Protein AF-0000000082347598 (afdb_homodimer)

Nearest PDB structures (foldseek):
  7sin-assembly1_A  TM=1.895E-01  e=5.582E+00  Homo sapiens
  7m3j-assembly1_B  TM=1.802E-01  e=6.548E+00  Homo sapiens
  7sin-assembly1_A  TM=2.175E-01  e=7.790E+00  Homo sapiens

Foldseek 3Di:
DPPDDLDPAFAQDLVSLVSSCVVVVNLQPALQRDQDDEALLPDDPSNLSNLFEHEAEDAQVPDDVVLLVLVVLLVVLQVLLVVDPQNVQLLVCLQVLPLDGDDLCNQLSVLLSVLVVCVPPDVDVPPFVRNFVSQLSNVLSLLCSLQVPRDPLLVQKDKDQDKDWFWDAQDDDDSSTYIAIARIFIFGNVVVGQGQETEEETQADCVVCVRSVVSSVSNVLNSSCRVPPPPDPQSLHWYWYYHRQWIKIWRKHAAPCQVPPRRHVNNSDDDPRNHIYIYMYDGQGSSHSVSSSSVSSSSNSSSD/DPPDDLDPAFAADLVSLVSSCVVVVNLQPALQRDQDDEALLPDDPSNLSNLFEHEDEDAQVPDDVVLLVLVVLLVVLQVLLVVDPQNVQLLVCLQVLPLDGDDLCNQLSVLLSVLVVCVPPDVDVPPFVRSFVSQLSNVLSLLCSLQVPRDPLLVQKDKDQDKDWFWDAQDDDVSSTYIAIARIFIFGNVVVGQGQETEEETQADCVVCVRSSVSSVSNVLNSSCRRPPPPDPQSLHWYWYYHRQWIKIWRKHAAPCQVVPRRHVNNSDDDPRNHIYIYMYDGQGSSHSVSSSVVSSSSNSSSD

Radius of gyration: 25.81 Å; Cα contacts (8 Å, |Δi|>4): 1263; chains: 2; bounding box: 60×74×50 Å

Organism: NCBI:txid1220207

Sequence (608 aa):
MAETSLFEKCPGTIEEWTDAASKGELLAVSPKDYTDHKHGSKITQPQFIVLRTLVQSAGPESFDPILFDLENDIERARPLLQDSAAFKSYLDAVRSNSGRAEDHFSAASMFQFEVIDDHEGPLQPRDEELGKRAVSASVICLLLAICSNFSDMTSNTLCRFSRIDLVAKFGSGKGSGFIASTSGQVQDKSRSWWIKAPVYCTSNERQVYGPVIDMREAALLVAWMKEYPGYPDPKRRILISQNGIELYLTFALCGDDWMTSYVEEGNTEVNDDSFMTMHRYGPWLINNAEHMEELAAIMLAISFMAETSLFEKCPGTIEEWTDAASKGELLAVSPKDYTDHKHGSKITQPQFIVLRTLVQSAGPESFDPILFDLENDIERARPLLQDSAAFKSYLDAVRSNSGRAEDHFSAASMFQFEVIDDHEGPLQPRDEELGKRAVSASVICLLLAICSNFSDMTSNTLCRFSRIDLVAKFGSGKGSGFIASTSGQVQDKSRSWWIKAPVYCTSNERQVYGPVIDMREAALLVAWMKEYPGYPDPKRRILISQNGIELYLTFALCGDDWMTSYVEEGNTEVNDDSFMTMHRYGPWLINNAEHMEELAAIMLAISF

pLDDT: mean 89.82, std 11.46, range [27.53, 98.44]

Solvent-accessible surface area (backbone atoms only — not comparable to full-atom values): 30182 Å² total; per-residue (Å²): 128,82,82,79,77,60,61,88,58,67,28,57,43,71,66,50,37,50,52,28,22,54,72,65,72,37,62,81,41,23,49,48,70,45,74,75,54,44,43,18,93,61,54,48,70,68,55,42,56,37,63,33,58,27,45,39,76,41,44,58,88,68,65,57,43,68,82,41,75,35,46,70,40,28,66,58,27,42,59,58,47,73,69,28,66,43,51,50,36,32,39,50,16,26,68,65,68,64,29,64,17,41,35,44,31,22,62,16,29,36,29,42,38,51,36,48,52,55,66,71,38,78,80,54,91,61,54,58,72,32,44,25,50,25,36,32,47,18,54,50,33,39,48,38,37,48,34,62,68,70,37,82,60,15,66,44,44,44,70,42,56,43,46,47,81,27,53,25,72,33,56,87,52,87,55,25,33,35,44,19,68,33,47,15,31,32,21,26,55,87,56,83,52,38,66,49,28,47,25,45,54,33,46,57,44,54,92,80,41,35,44,63,51,51,46,31,50,50,37,34,52,52,10,45,45,59,66,33,67,85,48,44,55,67,61,50,34,37,40,40,34,34,30,45,54,31,32,36,44,27,38,48,42,65,26,88,34,18,58,59,41,21,41,61,68,41,49,53,69,86,54,81,35,42,26,35,37,33,45,32,31,29,67,34,37,66,74,32,37,69,38,45,55,56,49,49,22,52,54,34,26,73,44,94,126,81,81,78,77,61,62,87,56,65,28,57,45,71,66,51,38,50,52,28,23,54,73,66,71,36,61,80,41,23,48,49,70,45,74,76,55,44,43,18,92,61,56,46,70,69,56,42,55,35,64,33,59,26,45,40,77,41,43,59,88,68,65,57,44,68,82,41,74,35,48,69,40,28,66,58,27,42,58,59,48,71,69,29,67,43,50,50,35,32,38,50,16,25,68,66,67,64,28,64,16,40,36,45,31,20,62,16,30,35,29,41,37,51,37,46,49,57,65,72,38,78,79,55,90,60,53,57,72,34,43,25,50,25,35,33,46,18,53,50,33,40,48,38,39,50,35,62,68,71,36,81,62,15,66,44,45,44,72,43,56,42,47,46,80,27,53,26,72,33,59,87,52,88,54,25,34,34,43,18,65,34,48,15,32,32,22,26,54,87,56,82,52,38,66,49,27,47,26,44,53,34,46,57,44,54,92,80,42,35,47,62,51,51,45,30,50,50,38,34,50,52,10,46,44,60,65,33,68,84,47,44,54,67,62,49,33,38,39,40,34,35,30,44,54,30,31,36,45,28,37,46,43,65,24,87,36,18,57,60,40,20,43,63,65,41,50,53,69,87,54,81,34,42,24,34,36,34,43,32,31,27,68,34,36,66,73,33,37,69,38,44,55,54,49,48,21,51,54,35,26,72,45,95

Secondary structure (DSSP, 8-state):
-----S-SS---SHHHHHHHHHHTT-TT--TTT---PPPGGG--HHHHHHTTEEEEEE-GGG--GGGGT-HHHHHHHHHHHHT-HHHHHHHHHHHHT-----GGGHHHHHHHHHHHHHHHS------HHHHHHHHHHHHHHHHHHHHSSS-GGGTTEEEE-S--EEEEE-SSSTTSEEEEE-SEEEEEGGGTTEEEEEEEEESS-HHHHHHHHHHHHHHHHHHHHHHSTT-S-GGG-EEEEEETTEEEEEEEEE-TTIIIIIIIT-----SGGG-EEEEEEEEEETT-HHHHHHHHHHHHHHT-/-----S-SS---SHHHHHHHHHHTT-TT--TTT---PPPGGG--HHHHHHTTEEEEEE-GGG--GGGGT-HHHHHHHHHHHHT-HHHHHHHHHHHHT-----GGGHHHHHHHHHHHHHHHS------HHHHHHHHHHHHHHHHHHHHSSS-GGGTTEEEE-S--EEEEE-SSSTTSEEEEE-SEEEEEGGGTTEEEEEEEEESS-HHHHHHHHHHHHHHHHHHHHHHSTT-S-GGG-EEEEEETTEEEEEEEEE-TTIIIIIIIT-----SGGG-EEEEEEEEEETT-HHHHHHHHHHHHHHT-

Structure (mmCIF, N/CA/C/O backbone):
data_AF-0000000082347598-model_v1
#
loop_
_entity.id
_entity.type
_entity.pdbx_description
1 polymer 'Uncharacterized protein'
#
loop_
_atom_site.group_PDB
_atom_site.id
_atom_site.type_symbol
_atom_site.label_atom_id
_atom_site.label_alt_id
_atom_site.label_comp_id
_atom_site.label_asym_id
_atom_site.label_entity_id
_atom_site.label_seq_id
_atom_site.pdbx_PDB_ins_code
_atom_site.Cartn_x
_atom_site.Cartn_y
_atom_site.Cartn_z
_atom_site.occupancy
_atom_site.B_iso_or_equiv
_atom_site.auth_seq_id
_atom_site.auth_comp_id
_atom_site.auth_asym_id
_atom_site.auth_atom_id
_atom_site.pdbx_PDB_model_num
ATOM 1 N N . MET A 1 1 ? -32 -17.75 2.096 1 27.53 1 MET A N 1
ATOM 2 C CA . MET A 1 1 ? -31.594 -19.156 2.176 1 27.53 1 MET A CA 1
ATOM 3 C C . MET A 1 1 ? -30.078 -19.266 2.404 1 27.53 1 MET A C 1
ATOM 5 O O . MET A 1 1 ? -29.297 -18.547 1.773 1 27.53 1 MET A O 1
ATOM 9 N N . ALA A 1 2 ? -29.578 -19.641 3.434 1 40.25 2 ALA A N 1
ATOM 10 C CA . ALA A 1 2 ? -28.188 -19.766 3.869 1 40.25 2 ALA A CA 1
ATOM 11 C C . ALA A 1 2 ? -27.328 -20.422 2.789 1 40.25 2 ALA A C 1
ATOM 13 O O . ALA A 1 2 ? -27.641 -21.516 2.322 1 40.25 2 ALA A O 1
ATOM 14 N N . GLU A 1 3 ? -26.609 -19.766 1.84 1 54.59 3 GLU A N 1
ATOM 15 C CA . GLU A 1 3 ? -25.875 -20.328 0.711 1 54.59 3 GLU A CA 1
ATOM 16 C C . GLU A 1 3 ? -25.172 -21.625 1.102 1 54.59 3 GLU A C 1
ATOM 18 O O . GLU A 1 3 ? -24.422 -21.672 2.076 1 54.59 3 GLU A O 1
ATOM 23 N N . THR A 1 4 ? -25.641 -22.797 0.797 1 66.06 4 THR A N 1
ATOM 24 C CA . THR A 1 4 ? -25.094 -24.125 1.063 1 66.06 4 THR A CA 1
ATOM 25 C C . THR A 1 4 ? -23.625 -24.203 0.653 1 66.06 4 THR A C 1
ATOM 27 O O . THR A 1 4 ? -23.281 -23.906 -0.491 1 66.06 4 THR A O 1
ATOM 30 N N . SER A 1 5 ? -22.797 -24.453 1.651 1 88.81 5 SER A N 1
ATOM 31 C CA . SER A 1 5 ? -21.359 -24.625 1.438 1 88.81 5 SER A CA 1
ATOM 32 C C . SER A 1 5 ? -21.062 -25.875 0.631 1 88.81 5 SER A C 1
ATOM 34 O O . SER A 1 5 ? -21.562 -26.953 0.949 1 88.81 5 SER A O 1
ATOM 36 N N . LEU A 1 6 ? -20.469 -25.828 -0.559 1 95 6 LEU A N 1
ATOM 37 C CA . LEU A 1 6 ? -20.125 -26.953 -1.435 1 95 6 LEU A CA 1
ATOM 38 C C . LEU A 1 6 ? -18.953 -27.734 -0.877 1 95 6 LEU A C 1
ATOM 40 O O . LEU A 1 6 ? -18.828 -28.938 -1.131 1 95 6 LEU A O 1
ATOM 44 N N . PHE A 1 7 ? -18.125 -27.062 -0.227 1 95.62 7 PHE A N 1
ATOM 45 C CA . PHE A 1 7 ? -16.938 -27.688 0.356 1 95.62 7 PHE A CA 1
ATOM 46 C C . PHE A 1 7 ? -16.438 -26.891 1.556 1 95.62 7 PHE A C 1
ATOM 48 O O . PHE A 1 7 ? -16.656 -25.688 1.636 1 95.62 7 PHE A O 1
ATOM 55 N N . GLU A 1 8 ? -15.773 -27.578 2.463 1 92.75 8 GLU A N 1
ATOM 56 C CA . GLU A 1 8 ? -15.141 -26.938 3.613 1 92.75 8 GLU A CA 1
ATOM 57 C C . GLU A 1 8 ? -13.719 -26.5 3.279 1 92.75 8 GLU A C 1
ATOM 59 O O . GLU A 1 8 ? -13.273 -25.438 3.736 1 92.75 8 GLU A O 1
ATOM 64 N N . LYS A 1 9 ? -13.117 -27.375 2.572 1 94.81 9 LYS A N 1
ATOM 65 C CA . LYS A 1 9 ? -11.789 -27.094 2.021 1 94.81 9 LYS A CA 1
ATOM 66 C C . LYS A 1 9 ? -11.789 -27.234 0.501 1 94.81 9 LYS A C 1
ATOM 68 O O . LYS A 1 9 ? -12.469 -28.094 -0.048 1 94.81 9 LYS A O 1
ATOM 73 N N . CYS A 1 10 ? -11 -26.359 -0.123 1 97.19 10 CYS A N 1
ATOM 74 C CA . CYS A 1 10 ? -10.945 -26.453 -1.577 1 97.19 10 CYS A CA 1
ATOM 75 C C . CYS A 1 10 ? -10.492 -27.844 -2.01 1 97.19 10 CYS A C 1
ATOM 77 O O . CYS A 1 10 ? -9.594 -28.438 -1.396 1 97.19 10 CYS A O 1
ATOM 79 N N . PRO A 1 11 ? -11.133 -28.391 -3.004 1 98 11 PRO A N 1
ATOM 80 C CA . PRO A 1 11 ? -10.781 -29.734 -3.445 1 98 11 PRO A CA 1
ATOM 81 C C . PRO A 1 11 ? -9.328 -29.859 -3.893 1 98 11 PRO A C 1
ATOM 83 O O . PRO A 1 11 ? -8.828 -28.984 -4.598 1 98 11 PRO A O 1
ATOM 86 N N . GLY A 1 12 ? -8.703 -30.953 -3.463 1 97.88 12 GLY A N 1
ATOM 87 C CA . GLY A 1 12 ? -7.332 -31.234 -3.855 1 97.88 12 GLY A CA 1
ATOM 88 C C . GLY A 1 12 ? -7.219 -32.344 -4.867 1 97.88 12 GLY A C 1
ATOM 89 O O . GLY A 1 12 ? -6.16 -32.562 -5.465 1 97.88 12 GLY A O 1
ATOM 90 N N . THR A 1 13 ? -8.305 -33.094 -5.02 1 97.56 13 THR A N 1
ATOM 91 C CA . THR A 1 13 ? -8.359 -34.188 -5.969 1 97.56 13 THR A CA 1
ATOM 92 C C . THR A 1 13 ? -9.57 -34.062 -6.879 1 97.56 13 THR A C 1
ATOM 94 O O . THR A 1 13 ? -10.492 -33.312 -6.59 1 97.56 13 THR A O 1
ATOM 97 N N . ILE A 1 14 ? -9.469 -34.812 -7.953 1 97.5 14 ILE A N 1
ATOM 98 C CA . ILE A 1 14 ? -10.578 -34.812 -8.898 1 97.5 14 ILE A CA 1
ATOM 99 C C . ILE A 1 14 ? -11.828 -35.375 -8.242 1 97.5 14 ILE A C 1
ATOM 101 O O . ILE A 1 14 ? -12.945 -34.906 -8.492 1 97.5 14 ILE A O 1
ATOM 105 N N . GLU A 1 15 ? -11.641 -36.312 -7.395 1 97.56 15 GLU A N 1
ATOM 106 C CA . GLU A 1 15 ? -12.766 -36.906 -6.676 1 97.56 15 GLU A CA 1
ATOM 107 C C . GLU A 1 15 ? -13.453 -35.875 -5.773 1 97.56 15 GLU A C 1
ATOM 109 O O . GLU A 1 15 ? -14.68 -35.781 -5.773 1 97.56 15 GLU A O 1
ATOM 114 N N . GLU A 1 16 ? -12.648 -35.219 -5.047 1 97.81 16 GLU A N 1
ATOM 115 C CA . GLU A 1 16 ? -13.195 -34.188 -4.176 1 97.81 16 GLU A CA 1
ATOM 116 C C . GLU A 1 16 ? -13.922 -33.094 -4.977 1 97.81 16 GLU A C 1
ATOM 118 O O . GLU A 1 16 ? -14.977 -32.594 -4.566 1 97.81 16 GLU A O 1
ATOM 123 N N . TRP A 1 17 ? -13.305 -32.75 -6.023 1 98 17 TRP A N 1
ATOM 124 C CA . TRP A 1 17 ? -13.93 -31.75 -6.895 1 98 17 TRP A CA 1
ATOM 125 C C . TRP A 1 17 ? -15.266 -32.25 -7.426 1 98 17 TRP A C 1
ATOM 127 O O . TRP A 1 17 ? -16.266 -31.531 -7.426 1 98 17 TRP A O 1
ATOM 137 N N . THR A 1 18 ? -15.32 -33.469 -7.934 1 97.75 18 THR A N 1
ATOM 138 C CA . THR A 1 18 ? -16.531 -34.062 -8.492 1 97.75 18 THR A CA 1
ATOM 139 C C . THR 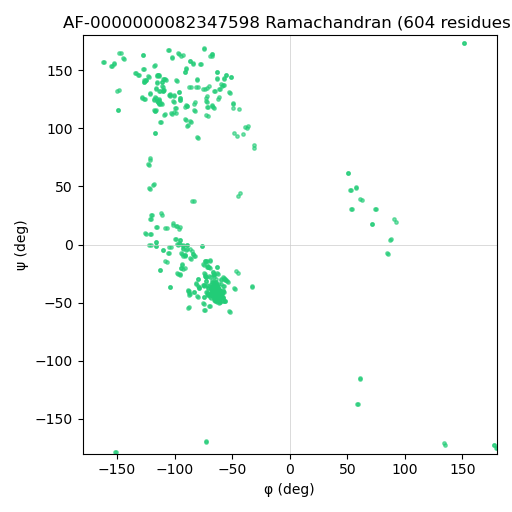A 1 18 ? -17.656 -34.094 -7.465 1 97.75 18 THR A C 1
ATOM 141 O O . THR A 1 18 ? -18.812 -33.812 -7.805 1 97.75 18 THR A O 1
ATOM 144 N N . ASP A 1 19 ? -17.312 -34.375 -6.281 1 97.5 19 ASP A N 1
ATOM 145 C CA . ASP A 1 19 ? -18.297 -34.344 -5.207 1 97.5 19 ASP A CA 1
ATOM 146 C C . ASP A 1 19 ? -18.906 -32.969 -5.035 1 97.5 19 ASP A C 1
ATOM 148 O O . ASP A 1 19 ? -20.125 -32.812 -4.965 1 97.5 19 ASP A O 1
ATOM 152 N N . ALA A 1 20 ? -18.047 -32.031 -4.965 1 97.44 20 ALA A N 1
ATOM 153 C CA . ALA A 1 20 ? -18.5 -30.656 -4.793 1 97.44 20 ALA A CA 1
ATOM 154 C C . ALA A 1 20 ? -19.312 -30.188 -6 1 97.44 20 ALA A C 1
ATOM 156 O O . ALA A 1 20 ? -20.344 -29.547 -5.848 1 97.44 20 ALA A O 1
ATOM 157 N N . ALA A 1 21 ? -18.781 -30.484 -7.168 1 97.5 21 ALA A N 1
ATOM 158 C CA . ALA A 1 21 ? -19.453 -30.109 -8.406 1 97.5 21 ALA A CA 1
ATOM 159 C C . ALA A 1 21 ? -20.844 -30.75 -8.492 1 97.5 21 ALA A C 1
ATOM 161 O O . ALA A 1 21 ? -21.781 -30.109 -8.969 1 97.5 21 ALA A O 1
ATOM 162 N N . SER A 1 22 ? -20.938 -31.938 -8.125 1 96.81 22 SER A N 1
ATOM 163 C CA . SER A 1 22 ? -22.219 -32.625 -8.133 1 96.81 22 SER A CA 1
ATOM 164 C C . SER A 1 22 ? -23.203 -31.984 -7.152 1 96.81 22 SER A C 1
ATOM 166 O O . SER A 1 22 ? -24.375 -31.797 -7.473 1 96.81 22 SER A O 1
ATOM 168 N N . LYS A 1 23 ? -22.656 -31.719 -6.016 1 95.62 23 LYS A N 1
ATOM 169 C CA . LYS A 1 23 ? -23.469 -31.094 -4.988 1 95.62 23 LYS A CA 1
ATOM 170 C C . LYS A 1 23 ? -24.062 -29.766 -5.488 1 95.62 23 LYS A C 1
ATOM 172 O O . LYS A 1 23 ? -25.188 -29.422 -5.16 1 95.62 23 LYS A O 1
ATOM 177 N N . GLY A 1 24 ? -23.312 -29.094 -6.254 1 95.56 24 GLY A N 1
ATOM 178 C CA . GLY A 1 24 ? -23.734 -27.797 -6.746 1 95.56 24 GLY A CA 1
ATOM 179 C C . GLY A 1 24 ? -24.359 -27.844 -8.125 1 95.56 24 GLY A C 1
ATOM 180 O O . GLY A 1 24 ? -24.719 -26.812 -8.695 1 95.56 24 GLY A O 1
ATOM 181 N N . GLU A 1 25 ? -24.469 -29.031 -8.711 1 95.06 25 GLU A N 1
ATOM 182 C CA . GLU A 1 25 ? -24.984 -29.234 -10.062 1 95.06 25 GLU A CA 1
ATOM 183 C C . GLU A 1 25 ? -24.172 -28.453 -11.086 1 95.06 25 GLU A C 1
ATOM 185 O O . GLU A 1 25 ? -24.734 -27.75 -11.93 1 95.06 25 GLU A O 1
ATOM 190 N N . LEU A 1 26 ? -22.859 -28.609 -10.961 1 96 26 LEU A N 1
ATOM 191 C CA . LEU A 1 26 ? -21.953 -27.812 -11.781 1 96 26 LEU A CA 1
ATOM 192 C C . LEU A 1 26 ? -21.078 -28.703 -12.648 1 96 26 LEU A C 1
ATOM 194 O O . LEU A 1 26 ? -20.141 -28.219 -13.281 1 96 26 LEU A O 1
ATOM 198 N N . LEU A 1 27 ? -21.328 -29.922 -12.703 1 95.06 27 LEU A N 1
ATOM 199 C CA . LEU A 1 27 ? -20.469 -30.875 -13.414 1 95.06 27 LEU A CA 1
ATOM 200 C C . LEU A 1 27 ? -20.391 -30.531 -14.891 1 95.06 27 LEU A C 1
ATOM 202 O O . LEU A 1 27 ? -19.344 -30.688 -15.516 1 95.06 27 LEU A O 1
ATOM 206 N N . ALA A 1 28 ? -21.453 -30.016 -15.461 1 93.19 28 ALA A N 1
ATOM 207 C CA . ALA A 1 28 ? -21.516 -29.766 -16.891 1 93.19 28 ALA A CA 1
ATOM 208 C C . ALA A 1 28 ? -21.516 -28.266 -17.188 1 93.19 28 ALA A C 1
ATOM 210 O O . ALA A 1 28 ? -22.047 -27.828 -18.219 1 93.19 28 ALA A O 1
ATOM 211 N N . VAL A 1 29 ? -20.984 -27.562 -16.297 1 93.31 29 VAL A N 1
ATOM 212 C CA . VAL A 1 29 ? -20.969 -26.109 -16.469 1 93.31 29 VAL A CA 1
ATOM 213 C C . VAL A 1 29 ? -19.547 -25.625 -16.672 1 93.31 29 VAL A C 1
ATOM 215 O O . VAL A 1 29 ? -18.672 -25.875 -15.828 1 93.31 29 VAL A O 1
ATOM 218 N N . SER A 1 30 ? -19.328 -25 -17.797 1 92.5 30 SER A N 1
ATOM 219 C CA . SER A 1 30 ? -18.047 -24.375 -18.062 1 92.5 30 SER A CA 1
ATOM 220 C C . SER A 1 30 ? -18.062 -22.891 -17.734 1 92.5 30 SER A C 1
ATOM 222 O O . SER A 1 30 ? -19.141 -22.312 -17.516 1 92.5 30 SER A O 1
ATOM 224 N N . PRO A 1 31 ? -16.828 -22.297 -17.625 1 92.81 31 PRO A N 1
ATOM 225 C CA . PRO A 1 31 ? -16.797 -20.859 -17.375 1 92.81 31 PRO A CA 1
ATOM 226 C C . PRO A 1 31 ? -17.547 -20.047 -18.422 1 92.81 31 PRO A C 1
ATOM 228 O O . PRO A 1 31 ? -18.109 -18.984 -18.109 1 92.81 31 PRO A O 1
ATOM 231 N N . LYS A 1 32 ? -17.609 -20.516 -19.609 1 89.44 32 LYS A N 1
ATOM 232 C CA . LYS A 1 32 ? -18.328 -19.844 -20.688 1 89.44 32 LYS A CA 1
ATOM 233 C C . LYS A 1 32 ? -19.828 -19.844 -20.438 1 89.44 32 LYS A C 1
ATOM 235 O O . LYS A 1 32 ? -20.531 -18.891 -20.812 1 89.44 32 LYS A O 1
ATOM 240 N N . ASP A 1 33 ? -20.25 -20.859 -19.781 1 87.88 33 ASP A N 1
ATOM 241 C CA . ASP A 1 33 ? -21.672 -21.031 -19.547 1 87.88 33 ASP A CA 1
ATOM 242 C C . ASP A 1 33 ? -22.109 -20.422 -18.219 1 87.88 33 ASP A C 1
ATOM 244 O O . ASP A 1 33 ? -23.297 -20.188 -18 1 87.88 33 ASP A O 1
ATOM 248 N N . TYR A 1 34 ? -21.141 -20.281 -17.422 1 91.31 34 TYR A N 1
ATOM 249 C CA . TYR A 1 34 ? -21.438 -19.75 -16.094 1 91.31 34 TYR A CA 1
ATOM 250 C C . TYR A 1 34 ? -21.828 -18.281 -16.172 1 91.31 34 TYR A C 1
ATOM 252 O O . TYR A 1 34 ? -21.172 -17.484 -16.859 1 91.31 34 TYR A O 1
ATOM 260 N N . THR A 1 35 ? -22.859 -17.766 -15.492 1 86.62 35 THR A N 1
ATOM 261 C CA . THR A 1 35 ? -23.406 -16.438 -15.695 1 86.62 35 THR A CA 1
ATOM 262 C C . THR A 1 35 ? -23.234 -15.578 -14.445 1 86.62 35 THR A C 1
ATOM 264 O O . THR A 1 35 ? -23.578 -14.398 -14.438 1 86.62 35 THR A O 1
ATOM 267 N N . ASP A 1 36 ? -22.703 -16.094 -13.445 1 90.81 36 ASP A N 1
ATOM 268 C CA . ASP A 1 36 ? -22.625 -15.359 -12.188 1 90.81 36 ASP A CA 1
ATOM 269 C C . ASP A 1 36 ? -21.172 -15.156 -11.766 1 90.81 36 ASP A C 1
ATOM 271 O O . ASP A 1 36 ? -20.797 -15.469 -10.633 1 90.81 36 ASP A O 1
ATOM 275 N N . HIS A 1 37 ? -20.453 -14.656 -12.703 1 93.62 37 HIS A N 1
ATOM 276 C CA . HIS A 1 37 ? -19.062 -14.352 -12.383 1 93.62 37 HIS A CA 1
ATOM 277 C C . HIS A 1 37 ? -18.969 -13.133 -11.461 1 93.62 37 HIS A C 1
ATOM 279 O O . HIS A 1 37 ? -19.5 -12.07 -11.781 1 93.62 37 HIS A O 1
ATOM 285 N N . LYS A 1 38 ? -18.359 -13.336 -10.344 1 93.56 38 LYS A N 1
ATOM 286 C CA . LYS A 1 38 ? -18.078 -12.242 -9.422 1 93.56 38 LYS A CA 1
ATOM 287 C C . LYS A 1 38 ? -16.609 -11.82 -9.523 1 93.56 38 LYS A C 1
ATOM 289 O O . LYS A 1 38 ? -15.766 -12.57 -10.008 1 93.56 38 LYS A O 1
ATOM 294 N N . HIS A 1 39 ? -16.344 -10.609 -9.023 1 92.75 39 HIS A N 1
ATOM 295 C CA . HIS A 1 39 ? -14.961 -10.156 -8.914 1 92.75 39 HIS A CA 1
ATOM 296 C C . HIS A 1 39 ? -14.117 -11.141 -8.117 1 92.75 39 HIS A C 1
ATOM 298 O O . HIS A 1 39 ? -14.625 -11.797 -7.203 1 92.75 39 HIS A O 1
ATOM 304 N N . GLY A 1 40 ? -12.898 -11.219 -8.539 1 92.5 40 GLY A N 1
ATOM 305 C CA . GLY A 1 40 ? -12 -12.172 -7.91 1 92.5 40 GLY A CA 1
ATOM 306 C C . GLY A 1 40 ? -12.023 -12.109 -6.395 1 92.5 40 GLY A C 1
ATOM 307 O O . GLY A 1 40 ? -11.969 -13.141 -5.723 1 92.5 40 GLY A O 1
ATOM 308 N N . SER A 1 41 ? -12.141 -10.922 -5.867 1 90.12 41 SER A N 1
ATOM 309 C CA . SER A 1 41 ? -12.125 -10.742 -4.418 1 90.12 41 SER A CA 1
ATOM 310 C C . SER A 1 41 ? -13.422 -11.25 -3.787 1 90.12 41 SER A C 1
ATOM 312 O O . SER A 1 41 ? -13.484 -11.445 -2.572 1 90.12 41 SER A O 1
ATOM 314 N N . LYS A 1 42 ? -14.469 -11.492 -4.578 1 93.75 42 LYS A N 1
ATOM 315 C CA . LYS A 1 42 ? -15.766 -11.938 -4.086 1 93.75 42 LYS A CA 1
ATOM 316 C C . LYS A 1 42 ? -16.156 -13.281 -4.691 1 93.75 42 LYS A C 1
ATOM 318 O O . LYS A 1 42 ? -17.344 -13.625 -4.75 1 93.75 42 LYS A O 1
ATOM 323 N N . ILE A 1 43 ? -15.172 -13.938 -5.105 1 95.75 43 ILE A N 1
ATOM 324 C CA . ILE A 1 43 ? -15.43 -15.211 -5.77 1 95.75 43 ILE A CA 1
ATOM 325 C C . ILE A 1 43 ? -16.219 -16.125 -4.84 1 95.75 43 ILE A C 1
ATOM 327 O O . ILE A 1 43 ? -15.969 -16.172 -3.635 1 95.75 43 ILE A O 1
ATOM 331 N N . THR A 1 44 ? -17.141 -16.875 -5.496 1 96 44 THR A N 1
ATOM 332 C CA . THR A 1 44 ? -17.969 -17.812 -4.754 1 96 44 THR A CA 1
ATOM 333 C C . THR A 1 44 ? -17.516 -19.234 -4.988 1 96 44 THR A C 1
ATOM 335 O O . THR A 1 44 ? -16.703 -19.5 -5.887 1 96 44 THR A O 1
ATOM 338 N N . GLN A 1 45 ? -18.047 -20.141 -4.152 1 97.19 45 GLN A N 1
ATOM 339 C CA . GLN A 1 45 ? -17.672 -21.547 -4.285 1 97.19 45 GLN A CA 1
ATOM 340 C C . GLN A 1 45 ? -18.094 -22.109 -5.637 1 97.19 45 GLN A C 1
ATOM 342 O O . GLN A 1 45 ? -17.328 -22.797 -6.309 1 97.19 45 GLN A O 1
ATOM 347 N N . PRO A 1 46 ? -19.312 -21.797 -6.09 1 96.75 46 PRO A N 1
ATOM 348 C CA . PRO A 1 46 ? -19.688 -22.297 -7.418 1 96.75 46 PRO A CA 1
ATOM 349 C C . PRO A 1 46 ? -18.75 -21.797 -8.516 1 96.75 46 PRO A C 1
ATOM 351 O O . PRO A 1 46 ? -18.359 -22.562 -9.398 1 96.75 46 PRO A O 1
ATOM 354 N N . GLN A 1 47 ? -18.422 -20.609 -8.43 1 95.94 47 GLN A N 1
ATOM 355 C CA . GLN A 1 47 ? -17.5 -20.062 -9.422 1 95.94 47 GLN A CA 1
ATOM 356 C C . GLN A 1 47 ? -16.141 -20.75 -9.375 1 95.94 47 GLN A C 1
ATOM 358 O O . GLN A 1 47 ? -15.539 -21.016 -10.414 1 95.94 47 GLN A O 1
ATOM 363 N N . PHE A 1 48 ? -15.703 -21.031 -8.219 1 97.62 48 PHE A N 1
ATOM 364 C CA . PHE A 1 48 ? -14.445 -21.75 -8.055 1 97.62 48 PHE A CA 1
ATOM 365 C C . PHE A 1 48 ? -14.523 -23.125 -8.711 1 97.62 48 PHE A C 1
ATOM 367 O O . PHE A 1 48 ? -13.586 -23.531 -9.398 1 97.62 48 PHE A O 1
ATOM 374 N N . ILE A 1 49 ? -15.562 -23.766 -8.469 1 97.5 49 ILE A N 1
ATOM 375 C CA . ILE A 1 49 ? -15.758 -25.109 -9.008 1 97.5 49 ILE A CA 1
ATOM 376 C C . ILE A 1 49 ? -15.773 -25.062 -10.539 1 97.5 49 ILE A C 1
ATOM 378 O O . ILE A 1 49 ? -15.188 -25.922 -11.203 1 97.5 49 ILE A O 1
ATOM 382 N N . VAL A 1 50 ? -16.328 -24.062 -11.055 1 96.5 50 VAL A N 1
ATOM 383 C CA . VAL A 1 50 ? -16.469 -23.922 -12.5 1 96.5 50 VAL A CA 1
ATOM 384 C C . VAL A 1 50 ? -15.109 -23.656 -13.133 1 96.5 50 VAL A C 1
ATOM 386 O O . VAL A 1 50 ? -14.898 -23.938 -14.32 1 96.5 50 VAL A O 1
ATOM 389 N N . LEU A 1 51 ? -14.164 -23.219 -12.375 1 96.62 51 LEU A N 1
ATOM 390 C CA . LEU A 1 51 ? -12.836 -22.938 -12.898 1 96.62 51 LEU A CA 1
ATOM 391 C C . LEU A 1 51 ? -12 -24.203 -12.977 1 96.62 51 LEU A C 1
ATOM 393 O O . LEU A 1 51 ? -10.906 -24.203 -13.539 1 96.62 51 LEU A O 1
ATOM 397 N N . ARG A 1 52 ? -12.461 -25.297 -12.414 1 97.25 52 ARG A N 1
ATOM 398 C CA . ARG A 1 52 ? -11.789 -26.594 -12.383 1 97.25 52 ARG A CA 1
ATOM 399 C C . ARG A 1 52 ? -10.352 -26.453 -11.891 1 97.25 52 ARG A C 1
ATOM 401 O O . ARG A 1 52 ? -9.414 -26.875 -12.57 1 97.25 52 ARG A O 1
ATOM 408 N N . THR A 1 53 ? -10.305 -26 -10.695 1 97.19 53 THR A N 1
ATOM 409 C CA . THR A 1 53 ? -9.031 -25.797 -10.008 1 97.19 53 THR A CA 1
ATOM 410 C C . THR A 1 53 ? -8.898 -26.766 -8.828 1 97.19 53 THR A C 1
ATOM 412 O O . THR A 1 53 ? -9.852 -26.969 -8.078 1 97.19 53 THR A O 1
ATOM 415 N N . LEU A 1 54 ? -7.773 -27.391 -8.75 1 98.31 54 LEU A N 1
ATOM 416 C CA . LEU A 1 54 ? -7.41 -28.219 -7.602 1 98.31 54 LEU A CA 1
ATOM 417 C C . LEU A 1 54 ? -6.328 -27.531 -6.77 1 98.31 54 LEU A C 1
ATOM 419 O O . LEU A 1 54 ? -5.434 -26.891 -7.312 1 98.31 54 LEU A O 1
ATOM 423 N N . VAL A 1 55 ? -6.438 -27.672 -5.445 1 98.25 55 VAL A N 1
ATOM 424 C CA . VAL A 1 55 ? -5.461 -27.047 -4.559 1 98.25 55 VAL A CA 1
ATOM 425 C C . VAL A 1 55 ? -4.711 -28.125 -3.779 1 98.25 55 VAL A C 1
ATOM 427 O O . VAL A 1 55 ? -5.312 -28.875 -3 1 98.25 55 VAL A O 1
ATOM 430 N N . GLN A 1 56 ? -3.484 -28.234 -4.008 1 97.5 56 GLN A N 1
ATOM 431 C CA . GLN A 1 56 ? -2.602 -29.109 -3.258 1 97.5 56 GLN A CA 1
ATOM 432 C C . GLN A 1 56 ? -1.579 -28.328 -2.451 1 97.5 56 GLN A C 1
ATOM 434 O O . GLN A 1 56 ? -0.867 -27.484 -2.998 1 97.5 56 GLN A O 1
ATOM 439 N N . SER A 1 57 ? -1.57 -28.562 -1.213 1 96.12 57 SER A N 1
ATOM 440 C CA . SER A 1 57 ? -0.706 -27.797 -0.322 1 96.12 57 SER A CA 1
ATOM 441 C C . SER A 1 57 ? 0.347 -28.688 0.329 1 96.12 57 SER A C 1
ATOM 443 O O . SER A 1 57 ? 0.064 -29.828 0.683 1 96.12 57 SER A O 1
ATOM 445 N N . ALA A 1 58 ? 1.496 -28.234 0.424 1 96.88 58 ALA A N 1
ATOM 446 C CA . ALA A 1 58 ? 2.596 -28.922 1.097 1 96.88 58 ALA A CA 1
ATOM 447 C C . ALA A 1 58 ? 3.504 -27.938 1.816 1 96.88 58 ALA A C 1
ATOM 449 O O . ALA A 1 58 ? 3.473 -26.734 1.531 1 96.88 58 ALA A O 1
ATOM 450 N N . GLY A 1 59 ? 4.254 -28.422 2.76 1 96.44 59 GLY A N 1
ATOM 451 C CA . GLY A 1 59 ? 5.215 -27.578 3.457 1 96.44 59 GLY A CA 1
ATOM 452 C C . GLY A 1 59 ? 6.441 -27.25 2.625 1 96.44 59 GLY A C 1
ATOM 453 O O . GLY A 1 59 ? 6.637 -27.828 1.55 1 96.44 59 GLY A O 1
ATOM 454 N N . PRO A 1 60 ? 7.211 -26.312 3.158 1 96.31 60 PRO A N 1
ATOM 455 C CA . PRO A 1 60 ? 8.422 -25.922 2.434 1 96.31 60 PRO A CA 1
ATOM 456 C C . PRO A 1 60 ? 9.367 -27.094 2.188 1 96.31 60 PRO A C 1
ATOM 458 O O . PRO A 1 60 ? 10.055 -27.141 1.164 1 96.31 60 PRO A O 1
ATOM 461 N N . GLU A 1 61 ? 9.336 -28.062 3.043 1 95.12 61 GLU A N 1
ATOM 462 C CA . GLU A 1 61 ? 10.242 -29.203 2.963 1 95.12 61 GLU A CA 1
ATOM 463 C C . GLU A 1 61 ? 9.914 -30.094 1.769 1 95.12 61 GLU A C 1
ATOM 465 O O . GLU A 1 61 ? 10.758 -30.844 1.297 1 95.12 61 GLU A O 1
ATOM 470 N N . SER A 1 62 ? 8.766 -30 1.259 1 96 62 SER A N 1
ATOM 471 C CA . SER A 1 62 ? 8.305 -30.844 0.158 1 96 62 SER A CA 1
ATOM 472 C C . SER A 1 62 ? 8.562 -30.172 -1.19 1 96 62 SER A C 1
ATOM 474 O O . SER A 1 62 ? 8.312 -30.766 -2.24 1 96 62 SER A O 1
ATOM 476 N N . PHE A 1 63 ? 9.078 -28.953 -1.154 1 95.94 63 PHE A N 1
ATOM 477 C CA . PHE A 1 63 ? 9.328 -28.234 -2.398 1 95.94 63 PHE A CA 1
ATOM 478 C C . PHE A 1 63 ? 10.453 -28.906 -3.189 1 95.94 63 PHE A C 1
ATOM 480 O O . PHE A 1 63 ? 11.562 -29.062 -2.686 1 95.94 63 PHE A O 1
ATOM 487 N N . ASP A 1 64 ? 10.094 -29.344 -4.41 1 93.75 64 ASP A N 1
ATOM 488 C CA . ASP A 1 64 ? 11.055 -29.953 -5.324 1 93.75 64 ASP A CA 1
ATOM 489 C C . ASP A 1 64 ? 11.289 -29.078 -6.547 1 93.75 64 ASP A C 1
ATOM 491 O O . ASP A 1 64 ? 10.484 -29.062 -7.477 1 93.75 64 ASP A O 1
ATOM 495 N N . PRO A 1 65 ? 12.445 -28.422 -6.586 1 94.5 65 PRO A N 1
ATOM 496 C CA . PRO A 1 65 ? 12.711 -27.484 -7.688 1 94.5 65 PRO A CA 1
ATOM 497 C C . PRO A 1 65 ? 12.75 -28.188 -9.047 1 94.5 65 PRO A C 1
ATOM 499 O O . PRO A 1 65 ? 12.531 -27.547 -10.078 1 94.5 65 PRO A O 1
ATOM 502 N N . ILE A 1 66 ? 13.031 -29.422 -9.102 1 94.06 66 ILE A N 1
ATOM 503 C CA . ILE A 1 66 ? 13.133 -30.188 -10.344 1 94.06 66 ILE A CA 1
ATOM 504 C C . ILE A 1 66 ? 11.773 -30.234 -11.031 1 94.06 66 ILE A C 1
ATOM 506 O O . ILE A 1 66 ? 11.688 -30.141 -12.258 1 94.06 66 ILE A O 1
ATOM 510 N N . LEU A 1 67 ? 10.758 -30.297 -10.227 1 93.19 67 LEU A N 1
ATOM 511 C CA . LEU A 1 67 ? 9.398 -30.375 -10.75 1 93.19 67 LEU A CA 1
ATOM 512 C C . LEU A 1 67 ? 9.047 -29.125 -11.547 1 93.19 67 LEU A C 1
ATOM 514 O O . LEU A 1 67 ? 8.195 -29.156 -12.43 1 93.19 67 LEU A O 1
ATOM 518 N N . PHE A 1 68 ? 9.781 -28.078 -11.32 1 94.81 68 PHE A N 1
ATOM 519 C CA . PHE A 1 68 ? 9.398 -26.797 -11.898 1 94.81 68 PHE A CA 1
ATOM 520 C C . PHE A 1 68 ? 10.547 -26.203 -12.711 1 94.81 68 PHE A C 1
ATOM 522 O O . PHE A 1 68 ? 10.539 -25.016 -13.023 1 94.81 68 PHE A O 1
ATOM 529 N N . ASP A 1 69 ? 11.594 -27.016 -12.938 1 93.44 69 ASP A N 1
ATOM 530 C CA . ASP A 1 69 ? 12.758 -26.609 -13.734 1 93.44 69 ASP A CA 1
ATOM 531 C C . ASP A 1 69 ? 13.461 -25.406 -13.109 1 93.44 69 ASP A C 1
ATOM 533 O O . ASP A 1 69 ? 13.82 -24.469 -13.812 1 93.44 69 ASP A O 1
ATOM 537 N N . LEU A 1 70 ? 13.547 -25.406 -11.727 1 95.06 70 LEU A N 1
ATOM 538 C CA . LEU A 1 70 ? 14.164 -24.281 -11.016 1 95.06 70 LEU A CA 1
ATOM 539 C C . LEU A 1 70 ? 15.5 -24.703 -10.398 1 95.06 70 LEU A C 1
ATOM 541 O O . LEU A 1 70 ? 16.219 -23.859 -9.844 1 95.06 70 LEU A O 1
ATOM 545 N N . GLU A 1 71 ? 15.82 -25.984 -10.523 1 95.44 71 GLU A N 1
ATOM 546 C CA . GLU A 1 71 ? 16.984 -26.531 -9.82 1 95.44 71 GLU A CA 1
ATOM 547 C C . GLU A 1 71 ? 18.25 -25.75 -10.188 1 95.44 71 GLU A C 1
ATOM 549 O O . GLU A 1 71 ? 18.984 -25.312 -9.305 1 95.44 71 GLU A O 1
ATOM 554 N N . ASN A 1 72 ? 18.484 -25.531 -11.469 1 94.62 72 ASN A N 1
ATOM 555 C CA . ASN A 1 72 ? 19.703 -24.844 -11.914 1 94.62 72 ASN A CA 1
ATOM 556 C C . ASN A 1 72 ? 19.688 -23.375 -11.492 1 94.62 72 ASN A C 1
ATOM 558 O O . ASN A 1 72 ? 20.719 -22.828 -11.109 1 94.62 72 ASN A O 1
ATOM 562 N N . ASP A 1 73 ? 18.547 -22.781 -11.57 1 92.62 73 ASP A N 1
ATOM 563 C CA . ASP A 1 73 ? 18.406 -21.375 -11.211 1 92.62 73 ASP A CA 1
ATOM 564 C C . ASP A 1 73 ? 18.641 -21.172 -9.711 1 92.62 73 ASP A C 1
ATOM 566 O O . ASP A 1 73 ? 19.266 -20.188 -9.305 1 92.62 73 ASP A O 1
ATOM 570 N N . ILE A 1 74 ? 18.219 -22.094 -8.945 1 95.12 74 ILE A N 1
ATOM 571 C CA . ILE A 1 74 ? 18.391 -21.984 -7.496 1 95.12 74 ILE A CA 1
ATOM 572 C C . ILE A 1 74 ? 19.844 -22.188 -7.129 1 95.12 74 ILE A C 1
ATOM 574 O O . ILE A 1 74 ? 20.375 -21.5 -6.246 1 95.12 74 ILE A O 1
ATOM 578 N N . GLU A 1 75 ? 20.469 -23.109 -7.75 1 94.56 75 GLU A N 1
ATOM 579 C CA . GLU A 1 75 ? 21.891 -23.344 -7.516 1 94.56 75 GLU A CA 1
ATOM 580 C C . GLU A 1 75 ? 22.734 -22.109 -7.848 1 94.56 75 GLU A C 1
ATOM 582 O O . GLU A 1 75 ? 23.75 -21.844 -7.195 1 94.56 75 GLU A O 1
ATOM 587 N N . ARG A 1 76 ? 22.281 -21.359 -8.766 1 92.12 76 ARG A N 1
ATOM 588 C CA . ARG A 1 76 ? 22.953 -20.109 -9.125 1 92.12 76 ARG A CA 1
ATOM 589 C C . ARG A 1 76 ? 22.609 -19 -8.125 1 92.12 76 ARG A C 1
ATOM 591 O O . ARG A 1 76 ? 23.469 -18.172 -7.816 1 92.12 76 ARG A O 1
ATOM 598 N N . ALA A 1 77 ? 21.422 -18.984 -7.625 1 93.19 77 ALA A N 1
ATOM 599 C CA . ALA A 1 77 ? 20.922 -17.938 -6.758 1 93.19 77 ALA A CA 1
ATOM 600 C C . ALA A 1 77 ? 21.547 -18 -5.371 1 93.19 77 ALA A C 1
ATOM 602 O O . ALA A 1 77 ? 21.891 -16.984 -4.777 1 93.19 77 ALA A O 1
ATOM 603 N N . ARG A 1 78 ? 21.812 -19.188 -4.898 1 94.06 78 ARG A N 1
ATOM 604 C CA . ARG A 1 78 ? 22.219 -19.406 -3.518 1 94.06 78 ARG A CA 1
ATOM 605 C C . ARG A 1 78 ? 23.562 -18.719 -3.236 1 94.06 78 ARG A C 1
ATOM 607 O O . ARG A 1 78 ? 23.688 -17.969 -2.27 1 94.06 78 ARG A O 1
ATOM 614 N N . PRO A 1 79 ? 24.562 -18.906 -4.059 1 93 79 PRO A N 1
ATOM 615 C CA . PRO A 1 79 ? 25.844 -18.25 -3.773 1 93 79 PRO A CA 1
ATOM 616 C C . PRO A 1 79 ? 25.75 -16.719 -3.859 1 93 79 PRO A C 1
ATOM 618 O O . PRO A 1 79 ? 26.469 -16.031 -3.131 1 93 79 PRO A O 1
ATOM 621 N N . LEU A 1 80 ? 24.953 -16.219 -4.699 1 91.25 80 LEU A N 1
ATOM 622 C CA . LEU A 1 80 ? 24.781 -14.781 -4.816 1 91.25 80 LEU A CA 1
ATOM 623 C C . LEU A 1 80 ? 24.25 -14.18 -3.52 1 91.25 80 LEU A C 1
ATOM 625 O O . LEU A 1 80 ? 24.734 -13.141 -3.068 1 91.25 80 LEU A O 1
ATOM 629 N N . LEU A 1 81 ? 23.312 -14.852 -2.941 1 93.25 81 LEU A N 1
ATOM 630 C CA . LEU A 1 81 ? 22.719 -14.398 -1.687 1 93.25 81 LEU A CA 1
ATOM 631 C C . LEU A 1 81 ? 23.703 -14.578 -0.53 1 93.25 81 LEU A C 1
ATOM 633 O O . LEU A 1 81 ? 23.875 -13.672 0.292 1 93.25 81 LEU A O 1
ATOM 637 N N . GLN A 1 82 ? 24.359 -15.688 -0.509 1 92 82 GLN A N 1
ATOM 638 C CA . GLN A 1 82 ? 25.266 -16.016 0.59 1 92 82 GLN A CA 1
ATOM 639 C C . GLN A 1 82 ? 26.469 -15.062 0.618 1 92 82 GLN A C 1
ATOM 641 O O . GLN A 1 82 ? 27 -14.75 1.688 1 92 82 GLN A O 1
ATOM 646 N N . ASP A 1 83 ? 26.781 -14.539 -0.501 1 91.81 83 ASP A N 1
ATOM 647 C CA . ASP A 1 83 ? 27.953 -13.656 -0.608 1 91.81 83 ASP A CA 1
ATOM 648 C C . ASP A 1 83 ? 27.562 -12.203 -0.36 1 91.81 83 ASP A C 1
ATOM 650 O O . ASP A 1 83 ? 28.422 -11.328 -0.262 1 91.81 83 ASP A O 1
ATOM 654 N N . SER A 1 84 ? 26.344 -11.977 -0.203 1 91.94 84 SER A N 1
ATOM 655 C CA . SER A 1 84 ? 25.844 -10.617 -0.03 1 91.94 84 SER A CA 1
ATOM 656 C C . SER A 1 84 ? 25.828 -10.219 1.441 1 91.94 84 SER A C 1
ATOM 658 O O . SER A 1 84 ? 25.109 -10.812 2.246 1 91.94 84 SER A O 1
ATOM 660 N N . ALA A 1 85 ? 26.578 -9.18 1.759 1 93.38 85 ALA A N 1
ATOM 661 C CA . ALA A 1 85 ? 26.594 -8.656 3.121 1 93.38 85 ALA A CA 1
ATOM 662 C C . ALA A 1 85 ? 25.219 -8.125 3.514 1 93.38 85 ALA A C 1
ATOM 664 O O . ALA A 1 85 ? 24.797 -8.258 4.664 1 93.38 85 ALA A O 1
ATOM 665 N N . ALA A 1 86 ? 24.578 -7.539 2.576 1 92.12 86 ALA A N 1
ATOM 666 C CA . ALA A 1 86 ? 23.234 -7.004 2.812 1 92.12 86 ALA A CA 1
ATOM 667 C C . ALA A 1 86 ? 22.25 -8.117 3.186 1 92.12 86 ALA A C 1
ATOM 669 O O . ALA A 1 86 ? 21.438 -7.953 4.09 1 92.12 86 ALA A O 1
ATOM 670 N N . PHE A 1 87 ? 22.391 -9.258 2.521 1 95.12 87 PHE A N 1
ATOM 671 C CA . PHE A 1 87 ? 21.5 -10.383 2.789 1 95.12 87 PHE A CA 1
ATOM 672 C C . PHE A 1 87 ? 21.797 -11 4.148 1 95.12 87 PHE A C 1
ATOM 674 O O . PHE A 1 87 ? 20.875 -11.391 4.871 1 95.12 87 PHE A O 1
ATOM 681 N N . LYS A 1 88 ? 23.031 -11.039 4.473 1 96.44 88 LYS A N 1
ATOM 682 C CA . LYS A 1 88 ? 23.406 -11.531 5.797 1 96.44 88 LYS A CA 1
ATOM 683 C C . LYS A 1 88 ? 22.844 -10.633 6.895 1 96.44 88 LYS A C 1
ATOM 685 O O . LYS A 1 88 ? 22.344 -11.117 7.906 1 96.44 88 LYS A O 1
ATOM 690 N N . SER A 1 89 ? 22.953 -9.383 6.637 1 95.81 89 SER A N 1
ATOM 691 C CA . SER A 1 89 ? 22.391 -8.422 7.582 1 95.81 89 SER A CA 1
ATOM 692 C C . SER A 1 89 ? 20.875 -8.609 7.719 1 95.81 89 SER A C 1
ATOM 694 O O . SER A 1 89 ? 20.328 -8.5 8.82 1 95.81 89 SER A O 1
ATOM 696 N N . TYR A 1 90 ? 20.25 -8.875 6.645 1 96.56 90 TYR A N 1
ATOM 697 C CA . TYR A 1 90 ? 18.812 -9.117 6.633 1 96.56 90 TYR A CA 1
ATOM 698 C C . TYR A 1 90 ? 18.469 -10.344 7.473 1 96.56 90 TYR A C 1
ATOM 700 O O . TYR A 1 90 ? 17.562 -10.289 8.305 1 96.56 90 TYR A O 1
ATOM 708 N N . LEU A 1 91 ? 19.172 -11.391 7.297 1 97.88 91 LEU A N 1
ATOM 709 C CA . LEU A 1 91 ? 18.906 -12.602 8.062 1 97.88 91 LEU A CA 1
ATOM 710 C C . LEU A 1 91 ? 19.141 -12.367 9.555 1 97.88 91 LEU A C 1
ATOM 712 O O . LEU A 1 91 ? 18.391 -12.875 10.391 1 97.88 91 LEU A O 1
ATOM 716 N N . ASP A 1 92 ? 20.125 -11.609 9.844 1 97.44 92 ASP A N 1
ATOM 717 C CA . ASP A 1 92 ? 20.391 -11.258 11.234 1 97.44 92 ASP A CA 1
ATOM 718 C C . ASP A 1 92 ? 19.234 -10.453 11.82 1 97.44 92 ASP A C 1
ATOM 720 O O . ASP A 1 92 ? 18.859 -10.656 12.977 1 97.44 92 ASP A O 1
ATOM 724 N N . ALA A 1 93 ? 18.75 -9.547 11.023 1 95.38 93 ALA A N 1
ATOM 725 C CA . ALA A 1 93 ? 17.609 -8.75 11.469 1 95.38 93 ALA A CA 1
ATOM 726 C C . ALA A 1 93 ? 16.391 -9.633 11.719 1 95.38 93 ALA A C 1
ATOM 728 O O . ALA A 1 93 ? 15.641 -9.398 12.664 1 95.38 93 ALA A O 1
ATOM 729 N N . VAL A 1 94 ? 16.188 -10.633 10.891 1 96.62 94 VAL A N 1
ATOM 730 C CA . VAL A 1 94 ? 15.086 -11.562 11.062 1 96.62 94 VAL A CA 1
ATOM 731 C C . VAL A 1 94 ? 15.273 -12.359 12.352 1 96.62 94 VAL A C 1
ATOM 733 O O . VAL A 1 94 ? 14.336 -12.523 13.133 1 96.62 94 VAL A O 1
ATOM 736 N N . ARG A 1 95 ? 16.484 -12.797 12.609 1 96.62 95 ARG A N 1
ATOM 737 C CA . ARG A 1 95 ? 16.781 -13.594 13.797 1 96.62 95 ARG A CA 1
ATOM 738 C C . ARG A 1 95 ? 16.531 -12.789 15.07 1 96.62 95 ARG A C 1
ATOM 740 O O . ARG A 1 95 ? 15.992 -13.32 16.047 1 96.62 95 ARG A O 1
ATOM 747 N N . SER A 1 96 ? 16.828 -11.523 15.008 1 94.25 96 SER A N 1
ATOM 748 C CA . SER A 1 96 ? 16.719 -10.688 16.203 1 94.25 96 SER A CA 1
ATOM 749 C C . SER A 1 96 ? 15.375 -9.984 16.266 1 94.25 96 SER A C 1
ATOM 751 O O . SER A 1 96 ? 15.07 -9.305 17.25 1 94.25 96 SER A O 1
ATOM 753 N N . ASN A 1 97 ? 14.633 -10.117 15.219 1 89.25 97 ASN A N 1
ATOM 754 C CA . ASN A 1 97 ? 13.375 -9.391 15.117 1 89.25 97 ASN A CA 1
ATOM 755 C C . ASN A 1 97 ? 13.57 -7.898 15.367 1 89.25 97 ASN A C 1
ATOM 757 O O . ASN A 1 97 ? 12.812 -7.297 16.141 1 89.25 97 ASN A O 1
ATOM 761 N N . SER A 1 98 ? 14.562 -7.32 14.734 1 85.81 98 SER A N 1
ATOM 762 C CA . SER A 1 98 ? 14.883 -5.922 14.984 1 85.81 98 SER A CA 1
ATOM 763 C C . SER A 1 98 ? 14.273 -5.012 13.93 1 85.81 98 SER A C 1
ATOM 765 O O . SER A 1 98 ? 14.062 -3.82 14.172 1 85.81 98 SER A O 1
ATOM 767 N N . GLY A 1 99 ? 14.047 -5.586 12.797 1 86.19 99 GLY A N 1
ATOM 768 C CA . GLY A 1 99 ? 13.562 -4.773 11.688 1 86.19 99 GLY A CA 1
ATOM 769 C C . GLY A 1 99 ? 14.617 -3.844 11.125 1 86.19 99 GLY A C 1
ATOM 770 O O . GLY A 1 99 ? 14.289 -2.875 10.43 1 86.19 99 GLY A O 1
ATOM 771 N N . ARG A 1 100 ? 15.883 -4.145 11.438 1 86.44 100 ARG A N 1
ATOM 772 C CA . ARG A 1 100 ? 16.938 -3.219 11.062 1 86.44 100 ARG A CA 1
ATOM 773 C C . ARG A 1 100 ? 17.984 -3.904 10.188 1 86.44 100 ARG A C 1
ATOM 775 O O . ARG A 1 100 ? 19.125 -4.109 10.609 1 86.44 100 ARG A O 1
ATOM 782 N N . ALA A 1 101 ? 17.578 -4.223 9 1 91.56 101 ALA A N 1
ATOM 783 C CA . ALA A 1 101 ? 18.531 -4.703 8.008 1 91.56 101 ALA A CA 1
ATOM 784 C C . ALA A 1 101 ? 19.219 -3.539 7.297 1 91.56 101 ALA A C 1
ATOM 786 O O . ALA A 1 101 ? 18.719 -2.414 7.305 1 91.56 101 ALA A O 1
ATOM 787 N N . GLU A 1 102 ? 20.312 -3.793 6.801 1 87.5 102 GLU A N 1
ATOM 788 C CA . GLU A 1 102 ? 21.094 -2.748 6.133 1 87.5 102 GLU A CA 1
ATOM 789 C C . GLU A 1 102 ? 20.828 -2.738 4.633 1 87.5 102 GLU A C 1
ATOM 791 O O . GLU A 1 102 ? 20.188 -3.654 4.102 1 87.5 102 GLU A O 1
ATOM 796 N N . ASP A 1 103 ? 21.188 -1.663 4.074 1 88.81 103 ASP A N 1
ATOM 797 C CA . ASP A 1 103 ? 21.234 -1.497 2.627 1 88.81 103 ASP A CA 1
ATOM 798 C C . ASP A 1 103 ? 19.859 -1.731 2 1 88.81 103 ASP A C 1
ATOM 800 O O . ASP A 1 103 ? 18.859 -1.209 2.482 1 88.81 103 ASP A O 1
ATOM 804 N N . HIS A 1 104 ? 19.812 -2.432 0.906 1 89.31 104 HIS A N 1
ATOM 805 C CA . HIS A 1 104 ? 18.594 -2.508 0.107 1 89.31 104 HIS A CA 1
ATOM 806 C C . HIS A 1 104 ? 17.578 -3.439 0.748 1 89.31 104 HIS A C 1
ATOM 808 O O . HIS A 1 104 ? 16.438 -3.543 0.274 1 89.31 104 HIS A O 1
ATOM 814 N N . PHE A 1 105 ? 17.906 -4.066 1.902 1 93.38 105 PHE A N 1
ATOM 815 C CA . PHE A 1 105 ? 16.938 -4.902 2.607 1 93.38 105 PHE A CA 1
ATOM 816 C C . PHE A 1 105 ? 16.266 -4.125 3.738 1 93.38 105 PHE A C 1
ATOM 818 O O . PHE A 1 105 ? 15.391 -4.648 4.422 1 93.38 105 PHE A O 1
ATOM 825 N N . SER A 1 106 ? 16.656 -2.887 3.881 1 91 106 SER A N 1
ATOM 826 C CA . SER A 1 106 ? 16.188 -2.1 5.016 1 91 106 SER A CA 1
ATOM 827 C C . SER A 1 106 ? 14.664 -1.965 5 1 91 106 SER A C 1
ATOM 829 O O . SER A 1 106 ? 14.008 -2.205 6.016 1 91 106 SER A O 1
ATOM 831 N N . ALA A 1 107 ? 14.102 -1.587 3.893 1 91.31 107 ALA A N 1
ATOM 832 C CA . ALA A 1 107 ? 12.656 -1.401 3.797 1 91.31 107 ALA A CA 1
ATOM 833 C C . ALA A 1 107 ? 11.914 -2.717 4.023 1 91.31 107 ALA A C 1
ATOM 835 O O . ALA A 1 107 ? 10.93 -2.764 4.762 1 91.31 107 ALA A O 1
ATOM 836 N N . ALA A 1 108 ? 12.406 -3.756 3.408 1 94.19 108 ALA A N 1
ATOM 837 C CA . ALA A 1 108 ? 11.789 -5.066 3.58 1 94.19 108 ALA A CA 1
ATOM 838 C C . ALA A 1 108 ? 11.758 -5.473 5.051 1 94.19 108 ALA A C 1
ATOM 840 O O . ALA A 1 108 ? 10.727 -5.926 5.555 1 94.19 108 ALA A O 1
ATOM 841 N N . SER A 1 109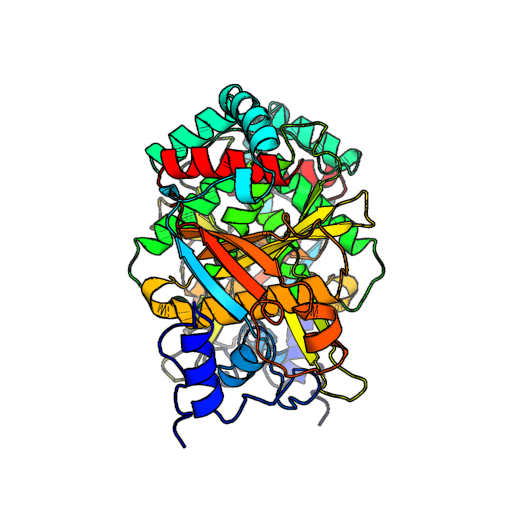 ? 12.867 -5.281 5.668 1 94.19 109 SER A N 1
ATOM 842 C CA . SER A 1 109 ? 13 -5.66 7.07 1 94.19 109 SER A CA 1
ATOM 843 C C . SER A 1 109 ? 12.039 -4.863 7.949 1 94.19 109 SER A C 1
ATOM 845 O O . SER A 1 109 ? 11.398 -5.422 8.844 1 94.19 109 SER A O 1
ATOM 847 N N . MET A 1 110 ? 11.914 -3.668 7.668 1 90.19 110 MET A N 1
ATOM 848 C CA . MET A 1 110 ? 11.07 -2.801 8.484 1 90.19 110 MET A CA 1
ATOM 849 C C . MET A 1 110 ? 9.594 -3.158 8.305 1 90.19 110 MET A C 1
ATOM 851 O O . MET A 1 110 ? 8.844 -3.197 9.281 1 90.19 110 MET A O 1
ATOM 855 N N . PHE A 1 111 ? 9.195 -3.348 7.105 1 92.81 111 PHE A N 1
ATOM 856 C CA . PHE A 1 111 ? 7.793 -3.668 6.867 1 92.81 111 PHE A CA 1
ATOM 857 C C . PHE A 1 111 ? 7.457 -5.055 7.406 1 92.81 111 PHE A C 1
ATOM 859 O O . PHE A 1 111 ? 6.344 -5.285 7.879 1 92.81 111 PHE A O 1
ATOM 866 N N . GLN A 1 112 ? 8.406 -5.938 7.324 1 94.31 112 GLN A N 1
ATOM 867 C CA . GLN A 1 112 ? 8.188 -7.238 7.945 1 94.31 112 GLN A CA 1
ATOM 868 C C . GLN A 1 112 ? 8.039 -7.109 9.461 1 94.31 112 GLN A C 1
ATOM 870 O O . GLN A 1 112 ? 7.195 -7.777 10.062 1 94.31 112 GLN A O 1
ATOM 875 N N . PHE A 1 113 ? 8.828 -6.258 9.969 1 91.25 113 PHE A N 1
ATOM 876 C CA . PHE A 1 113 ? 8.727 -5.988 11.398 1 91.25 113 PHE A CA 1
ATOM 877 C C . PHE A 1 113 ? 7.336 -5.477 11.758 1 91.25 113 PHE A C 1
ATOM 879 O O . PHE A 1 113 ? 6.754 -5.891 12.758 1 91.25 113 PHE A O 1
ATOM 886 N N . GLU A 1 114 ? 6.863 -4.586 10.969 1 88.44 114 GLU A N 1
ATOM 887 C CA . GLU A 1 114 ? 5.527 -4.047 11.195 1 88.44 114 GLU A CA 1
ATOM 888 C C . GLU A 1 114 ? 4.469 -5.145 11.133 1 88.44 114 GLU A C 1
ATOM 890 O O . GLU A 1 114 ? 3.557 -5.184 11.961 1 88.44 114 GLU A O 1
ATOM 895 N N . VAL A 1 115 ? 4.566 -6.008 10.188 1 91 115 VAL A N 1
ATOM 896 C CA . VAL A 1 115 ? 3.615 -7.102 10.016 1 91 115 VAL A CA 1
ATOM 897 C C . VAL A 1 115 ? 3.668 -8.031 11.227 1 91 115 VAL A C 1
ATOM 899 O O . VAL A 1 115 ? 2.629 -8.461 11.734 1 91 115 VAL A O 1
ATOM 902 N N . ILE A 1 116 ? 4.887 -8.312 11.68 1 91.25 116 ILE A N 1
ATOM 903 C CA . ILE A 1 116 ? 5.082 -9.195 12.828 1 91.25 116 ILE A CA 1
ATOM 904 C C . ILE A 1 116 ? 4.496 -8.547 14.078 1 91.25 116 ILE A C 1
ATOM 906 O O . ILE A 1 116 ? 3.83 -9.211 14.875 1 91.25 116 ILE A O 1
ATOM 910 N N . ASP A 1 117 ? 4.777 -7.273 14.234 1 84.94 117 ASP A N 1
ATOM 911 C CA . ASP A 1 117 ? 4.25 -6.516 15.367 1 84.94 117 ASP A CA 1
ATOM 912 C C . ASP A 1 117 ? 2.721 -6.551 15.383 1 84.94 117 ASP A C 1
ATOM 914 O O . ASP A 1 117 ? 2.111 -6.703 16.438 1 84.94 117 ASP A O 1
ATOM 918 N N . ASP A 1 118 ? 2.164 -6.359 14.281 1 80.81 118 ASP A N 1
ATOM 919 C CA . ASP A 1 118 ? 0.709 -6.398 14.164 1 80.81 118 ASP A CA 1
ATOM 920 C C . ASP A 1 118 ? 0.166 -7.785 14.492 1 80.81 118 ASP A C 1
ATOM 922 O O . ASP A 1 118 ? -0.929 -7.914 15.047 1 80.81 118 ASP A O 1
ATOM 926 N N . HIS A 1 119 ? 0.86 -8.727 14.086 1 79.75 119 HIS A N 1
ATOM 927 C CA . HIS A 1 119 ? 0.481 -10.109 14.328 1 79.75 119 HIS A CA 1
ATOM 928 C C . HIS A 1 119 ? 0.488 -10.43 15.82 1 79.75 119 HIS A C 1
ATOM 930 O O . HIS A 1 119 ? -0.369 -11.172 16.312 1 79.75 119 HIS A O 1
ATOM 936 N N . GLU A 1 120 ? 1.442 -9.938 16.516 1 76.75 120 GLU A N 1
ATOM 937 C CA . GLU A 1 120 ? 1.603 -10.227 17.938 1 76.75 120 GLU A CA 1
ATOM 938 C C . GLU A 1 120 ? 0.653 -9.375 18.781 1 76.75 120 GLU A C 1
ATOM 940 O O . GLU A 1 120 ? 0.352 -9.727 19.938 1 76.75 120 GLU A O 1
ATOM 945 N N . GLY A 1 121 ? 0.341 -8.219 18.297 1 64.12 121 GLY A N 1
ATOM 946 C CA . GLY A 1 121 ? -0.558 -7.375 19.062 1 64.12 121 GLY A CA 1
ATOM 947 C C . GLY A 1 121 ? -1.97 -7.922 19.141 1 64.12 121 GLY A C 1
ATOM 948 O O . GLY A 1 121 ? -2.258 -8.992 18.609 1 64.12 121 GLY A O 1
ATOM 949 N N . PRO A 1 122 ? -2.693 -7.395 20.094 1 52.97 122 PRO A N 1
ATOM 950 C CA . PRO A 1 122 ? -4.062 -7.891 20.25 1 52.97 122 PRO A CA 1
ATOM 951 C C . PRO A 1 122 ? -4.832 -7.93 18.938 1 52.97 122 PRO A C 1
ATOM 953 O O . PRO A 1 122 ? -4.613 -7.09 18.062 1 52.97 122 PRO A O 1
ATOM 956 N N . LEU A 1 123 ? -5.254 -9.117 18.656 1 46.84 123 LEU A N 1
ATOM 957 C CA . LEU A 1 123 ? -6.031 -9.445 17.469 1 46.84 123 LEU A CA 1
ATOM 958 C C . LEU A 1 123 ? -7.145 -8.422 17.25 1 46.84 123 LEU A C 1
ATOM 960 O O . LEU A 1 123 ? -8.172 -8.461 17.938 1 46.84 123 LEU A O 1
ATOM 964 N N . GLN A 1 124 ? -6.988 -7.25 17.391 1 46.06 124 GLN A N 1
ATOM 965 C CA . GLN A 1 124 ? -8.219 -6.531 17.078 1 46.06 124 GLN A CA 1
ATOM 966 C C . GLN A 1 124 ? -8.633 -6.742 15.633 1 46.06 124 GLN A C 1
ATOM 968 O O . GLN A 1 124 ? -7.785 -6.996 14.773 1 46.06 124 GLN A O 1
ATOM 973 N N . PRO A 1 125 ? -10.008 -7.215 15.578 1 44.19 125 PRO A N 1
ATOM 974 C CA . PRO A 1 125 ? -10.531 -7.27 14.211 1 44.19 125 PRO A CA 1
ATOM 975 C C . PRO A 1 125 ? -9.93 -6.207 13.305 1 44.19 125 PRO A C 1
ATOM 977 O O . PRO A 1 125 ? -9.953 -5.02 13.625 1 44.19 125 PRO A O 1
ATOM 980 N N . ARG A 1 126 ? -8.812 -6.523 12.758 1 47.88 126 ARG A N 1
ATOM 981 C CA . ARG A 1 126 ? -8.117 -5.555 11.922 1 47.88 126 ARG A CA 1
ATOM 982 C C . ARG A 1 126 ? -8.844 -5.348 10.602 1 47.88 126 ARG A C 1
ATOM 984 O O . ARG A 1 126 ? -9.492 -6.27 10.094 1 47.88 126 ARG A O 1
ATOM 991 N N . ASP A 1 127 ? -9.344 -4.305 10.469 1 55.94 127 ASP A N 1
ATOM 992 C CA . ASP A 1 127 ? -9.805 -3.959 9.125 1 55.94 127 ASP A CA 1
ATOM 993 C C . ASP A 1 127 ? -8.844 -4.492 8.062 1 55.94 127 ASP A C 1
ATOM 995 O O . ASP A 1 127 ? -7.664 -4.141 8.055 1 55.94 127 ASP A O 1
ATOM 999 N N . GLU A 1 128 ? -9.258 -5.676 7.441 1 57.53 128 GLU A N 1
ATOM 1000 C CA . GLU A 1 128 ? -8.477 -6.316 6.387 1 57.53 128 GLU A CA 1
ATOM 1001 C C . GLU A 1 128 ? -7.738 -5.281 5.543 1 57.53 128 GLU A C 1
ATOM 1003 O O . GLU A 1 128 ? -6.578 -5.484 5.176 1 57.53 128 GLU A O 1
ATOM 1008 N N . GLU A 1 129 ? -8.367 -4.254 5.383 1 58.88 129 GLU A N 1
ATOM 1009 C CA . GLU A 1 129 ? -7.754 -3.264 4.504 1 58.88 129 GLU A CA 1
ATOM 1010 C C . GLU A 1 129 ? -6.586 -2.564 5.191 1 58.88 129 GLU A C 1
ATOM 1012 O O . GLU A 1 129 ? -5.594 -2.219 4.543 1 58.88 129 GLU A O 1
ATOM 1017 N N . LEU A 1 130 ? -6.727 -2.617 6.5 1 58.59 130 LEU A N 1
ATOM 1018 C CA . LEU A 1 130 ? -5.727 -1.865 7.25 1 58.59 130 LEU A CA 1
ATOM 1019 C C . LEU A 1 130 ? -4.395 -2.604 7.27 1 58.59 130 LEU A C 1
ATOM 1021 O O . LEU A 1 130 ? -3.336 -1.989 7.117 1 58.59 130 LEU A O 1
ATOM 1025 N N . GLY A 1 131 ? -4.523 -3.832 7.312 1 66 131 GLY A N 1
ATOM 1026 C CA . GLY A 1 131 ? -3.291 -4.594 7.449 1 66 131 GLY A CA 1
ATOM 1027 C C . GLY A 1 131 ? -2.707 -5.023 6.117 1 66 131 GLY A C 1
ATOM 1028 O O . GLY A 1 131 ? -1.515 -5.328 6.023 1 66 131 GLY A O 1
ATOM 1029 N N . LYS A 1 132 ? -3.457 -4.828 5.16 1 81.81 132 LYS A N 1
ATOM 1030 C CA . LYS A 1 132 ? -3.061 -5.348 3.854 1 81.81 132 LYS A CA 1
ATOM 1031 C C . LYS A 1 132 ? -1.911 -4.535 3.264 1 81.81 132 LYS A C 1
ATOM 1033 O O . LYS A 1 132 ? -1.056 -5.082 2.564 1 81.81 132 LYS A O 1
ATOM 1038 N N . ARG A 1 133 ? -1.829 -3.326 3.605 1 82.81 133 ARG A N 1
ATOM 1039 C CA . ARG A 1 133 ? -0.817 -2.459 3.012 1 82.81 133 ARG A CA 1
ATOM 1040 C C . ARG A 1 133 ? 0.579 -2.828 3.504 1 82.81 133 ARG A C 1
ATOM 1042 O O . ARG A 1 133 ? 1.508 -2.963 2.705 1 82.81 133 ARG A O 1
ATOM 1049 N N . ALA A 1 134 ? 0.633 -3.066 4.762 1 87.06 134 ALA A N 1
ATOM 1050 C CA . ALA A 1 134 ? 1.929 -3.434 5.328 1 87.06 134 ALA A CA 1
ATOM 1051 C C . ALA A 1 134 ? 2.387 -4.797 4.812 1 87.06 134 ALA A C 1
ATOM 1053 O O . ALA A 1 134 ? 3.574 -5 4.555 1 87.06 134 ALA A O 1
ATOM 1054 N N . VAL A 1 135 ? 1.45 -5.633 4.656 1 92.25 135 VAL A N 1
ATOM 1055 C CA . VAL A 1 135 ? 1.768 -6.977 4.184 1 92.25 135 VAL A CA 1
ATOM 1056 C C . VAL A 1 135 ? 2.264 -6.914 2.74 1 92.25 135 VAL A C 1
ATOM 1058 O O . VAL A 1 135 ? 3.285 -7.52 2.402 1 92.25 135 VAL A O 1
ATOM 1061 N N . SER A 1 136 ? 1.609 -6.152 1.944 1 91.81 136 SER A N 1
ATOM 1062 C CA . SER A 1 136 ? 2.004 -6.016 0.546 1 91.81 136 SER A CA 1
ATOM 1063 C C . SER A 1 136 ? 3.369 -5.348 0.418 1 91.81 136 SER A C 1
ATOM 1065 O O . SER A 1 136 ? 4.191 -5.754 -0.406 1 91.81 136 SER A O 1
ATOM 1067 N N . ALA A 1 137 ? 3.559 -4.375 1.235 1 91.56 137 ALA A N 1
ATOM 1068 C CA . ALA A 1 137 ? 4.852 -3.693 1.208 1 91.56 137 ALA A CA 1
ATOM 1069 C C . ALA A 1 137 ? 5.977 -4.637 1.622 1 91.56 137 ALA A C 1
ATOM 1071 O O . ALA A 1 137 ? 7.078 -4.582 1.066 1 91.56 137 ALA A O 1
ATOM 1072 N N . SER A 1 138 ? 5.664 -5.422 2.586 1 94.56 138 SER A N 1
ATOM 1073 C CA . SER A 1 138 ? 6.652 -6.371 3.088 1 94.56 138 SER A CA 1
ATOM 1074 C C . SER A 1 138 ? 7.141 -7.297 1.978 1 94.56 138 SER A C 1
ATOM 1076 O O . SER A 1 138 ? 8.344 -7.422 1.754 1 94.56 138 SER A O 1
ATOM 1078 N N . VAL A 1 139 ? 6.262 -7.84 1.261 1 96.19 139 VAL A N 1
ATOM 1079 C CA . VAL A 1 139 ? 6.656 -8.828 0.264 1 96.19 139 VAL A CA 1
ATOM 1080 C C . VAL A 1 139 ? 7.219 -8.125 -0.968 1 96.19 139 VAL A C 1
ATOM 1082 O O . VAL A 1 139 ? 8.18 -8.602 -1.576 1 96.19 139 VAL A O 1
ATOM 1085 N N . ILE A 1 140 ? 6.711 -7.031 -1.36 1 93.69 140 ILE A N 1
ATOM 1086 C CA . ILE A 1 140 ? 7.18 -6.332 -2.553 1 93.69 140 ILE A CA 1
ATOM 1087 C C . ILE A 1 140 ? 8.594 -5.797 -2.316 1 93.69 140 ILE A C 1
ATOM 1089 O O . ILE A 1 140 ? 9.453 -5.902 -3.191 1 93.69 140 ILE A O 1
ATOM 1093 N N . CYS A 1 141 ? 8.82 -5.258 -1.132 1 94 141 CYS A N 1
ATOM 1094 C CA . CYS A 1 141 ? 10.164 -4.762 -0.831 1 94 141 CYS A CA 1
ATOM 1095 C C . CYS A 1 141 ? 11.164 -5.91 -0.76 1 94 141 CYS A C 1
ATOM 1097 O O . CYS A 1 141 ? 12.328 -5.742 -1.131 1 94 141 CYS A O 1
ATOM 1099 N N . LEU A 1 142 ? 10.688 -7 -0.26 1 95.5 142 LEU A N 1
ATOM 1100 C CA . LEU A 1 142 ? 11.562 -8.172 -0.244 1 95.5 142 LEU A CA 1
ATOM 1101 C C . LEU A 1 142 ? 11.922 -8.602 -1.662 1 95.5 142 LEU A C 1
ATOM 1103 O O . LEU A 1 142 ? 13.086 -8.875 -1.957 1 95.5 142 LEU A O 1
ATOM 1107 N N . LEU A 1 143 ? 10.93 -8.648 -2.488 1 93.38 143 LEU A N 1
ATOM 1108 C CA . LEU A 1 143 ? 11.148 -9.008 -3.883 1 93.38 143 LEU A CA 1
ATOM 1109 C C . LEU A 1 143 ? 12.086 -8.023 -4.559 1 93.38 143 LEU A C 1
ATOM 1111 O O . LEU A 1 143 ? 12.977 -8.422 -5.312 1 93.38 143 LEU A O 1
ATOM 1115 N N . LEU A 1 144 ? 11.906 -6.816 -4.25 1 89.88 144 LEU A N 1
ATOM 1116 C CA . LEU A 1 144 ? 12.766 -5.781 -4.805 1 89.88 144 LEU A CA 1
ATOM 1117 C C . LEU A 1 144 ? 14.211 -5.977 -4.352 1 89.88 144 LEU A C 1
ATOM 1119 O O . LEU A 1 144 ? 15.141 -5.859 -5.156 1 89.88 144 LEU A O 1
ATOM 1123 N N . ALA A 1 145 ? 14.344 -6.23 -3.123 1 91.38 145 ALA A N 1
ATOM 1124 C CA . ALA A 1 145 ? 15.68 -6.391 -2.549 1 91.38 145 ALA A CA 1
ATOM 1125 C C . ALA A 1 145 ? 16.391 -7.598 -3.145 1 91.38 145 ALA A C 1
ATOM 1127 O O . ALA A 1 145 ? 17.609 -7.574 -3.346 1 91.38 145 ALA A O 1
ATOM 1128 N N . ILE A 1 146 ? 15.594 -8.547 -3.439 1 90.81 146 ILE A N 1
ATOM 1129 C CA . ILE A 1 146 ? 16.156 -9.805 -3.906 1 90.81 146 ILE A CA 1
ATOM 1130 C C . ILE A 1 146 ? 16.344 -9.758 -5.422 1 90.81 146 ILE A C 1
ATOM 1132 O O . ILE A 1 146 ? 17.391 -10.172 -5.938 1 90.81 146 ILE A O 1
ATOM 1136 N N . CYS A 1 147 ? 15.445 -9.203 -6.121 1 82.38 147 CYS A N 1
ATOM 1137 C CA . CYS A 1 147 ? 15.414 -9.328 -7.57 1 82.38 147 CYS A CA 1
ATOM 1138 C C . CYS A 1 147 ? 16.141 -8.172 -8.242 1 82.38 147 CYS A C 1
ATOM 1140 O O . CYS A 1 147 ? 16.547 -8.273 -9.398 1 82.38 147 CYS A O 1
ATOM 1142 N N . SER A 1 148 ? 16.375 -7.125 -7.613 1 70.88 148 SER A N 1
ATOM 1143 C CA . SER A 1 148 ? 16.906 -5.957 -8.312 1 70.88 148 SER A CA 1
ATOM 1144 C C . SER A 1 148 ? 18.391 -5.758 -8.031 1 70.88 148 SER A C 1
ATOM 1146 O O . SER A 1 148 ? 19.062 -5.008 -8.734 1 70.88 148 SER A O 1
ATOM 1148 N N . ASN A 1 149 ? 18.906 -6.516 -7.148 1 66.62 149 ASN A N 1
ATOM 1149 C CA . ASN A 1 149 ? 20.234 -6.098 -6.719 1 66.62 149 ASN A CA 1
ATOM 1150 C C . ASN A 1 149 ? 21.266 -7.199 -6.949 1 66.62 149 ASN A C 1
ATOM 1152 O O . ASN A 1 149 ? 22.438 -7.031 -6.613 1 66.62 149 ASN A O 1
ATOM 1156 N N . PHE A 1 150 ? 20.922 -8.273 -7.434 1 66.19 150 PHE A N 1
ATOM 1157 C CA . PHE A 1 150 ? 21.906 -9.352 -7.457 1 66.19 150 PHE A CA 1
ATOM 1158 C C . PHE A 1 150 ? 22.312 -9.688 -8.891 1 66.19 150 PHE A C 1
ATOM 1160 O O . PHE A 1 150 ? 23.344 -10.312 -9.117 1 66.19 150 PHE A O 1
ATOM 1167 N N . SER A 1 151 ? 21.547 -9.383 -9.773 1 59.5 151 SER A N 1
ATOM 1168 C CA . SER A 1 151 ? 22.062 -9.922 -11.023 1 59.5 151 SER A CA 1
ATOM 1169 C C . SER A 1 151 ? 21.688 -9.031 -12.211 1 59.5 151 SER A C 1
ATOM 1171 O O . SER 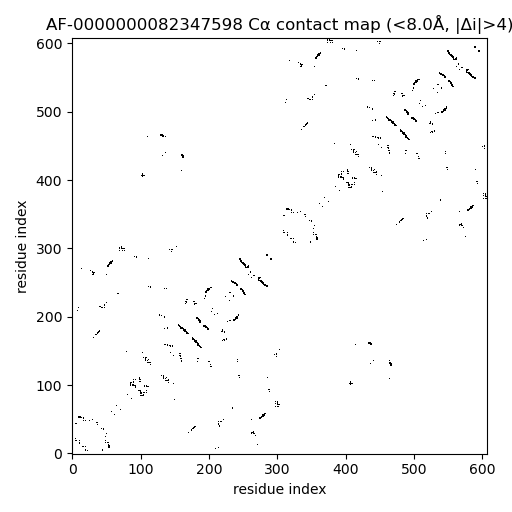A 1 151 ? 20.641 -8.383 -12.195 1 59.5 151 SER A O 1
ATOM 1173 N N . ASP A 1 152 ? 22.688 -8.875 -12.859 1 60.66 152 ASP A N 1
ATOM 1174 C CA . ASP A 1 152 ? 22.438 -8.359 -14.203 1 60.66 152 ASP A CA 1
ATOM 1175 C C . ASP A 1 152 ? 21.312 -9.109 -14.891 1 60.66 152 ASP A C 1
ATOM 1177 O O . ASP A 1 152 ? 20.656 -8.578 -15.789 1 60.66 152 ASP A O 1
ATOM 1181 N N . MET A 1 153 ? 21.188 -10.203 -14.398 1 51.41 153 MET A N 1
ATOM 1182 C CA . MET A 1 153 ? 20.188 -11.094 -14.984 1 51.41 153 MET A CA 1
ATOM 1183 C C . MET A 1 153 ? 18.781 -10.656 -14.609 1 51.41 153 MET A C 1
ATOM 1185 O O . MET A 1 153 ? 17.812 -11.078 -15.242 1 51.41 153 MET A O 1
ATOM 1189 N N . THR A 1 154 ? 18.781 -9.828 -13.664 1 61.78 154 THR A N 1
ATOM 1190 C CA . THR A 1 154 ? 17.469 -9.391 -13.227 1 61.78 154 THR A CA 1
ATOM 1191 C C . THR A 1 154 ? 17.141 -8.008 -13.797 1 61.78 154 THR A C 1
ATOM 1193 O O . THR A 1 154 ? 16.172 -7.375 -13.375 1 61.78 154 THR A O 1
ATOM 1196 N N . SER A 1 155 ? 17.922 -7.812 -14.734 1 64.81 155 SER A N 1
ATOM 1197 C CA . SER A 1 155 ? 17.812 -6.453 -15.258 1 64.81 155 SER A CA 1
ATOM 1198 C C . SER A 1 155 ? 16.516 -6.254 -16.031 1 64.81 155 SER A C 1
ATOM 1200 O O . SER A 1 155 ? 16.047 -5.125 -16.172 1 64.81 155 SER A O 1
ATOM 1202 N N . ASN A 1 156 ? 15.953 -7.32 -16.391 1 76.25 156 ASN A N 1
ATOM 1203 C CA . ASN A 1 156 ? 14.742 -7.176 -17.203 1 76.25 156 ASN A CA 1
ATOM 1204 C C . ASN A 1 156 ? 13.484 -7.348 -16.344 1 76.25 156 ASN A C 1
ATOM 1206 O O . ASN A 1 156 ? 12.375 -7.363 -16.875 1 76.25 156 ASN A O 1
ATOM 1210 N N . THR A 1 157 ? 13.75 -7.484 -15.078 1 83.06 157 THR A N 1
ATOM 1211 C CA . THR A 1 157 ? 12.602 -7.699 -14.203 1 83.06 157 THR A CA 1
ATOM 1212 C C . THR A 1 157 ? 12.367 -6.484 -13.312 1 83.06 157 THR A C 1
ATOM 1214 O O . THR A 1 157 ? 13.32 -5.855 -12.844 1 83.06 157 THR A O 1
ATOM 1217 N N . LEU A 1 158 ? 11.148 -6.168 -13.234 1 81.56 158 LEU A N 1
ATOM 1218 C CA . LEU A 1 158 ? 10.75 -5.051 -12.391 1 81.56 158 LEU A CA 1
ATOM 1219 C C . LEU A 1 158 ? 9.633 -5.465 -11.43 1 81.56 158 LEU A C 1
ATOM 1221 O O . LEU A 1 158 ? 8.68 -6.125 -11.836 1 81.56 158 LEU A O 1
ATOM 1225 N N . CYS A 1 159 ? 9.891 -5.215 -10.18 1 87.31 159 CYS A N 1
ATOM 1226 C CA . CYS A 1 159 ? 8.844 -5.43 -9.188 1 87.31 159 CYS A CA 1
ATOM 1227 C C . CYS A 1 159 ? 8 -4.172 -9 1 87.31 159 CYS A C 1
ATOM 1229 O O . CYS A 1 159 ? 8.539 -3.105 -8.68 1 87.31 159 CYS A O 1
ATOM 1231 N N . ARG A 1 160 ? 6.777 -4.281 -9.273 1 86.5 160 ARG A N 1
ATOM 1232 C CA . ARG A 1 160 ? 5.887 -3.133 -9.148 1 86.5 160 ARG A CA 1
ATOM 1233 C C . ARG A 1 160 ? 4.875 -3.344 -8.031 1 86.5 160 ARG A C 1
ATOM 1235 O O . ARG A 1 160 ? 4.387 -4.457 -7.828 1 86.5 160 ARG A O 1
ATOM 1242 N N . PHE A 1 161 ? 4.59 -2.252 -7.43 1 88.94 161 PHE A N 1
ATOM 1243 C CA . PHE A 1 161 ? 3.672 -2.266 -6.297 1 88.94 161 PHE A CA 1
ATOM 1244 C C . PHE A 1 161 ? 2.248 -1.964 -6.75 1 88.94 161 PHE A C 1
ATOM 1246 O O . PHE A 1 161 ? 1.288 -2.281 -6.047 1 88.94 161 PHE A O 1
ATOM 1253 N N . SER A 1 162 ? 2.09 -1.393 -7.836 1 83.5 162 SER A N 1
ATOM 1254 C CA . SER A 1 162 ? 0.783 -0.977 -8.336 1 83.5 162 SER A CA 1
ATOM 1255 C C . SER A 1 162 ? -0.129 -2.178 -8.562 1 83.5 162 SER A C 1
ATOM 1257 O O . SER A 1 162 ? 0.323 -3.227 -9.031 1 83.5 162 SER A O 1
ATOM 1259 N N . ARG A 1 163 ? -1.314 -1.927 -8.242 1 86 163 ARG A N 1
ATOM 1260 C CA . ARG A 1 163 ? -2.344 -2.928 -8.508 1 86 163 ARG A CA 1
ATOM 1261 C C . ARG A 1 163 ? -2.674 -2.992 -10 1 86 163 ARG A C 1
ATOM 1263 O O . ARG A 1 163 ? -2.752 -1.959 -10.664 1 86 163 ARG A O 1
ATOM 1270 N N . ILE A 1 164 ? -2.74 -4.184 -10.516 1 88.56 164 ILE A N 1
ATOM 1271 C CA . ILE A 1 164 ? -3.182 -4.391 -11.891 1 88.56 164 ILE A CA 1
ATOM 1272 C C . ILE A 1 164 ? -4.453 -5.234 -11.898 1 88.56 164 ILE A C 1
ATOM 1274 O O . ILE A 1 164 ? -4.52 -6.277 -11.25 1 88.56 164 ILE A O 1
ATOM 1278 N N . ASP A 1 165 ? -5.496 -4.688 -12.539 1 91.06 165 ASP A N 1
ATOM 1279 C CA . ASP A 1 165 ? -6.723 -5.445 -12.758 1 91.06 165 ASP A CA 1
ATOM 1280 C C . ASP A 1 165 ? -6.605 -6.344 -13.984 1 91.06 165 ASP A C 1
ATOM 1282 O O . ASP A 1 165 ? -6.434 -5.855 -15.102 1 91.06 165 ASP A O 1
ATOM 1286 N N . LEU A 1 166 ? -6.656 -7.598 -13.688 1 94.62 166 LEU A N 1
ATOM 1287 C CA . LEU A 1 166 ? -6.609 -8.578 -14.766 1 94.62 166 LEU A CA 1
ATOM 1288 C C . LEU A 1 166 ? -8.008 -9.055 -15.133 1 94.62 166 LEU A C 1
ATOM 1290 O O . LEU A 1 166 ? -8.852 -9.266 -14.25 1 94.62 166 LEU A O 1
ATOM 1294 N N . VAL A 1 167 ? -8.227 -9.234 -16.406 1 93.62 167 VAL A N 1
ATOM 1295 C CA . VAL A 1 167 ? -9.57 -9.562 -16.875 1 93.62 167 VAL A CA 1
ATOM 1296 C C . VAL A 1 167 ? -9.578 -10.984 -17.453 1 93.62 167 VAL A C 1
ATOM 1298 O O . VAL A 1 167 ? -8.75 -11.328 -18.297 1 93.62 167 VAL A O 1
ATOM 1301 N N . ALA A 1 168 ? -10.461 -11.75 -16.891 1 94.69 168 ALA A N 1
ATOM 1302 C CA . ALA A 1 168 ? -10.758 -13.062 -17.453 1 94.69 168 ALA A CA 1
ATOM 1303 C C . ALA A 1 168 ? -12.07 -13.039 -18.234 1 94.69 168 ALA A C 1
ATOM 1305 O O . ALA A 1 168 ? -13.148 -13 -17.641 1 94.69 168 ALA A O 1
ATOM 1306 N N . LYS A 1 169 ? -11.977 -13.195 -19.5 1 92.25 169 LYS A N 1
ATOM 1307 C CA . LYS A 1 169 ? -13.156 -13.211 -20.344 1 92.25 169 LYS A CA 1
ATOM 1308 C C . LYS A 1 169 ? -13.422 -14.617 -20.891 1 92.25 169 LYS A C 1
ATOM 1310 O O . LYS A 1 169 ? -12.492 -15.297 -21.344 1 92.25 169 LYS A O 1
ATOM 1315 N N . PHE A 1 170 ? -14.609 -15.141 -20.859 1 90.19 170 PHE A N 1
ATOM 1316 C CA . PHE A 1 170 ? -14.961 -16.484 -21.297 1 90.19 170 PHE A CA 1
ATOM 1317 C C . PHE A 1 170 ? -15.922 -16.438 -22.484 1 90.19 170 PHE A C 1
ATOM 1319 O O . PHE A 1 170 ? -16.188 -17.453 -23.125 1 90.19 170 PHE A O 1
ATOM 1326 N N . GLY A 1 171 ? -16.297 -15.344 -23 1 78 171 GLY A N 1
ATOM 1327 C CA . GLY A 1 171 ? -17.219 -15.172 -24.094 1 78 171 GLY A CA 1
ATOM 1328 C C . GLY A 1 171 ? -17.5 -13.719 -24.422 1 78 171 GLY A C 1
ATOM 1329 O O . GLY A 1 171 ? -16.734 -12.836 -24.031 1 78 171 GLY A O 1
ATOM 1330 N N . SER A 1 172 ? -18.453 -13.656 -25.312 1 68.75 172 SER A N 1
ATOM 1331 C CA . SER A 1 172 ? -18.703 -12.32 -25.844 1 68.75 172 SER A CA 1
ATOM 1332 C C . SER A 1 172 ? -19.766 -11.586 -25.031 1 68.75 172 SER A C 1
ATOM 1334 O O . SER A 1 172 ? -19.922 -10.367 -25.156 1 68.75 172 SER A O 1
ATOM 1336 N N . GLY A 1 173 ? -20.359 -12.125 -24.234 1 62.59 173 GLY A N 1
ATOM 1337 C CA . GLY A 1 173 ? -21.469 -11.445 -23.578 1 62.59 173 GLY A CA 1
ATOM 1338 C C . GLY A 1 173 ? -21.047 -10.688 -22.328 1 62.59 173 GLY A C 1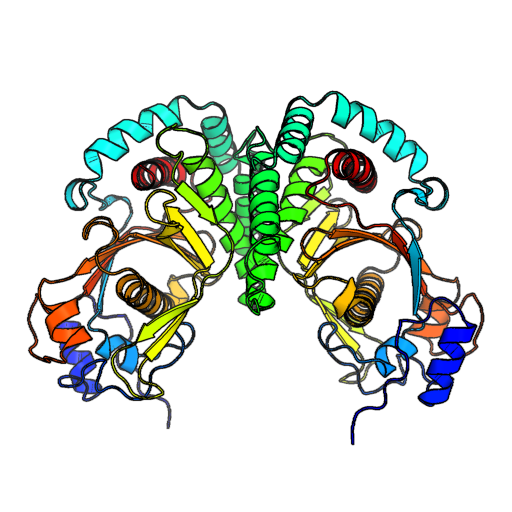
ATOM 1339 O O . GLY A 1 173 ? -19.969 -10.93 -21.797 1 62.59 173 GLY A O 1
ATOM 1340 N N . LYS A 1 174 ? -21.812 -9.656 -22.109 1 61.38 174 LYS A N 1
ATOM 1341 C CA . LYS A 1 174 ? -21.656 -8.898 -20.875 1 61.38 174 LYS A CA 1
ATOM 1342 C C . LYS A 1 174 ? -21.703 -9.828 -19.656 1 61.38 174 LYS A C 1
ATOM 1344 O O . LYS A 1 174 ? -22.531 -10.742 -19.609 1 61.38 174 LYS A O 1
ATOM 1349 N N . GLY A 1 175 ? -20.875 -9.734 -18.875 1 67.06 175 GLY A N 1
ATOM 1350 C CA . GLY A 1 175 ? -20.844 -10.555 -17.672 1 67.06 175 GLY A CA 1
ATOM 1351 C C . GLY A 1 175 ? -20.125 -11.867 -17.875 1 67.06 175 GLY A C 1
ATOM 1352 O O . GLY A 1 175 ? -20.062 -12.695 -16.953 1 67.06 175 GLY A O 1
ATOM 1353 N N . SER A 1 176 ? -19.625 -11.961 -18.969 1 82.69 176 SER A N 1
ATOM 1354 C CA . SER A 1 176 ? -18.984 -13.219 -19.312 1 82.69 176 SER A CA 1
ATOM 1355 C C . SER A 1 176 ? -17.547 -13.266 -18.812 1 82.69 176 SER A C 1
ATOM 1357 O O . SER A 1 176 ? -16.672 -13.859 -19.438 1 82.69 176 SER A O 1
ATOM 1359 N N . GLY A 1 177 ? -17.359 -12.719 -17.672 1 92.31 177 GLY A N 1
ATOM 1360 C CA . GLY A 1 177 ? -16.016 -12.758 -17.109 1 92.31 177 GLY A CA 1
ATOM 1361 C C . GLY A 1 177 ? -15.906 -12.062 -15.758 1 92.31 177 GLY A C 1
ATOM 1362 O O . GLY A 1 177 ? -16.922 -11.797 -15.109 1 92.31 177 GLY A O 1
ATOM 1363 N N . PHE A 1 178 ? -14.703 -12.008 -15.305 1 94.38 178 PHE A N 1
ATOM 1364 C CA . PHE A 1 178 ? -14.484 -11.336 -14.031 1 94.38 178 PHE A CA 1
ATOM 1365 C C . PHE A 1 178 ? -13.125 -10.648 -14.016 1 94.38 178 PHE A C 1
ATOM 1367 O O . PHE A 1 178 ? -12.305 -10.844 -14.914 1 94.38 178 PHE A O 1
ATOM 1374 N N . ILE A 1 179 ? -13.023 -9.789 -13.055 1 94.75 179 ILE A N 1
ATOM 1375 C CA . ILE A 1 179 ? -11.781 -9.062 -12.828 1 94.75 179 ILE A CA 1
ATOM 1376 C C . ILE A 1 179 ? -11.133 -9.547 -11.531 1 94.75 179 ILE A C 1
ATOM 1378 O O . ILE A 1 179 ? -11.82 -9.766 -10.531 1 94.75 179 ILE A O 1
ATOM 1382 N N . ALA A 1 180 ? -9.859 -9.828 -11.586 1 95.56 180 ALA A N 1
ATOM 1383 C CA . ALA A 1 180 ? -9.047 -10.109 -10.406 1 95.56 180 ALA A CA 1
ATOM 1384 C C . ALA A 1 180 ? -7.828 -9.188 -10.344 1 95.56 180 ALA A C 1
ATOM 1386 O O . ALA A 1 180 ? -7.207 -8.906 -11.375 1 95.56 180 ALA A O 1
ATOM 1387 N N . SER A 1 181 ? -7.512 -8.766 -9.117 1 92.69 181 SER A N 1
ATOM 1388 C CA . SER A 1 181 ? -6.477 -7.75 -8.984 1 92.69 181 SER A CA 1
ATOM 1389 C C . SER A 1 181 ? -5.254 -8.297 -8.25 1 92.69 181 SER A C 1
ATOM 1391 O O . SER A 1 181 ? -5.391 -9.078 -7.305 1 92.69 181 SER A O 1
ATOM 1393 N N . THR A 1 182 ? -4.117 -7.781 -8.695 1 93.88 182 THR A N 1
ATOM 1394 C CA . THR A 1 182 ? -2.877 -8.156 -8.023 1 93.88 182 THR A CA 1
ATOM 1395 C C . THR A 1 182 ? -2.615 -7.242 -6.832 1 93.88 182 THR A C 1
ATOM 1397 O O . THR A 1 182 ? -3.186 -6.152 -6.738 1 93.88 182 THR A O 1
ATOM 1400 N N . SER A 1 183 ? -1.843 -7.676 -5.898 1 91.12 183 SER A N 1
ATOM 1401 C CA . SER A 1 183 ? -1.305 -6.836 -4.832 1 91.12 183 SER A CA 1
ATOM 1402 C C . SER A 1 183 ? 0.071 -6.289 -5.203 1 91.12 183 SER A C 1
ATOM 1404 O O . SER A 1 183 ? 0.67 -5.531 -4.434 1 91.12 183 SER A O 1
ATOM 1406 N N . GLY A 1 184 ? 0.538 -6.605 -6.285 1 91.19 184 GLY A N 1
ATOM 1407 C CA . GLY A 1 184 ? 1.834 -6.348 -6.895 1 91.19 184 GLY A CA 1
ATOM 1408 C C . GLY A 1 184 ? 2.262 -7.43 -7.867 1 91.19 184 GLY A C 1
ATOM 1409 O O . GLY A 1 184 ? 1.517 -8.383 -8.109 1 91.19 184 GLY A O 1
ATOM 1410 N N . GLN A 1 185 ? 3.377 -7.168 -8.555 1 92.88 185 GLN A N 1
ATOM 1411 C CA . GLN A 1 185 ? 3.803 -8.172 -9.523 1 92.88 185 GLN A CA 1
ATOM 1412 C C . GLN A 1 185 ? 5.27 -7.988 -9.898 1 92.88 185 GLN A C 1
ATOM 1414 O O . GLN A 1 185 ? 5.828 -6.902 -9.727 1 92.88 185 GLN A O 1
ATOM 1419 N N . VAL A 1 186 ? 5.766 -9.07 -10.336 1 91.5 186 VAL A N 1
ATOM 1420 C CA . VAL A 1 186 ? 7.035 -9.055 -11.062 1 91.5 186 VAL A CA 1
ATOM 1421 C C . VAL A 1 186 ? 6.773 -9 -12.562 1 91.5 186 VAL A C 1
ATOM 1423 O O . VAL A 1 186 ? 6.039 -9.828 -13.102 1 91.5 186 VAL A O 1
ATOM 1426 N N . GLN A 1 187 ? 7.371 -8.016 -13.18 1 89.94 187 GLN A N 1
ATOM 1427 C CA . GLN A 1 187 ? 7.137 -7.832 -14.609 1 89.94 187 GLN A CA 1
ATOM 1428 C C . GLN A 1 187 ? 8.43 -7.996 -15.406 1 89.94 187 GLN A C 1
ATOM 1430 O O . GLN A 1 187 ? 9.516 -7.758 -14.883 1 89.94 187 GLN A O 1
ATOM 1435 N N . ASP A 1 188 ? 8.172 -8.383 -16.625 1 88.06 188 ASP A N 1
ATOM 1436 C CA . ASP A 1 188 ? 9.266 -8.672 -17.547 1 88.06 188 ASP A CA 1
ATOM 1437 C C . ASP A 1 188 ? 9.367 -7.59 -18.625 1 88.06 188 ASP A C 1
ATOM 1439 O O . ASP A 1 188 ? 8.555 -7.555 -19.547 1 88.06 188 ASP A O 1
ATOM 1443 N N . LYS A 1 189 ? 10.414 -6.867 -18.562 1 82.06 189 LYS A N 1
ATOM 1444 C CA . LYS A 1 189 ? 10.633 -5.785 -19.516 1 82.06 189 LYS A CA 1
ATOM 1445 C C . LYS A 1 189 ? 10.812 -6.332 -20.938 1 82.06 189 LYS A C 1
ATOM 1447 O O . LYS A 1 189 ? 10.391 -5.699 -21.906 1 82.06 189 LYS A O 1
ATOM 1452 N N . SER A 1 190 ? 11.414 -7.422 -21.031 1 83.94 190 SER A N 1
ATOM 1453 C CA . SER A 1 190 ? 11.695 -8.016 -22.328 1 83.94 190 SER A CA 1
ATOM 1454 C C . SER A 1 190 ? 10.414 -8.492 -23 1 83.94 190 SER A C 1
ATOM 1456 O O . SER A 1 190 ? 10.398 -8.734 -24.219 1 83.94 190 SER A O 1
ATOM 1458 N N . ARG A 1 191 ? 9.328 -8.578 -22.297 1 87.56 191 ARG A N 1
ATOM 1459 C CA . ARG A 1 191 ? 8.039 -8.984 -22.844 1 87.56 191 ARG A CA 1
ATOM 1460 C C . ARG A 1 191 ? 6.988 -7.898 -22.625 1 87.56 191 ARG A C 1
ATOM 1462 O O . ARG A 1 191 ? 5.906 -8.18 -22.094 1 87.56 191 ARG A O 1
ATOM 1469 N N . SER A 1 192 ? 7.379 -6.66 -22.953 1 87 192 SER A N 1
ATOM 1470 C CA . SER A 1 192 ? 6.473 -5.516 -22.875 1 87 192 SER A CA 1
ATOM 1471 C C . SER A 1 192 ? 5.84 -5.402 -21.484 1 87 192 SER A C 1
ATOM 1473 O O . SER A 1 192 ? 4.633 -5.176 -21.375 1 87 192 SER A O 1
ATOM 1475 N N . TRP A 1 193 ? 6.52 -5.82 -20.469 1 86.81 193 TRP A N 1
ATOM 1476 C CA . TRP A 1 193 ? 6.141 -5.645 -19.078 1 86.81 193 TRP A CA 1
ATOM 1477 C C . TRP A 1 193 ? 4.996 -6.578 -18.703 1 86.81 193 TRP A C 1
ATOM 1479 O O . TRP A 1 193 ? 4.184 -6.254 -17.828 1 86.81 193 TRP A O 1
ATOM 1489 N N . TRP A 1 194 ? 4.973 -7.742 -19.375 1 93.19 194 TRP A N 1
ATOM 1490 C CA . TRP A 1 194 ? 4.023 -8.773 -18.953 1 93.19 194 TRP A CA 1
ATOM 1491 C C . TRP A 1 194 ? 4.324 -9.25 -17.547 1 93.19 194 TRP A C 1
ATOM 1493 O O . TRP A 1 194 ? 5.477 -9.234 -17.109 1 93.19 194 TRP A O 1
ATOM 1503 N N . ILE A 1 195 ? 3.297 -9.609 -16.906 1 94.5 195 ILE A N 1
ATOM 1504 C CA . ILE A 1 195 ? 3.465 -10.094 -15.539 1 94.5 195 ILE A CA 1
ATOM 1505 C C . ILE A 1 195 ? 4.125 -11.469 -15.562 1 94.5 195 ILE A C 1
ATOM 1507 O O . ILE A 1 195 ? 3.598 -12.406 -16.172 1 94.5 195 ILE A O 1
ATOM 1511 N N . LYS A 1 196 ? 5.273 -11.523 -14.961 1 93.56 196 LYS A N 1
ATOM 1512 C CA . LYS A 1 196 ? 6 -12.773 -14.812 1 93.56 196 LYS A CA 1
ATOM 1513 C C . LYS A 1 196 ? 5.492 -13.562 -13.602 1 93.56 196 LYS A C 1
ATOM 1515 O O . LYS A 1 196 ? 5.375 -14.789 -13.656 1 93.56 196 LYS A O 1
ATOM 1520 N N . ALA A 1 197 ? 5.223 -12.867 -12.539 1 95.19 197 ALA A N 1
ATOM 1521 C CA . ALA A 1 197 ? 4.684 -13.461 -11.312 1 95.19 197 ALA A CA 1
ATOM 1522 C C . ALA A 1 197 ? 3.795 -12.469 -10.57 1 95.19 197 ALA A C 1
ATOM 1524 O O . ALA A 1 197 ? 4.266 -11.422 -10.125 1 95.19 197 ALA A O 1
ATOM 1525 N N . PRO A 1 198 ? 2.518 -12.797 -10.461 1 97.06 198 PRO A N 1
ATOM 1526 C CA . PRO A 1 198 ? 1.65 -11.938 -9.656 1 97.06 198 PRO A CA 1
ATOM 1527 C C . PRO A 1 198 ? 1.826 -12.172 -8.156 1 97.06 198 PRO A C 1
ATOM 1529 O O . PRO A 1 198 ? 2.293 -13.234 -7.742 1 97.06 198 PRO A O 1
ATOM 1532 N N . VAL A 1 199 ? 1.508 -11.172 -7.406 1 96.75 199 VAL A N 1
ATOM 1533 C CA . VAL A 1 199 ? 1.558 -11.227 -5.949 1 96.75 199 VAL A CA 1
ATOM 1534 C C . VAL A 1 199 ? 0.153 -11.047 -5.375 1 96.75 199 VAL A C 1
ATOM 1536 O O . VAL A 1 199 ? -0.622 -10.219 -5.859 1 96.75 199 VAL A O 1
ATOM 1539 N N . TYR A 1 200 ? -0.185 -11.891 -4.426 1 96.88 200 TYR A N 1
ATOM 1540 C CA . TYR A 1 200 ? -1.431 -11.758 -3.68 1 96.88 200 TYR A CA 1
ATOM 1541 C C . TYR A 1 200 ? -1.158 -11.617 -2.186 1 96.88 200 TYR A C 1
ATOM 1543 O O . TYR A 1 200 ? -0.428 -12.422 -1.604 1 96.88 200 TYR A O 1
ATOM 1551 N N . CYS A 1 201 ? -1.784 -10.586 -1.585 1 94.38 201 CYS A N 1
ATOM 1552 C CA . CYS A 1 201 ? -1.544 -10.352 -0.165 1 94.38 201 CYS A CA 1
ATOM 1553 C C . CYS A 1 201 ? -2.855 -10.164 0.587 1 94.38 201 CYS A C 1
ATOM 1555 O O . CYS A 1 201 ? -3.82 -9.633 0.035 1 94.38 201 CYS A O 1
ATOM 1557 N N . THR A 1 202 ? -2.842 -10.633 1.784 1 90.62 202 THR A N 1
ATOM 1558 C CA . THR A 1 202 ? -3.908 -10.383 2.746 1 90.62 202 THR A CA 1
ATOM 1559 C C . THR A 1 202 ? -3.373 -10.438 4.176 1 90.62 202 THR A C 1
ATOM 1561 O O . THR A 1 202 ? -2.318 -11.031 4.426 1 90.62 202 THR A O 1
ATOM 1564 N N . SER A 1 203 ? -4.074 -9.758 5.047 1 87.12 203 SER A N 1
ATOM 1565 C CA . SER A 1 203 ? -3.691 -9.82 6.453 1 87.12 203 SER A CA 1
ATOM 1566 C C . SER A 1 203 ? -4.289 -11.047 7.133 1 87.12 203 SER A C 1
ATOM 1568 O O . SER A 1 203 ? -3.896 -11.398 8.25 1 87.12 203 SER A O 1
ATOM 1570 N N . ASN A 1 204 ? -5.133 -11.688 6.398 1 83.88 204 ASN A N 1
ATOM 1571 C CA . ASN A 1 204 ? -5.812 -12.852 6.953 1 83.88 204 ASN A CA 1
ATOM 1572 C C . ASN A 1 204 ? -4.934 -14.102 6.898 1 83.88 204 ASN A C 1
ATOM 1574 O O . ASN A 1 204 ? -4.199 -14.305 5.93 1 83.88 204 ASN A O 1
ATOM 1578 N N . GLU A 1 205 ? -5.066 -14.828 7.941 1 83.25 205 GLU A N 1
ATOM 1579 C CA . GLU A 1 205 ? -4.281 -16.047 8 1 83.25 205 GLU A CA 1
ATOM 1580 C C . GLU A 1 205 ? -5.051 -17.234 7.41 1 83.25 205 GLU A C 1
ATOM 1582 O O . GLU A 1 205 ? -6.27 -17.328 7.562 1 83.25 205 GLU A O 1
ATOM 1587 N N . ARG A 1 206 ? -4.312 -18.125 6.852 1 89.44 206 ARG A N 1
ATOM 1588 C CA . ARG A 1 206 ? -4.918 -19.234 6.137 1 89.44 206 ARG A CA 1
ATOM 1589 C C . ARG A 1 206 ? -5.594 -20.203 7.105 1 89.44 206 ARG A C 1
ATOM 1591 O O . ARG A 1 206 ? -6.512 -20.938 6.723 1 89.44 206 ARG A O 1
ATOM 1598 N N . GLN A 1 207 ? -5.094 -20.219 8.289 1 84.56 207 GLN A N 1
ATOM 1599 C CA . GLN A 1 207 ? -5.719 -21.125 9.258 1 84.56 207 GLN A CA 1
ATOM 1600 C C . GLN A 1 207 ? -7.211 -20.844 9.383 1 84.56 207 GLN A C 1
ATOM 1602 O O . GLN A 1 207 ? -8.008 -21.75 9.594 1 84.56 207 GLN A O 1
ATOM 1607 N N . VAL A 1 208 ? -7.582 -19.625 9.188 1 82.38 208 VAL A N 1
ATOM 1608 C CA . VAL A 1 208 ? -8.969 -19.203 9.375 1 82.38 208 VAL A CA 1
ATOM 1609 C C . VAL A 1 208 ? -9.641 -19.016 8.016 1 82.38 208 VAL A C 1
ATOM 1611 O O . VAL A 1 208 ? -10.797 -19.406 7.828 1 82.38 208 VAL A O 1
ATOM 1614 N N . TYR A 1 209 ? -8.906 -18.531 7.055 1 88.44 209 TYR A N 1
ATOM 1615 C CA . TYR A 1 209 ? -9.523 -18.078 5.812 1 88.44 209 TYR A CA 1
ATOM 1616 C C . TYR A 1 209 ? -8.977 -18.859 4.621 1 88.44 209 TYR A C 1
ATOM 1618 O O . TYR A 1 209 ? -9.039 -18.391 3.482 1 88.44 209 TYR A O 1
ATOM 1626 N N . GLY A 1 210 ? -8.539 -19.984 4.848 1 91.75 210 GLY A N 1
ATOM 1627 C CA . GLY A 1 210 ? -7.852 -20.797 3.846 1 91.75 210 GLY A CA 1
ATOM 1628 C C . GLY A 1 210 ? -8.633 -20.938 2.553 1 91.75 210 GLY A C 1
ATOM 1629 O O . GLY A 1 210 ? -8.156 -20.531 1.487 1 91.75 210 GLY A O 1
ATOM 1630 N N . PRO A 1 211 ? -9.812 -21.438 2.635 1 93.81 211 PRO A N 1
ATOM 1631 C CA . PRO A 1 211 ? -10.586 -21.688 1.414 1 93.81 211 PRO A CA 1
ATOM 1632 C C . PRO A 1 211 ? -10.883 -20.406 0.634 1 93.81 211 PRO A C 1
ATOM 1634 O O . PRO A 1 211 ? -10.766 -20.391 -0.595 1 93.81 211 PRO A O 1
ATOM 1637 N N . VAL A 1 212 ? -11.164 -19.375 1.325 1 94.62 212 VAL A N 1
ATOM 1638 C CA . VAL A 1 212 ? -11.469 -18.109 0.671 1 94.62 212 VAL A CA 1
ATOM 1639 C C . VAL A 1 212 ? -10.219 -17.578 -0.031 1 94.62 212 VAL A C 1
ATOM 1641 O O . VAL A 1 212 ? -10.297 -17.094 -1.165 1 94.62 212 VAL A O 1
ATOM 1644 N N . ILE A 1 213 ? -9.117 -17.703 0.604 1 95.75 213 ILE A N 1
ATOM 1645 C CA . ILE A 1 213 ? -7.859 -17.234 0.034 1 95.75 213 ILE A CA 1
ATOM 1646 C C . ILE A 1 213 ? -7.504 -18.062 -1.192 1 95.75 213 ILE A C 1
ATOM 1648 O O . ILE A 1 213 ? -7.129 -17.531 -2.234 1 95.75 213 ILE A O 1
ATOM 1652 N N . ASP A 1 214 ? -7.723 -19.328 -1.043 1 97.62 214 ASP A N 1
ATOM 1653 C CA . ASP A 1 214 ? -7.457 -20.234 -2.162 1 97.62 214 ASP A CA 1
ATOM 1654 C C . ASP A 1 214 ? -8.305 -19.859 -3.379 1 97.62 214 ASP A C 1
ATOM 1656 O O . ASP A 1 214 ? -7.801 -19.828 -4.504 1 97.62 214 ASP A O 1
ATOM 1660 N N . MET A 1 215 ? -9.484 -19.609 -3.148 1 97.94 215 MET A N 1
ATOM 1661 C CA . MET A 1 215 ? -10.398 -19.281 -4.238 1 97.94 215 MET A CA 1
ATOM 1662 C C . MET A 1 215 ? -9.992 -17.969 -4.902 1 97.94 215 MET A C 1
ATOM 1664 O O . MET A 1 215 ? -10.016 -17.844 -6.129 1 97.94 215 MET A O 1
ATOM 1668 N N . ARG A 1 216 ? -9.586 -17.016 -4.121 1 97.31 216 ARG A N 1
ATOM 1669 C CA . ARG A 1 216 ? -9.156 -15.727 -4.664 1 97.31 216 ARG A CA 1
ATOM 1670 C C . ARG A 1 216 ? -7.871 -15.875 -5.465 1 97.31 216 ARG A C 1
ATOM 1672 O O . ARG A 1 216 ? -7.723 -15.258 -6.523 1 97.31 216 ARG A O 1
ATOM 1679 N N . GLU A 1 217 ? -7.023 -16.672 -4.984 1 98.19 217 GLU A N 1
ATOM 1680 C CA . GLU A 1 217 ? -5.781 -16.938 -5.703 1 98.19 217 GLU A CA 1
ATOM 1681 C C . GLU A 1 217 ? -6.047 -17.656 -7.023 1 98.19 217 GLU A C 1
ATOM 1683 O O . GLU A 1 217 ? -5.41 -17.359 -8.031 1 98.19 217 GLU A O 1
ATOM 1688 N N . ALA A 1 218 ? -6.98 -18.562 -6.988 1 98.19 218 ALA A N 1
ATOM 1689 C CA . ALA A 1 218 ? -7.352 -19.25 -8.219 1 98.19 218 ALA A CA 1
ATOM 1690 C C . ALA A 1 218 ? -7.898 -18.281 -9.258 1 98.19 218 ALA A C 1
ATOM 1692 O O . ALA A 1 218 ? -7.512 -18.328 -10.43 1 98.19 218 ALA A O 1
ATOM 1693 N N . ALA A 1 219 ? -8.727 -17.438 -8.797 1 97.94 219 ALA A N 1
ATOM 1694 C CA . ALA A 1 219 ? -9.281 -16.422 -9.703 1 97.94 219 ALA A CA 1
ATOM 1695 C C . ALA A 1 219 ? -8.18 -15.57 -10.312 1 97.94 219 ALA A C 1
ATOM 1697 O O . ALA A 1 219 ? -8.203 -15.273 -11.508 1 97.94 219 ALA A O 1
ATOM 1698 N N . LEU A 1 220 ? -7.238 -15.195 -9.508 1 98.12 220 LEU A N 1
ATOM 1699 C CA . LEU A 1 220 ? -6.125 -14.375 -9.977 1 98.12 220 LEU A CA 1
ATOM 1700 C C . LEU A 1 220 ? -5.293 -15.125 -11.008 1 98.12 220 LEU A C 1
ATOM 1702 O O . LEU A 1 220 ? -4.934 -14.57 -12.047 1 98.12 220 LEU A O 1
ATOM 1706 N N . LEU A 1 221 ? -5.078 -16.328 -10.758 1 98 221 LEU A N 1
ATOM 1707 C CA . LEU A 1 221 ? -4.281 -17.141 -11.672 1 98 221 LEU A CA 1
ATOM 1708 C C . LEU A 1 221 ? -4.984 -17.297 -13.016 1 98 221 LEU A C 1
ATOM 1710 O O . LEU A 1 221 ? -4.355 -17.172 -14.07 1 98 221 LEU A O 1
ATOM 1714 N N . VAL A 1 222 ? -6.242 -17.516 -12.969 1 96.5 222 VAL A N 1
ATOM 1715 C CA . VAL A 1 222 ? -7.004 -17.703 -14.203 1 96.5 222 VAL A CA 1
ATOM 1716 C C . VAL A 1 222 ? -6.996 -16.406 -15.008 1 96.5 222 VAL A C 1
ATOM 1718 O O . VAL A 1 222 ? -6.727 -16.422 -16.219 1 96.5 222 VAL A O 1
ATOM 1721 N N . ALA A 1 223 ? -7.254 -15.32 -14.312 1 96.81 223 ALA A N 1
ATOM 1722 C CA . ALA A 1 223 ? -7.25 -14.031 -15 1 96.81 223 ALA A CA 1
ATOM 1723 C C . ALA A 1 223 ? -5.879 -13.727 -15.602 1 96.81 223 ALA A C 1
ATOM 1725 O O . ALA A 1 223 ? -5.781 -13.227 -16.719 1 96.81 223 ALA A O 1
ATOM 1726 N N . TRP A 1 224 ? -4.879 -14.055 -14.898 1 96.94 224 TRP A N 1
ATOM 1727 C CA . TRP A 1 224 ? -3.5 -13.844 -15.328 1 96.94 224 TRP A CA 1
ATOM 1728 C C . TRP A 1 224 ? -3.195 -14.648 -16.594 1 96.94 224 TRP A C 1
ATOM 1730 O O . TRP A 1 224 ? -2.695 -14.102 -17.578 1 96.94 224 TRP A O 1
ATOM 1740 N N . MET A 1 225 ? -3.578 -15.844 -16.641 1 95.12 225 MET A N 1
ATOM 1741 C CA . MET A 1 225 ? -3.277 -16.719 -17.766 1 95.12 225 MET A CA 1
ATOM 1742 C C . MET A 1 225 ? -4.121 -16.344 -18.984 1 95.12 225 MET A C 1
ATOM 1744 O O . MET A 1 225 ? -3.678 -16.5 -20.125 1 95.12 225 MET A O 1
ATOM 1748 N N . LYS A 1 226 ? -5.246 -15.789 -18.719 1 93.31 226 LYS A N 1
ATOM 1749 C CA . LYS A 1 226 ? -6.094 -15.344 -19.812 1 93.31 226 LYS A CA 1
ATOM 1750 C C . LYS A 1 226 ? -5.539 -14.078 -20.453 1 93.31 226 LYS A C 1
ATOM 1752 O O . LYS A 1 226 ? -5.613 -13.914 -21.672 1 93.31 226 LYS A O 1
ATOM 1757 N N . GLU A 1 227 ? -4.988 -13.297 -19.672 1 93.44 227 GLU A N 1
ATOM 1758 C CA . GLU A 1 227 ? -4.496 -12.023 -20.188 1 93.44 227 GLU A CA 1
ATOM 1759 C C . GLU A 1 227 ? -3.137 -12.188 -20.859 1 93.44 227 GLU A C 1
ATOM 1761 O O . GLU A 1 227 ? -2.809 -11.453 -21.797 1 93.44 227 GLU A O 1
ATOM 1766 N N . TYR A 1 228 ? -2.42 -13.07 -20.297 1 93.19 228 TYR A N 1
ATOM 1767 C CA . TYR A 1 228 ? -1.091 -13.297 -20.859 1 93.19 228 TYR A CA 1
ATOM 1768 C C . TYR A 1 228 ? -0.928 -14.75 -21.297 1 93.19 228 TYR A C 1
ATOM 1770 O O . TYR A 1 228 ? -0.118 -15.492 -20.75 1 93.19 228 TYR A O 1
ATOM 1778 N N . PRO A 1 229 ? -1.571 -15.031 -22.391 1 88.94 229 PRO A N 1
ATOM 1779 C CA . PRO A 1 229 ? -1.535 -16.422 -22.844 1 88.94 229 PRO A CA 1
ATOM 1780 C C . PRO A 1 229 ? -0.135 -16.875 -23.25 1 88.94 229 PRO A C 1
ATOM 1782 O O . PRO A 1 229 ? 0.574 -16.141 -23.938 1 88.94 229 PRO A O 1
ATOM 1785 N N . GLY A 1 230 ? 0.232 -18.016 -22.75 1 89.06 230 GLY A N 1
ATOM 1786 C CA . GLY A 1 230 ? 1.489 -18.625 -23.156 1 89.06 230 GLY A CA 1
ATOM 1787 C C . GLY A 1 230 ? 2.678 -18.125 -22.359 1 89.06 230 GLY A C 1
ATOM 1788 O O . GLY A 1 230 ? 3.799 -18.594 -22.547 1 89.06 230 GLY A O 1
ATOM 1789 N N . TYR A 1 231 ? 2.377 -17.109 -21.578 1 91.38 231 TYR A N 1
ATOM 1790 C CA . TYR A 1 231 ? 3.451 -16.562 -20.766 1 91.38 231 TYR A CA 1
ATOM 1791 C C . TYR A 1 231 ? 3.051 -16.516 -19.281 1 91.38 231 TYR A C 1
ATOM 1793 O O . TYR A 1 231 ? 1.911 -16.172 -18.953 1 91.38 231 TYR A O 1
ATOM 1801 N N . PRO A 1 232 ? 4.039 -16.828 -18.391 1 91.19 232 PRO A N 1
ATOM 1802 C CA . PRO A 1 232 ? 5.348 -17.422 -18.656 1 91.19 232 PRO A CA 1
ATOM 1803 C C . PRO A 1 232 ? 5.258 -18.906 -19.016 1 91.19 232 PRO A C 1
ATOM 1805 O O . PRO A 1 232 ? 4.172 -19.406 -19.312 1 91.19 232 PRO A O 1
ATOM 1808 N N . ASP A 1 233 ? 6.445 -19.578 -19.062 1 91.81 233 ASP A N 1
ATOM 1809 C CA . ASP A 1 233 ? 6.469 -21.031 -19.281 1 91.81 233 ASP A CA 1
ATOM 1810 C C . ASP A 1 233 ? 5.531 -21.75 -18.312 1 91.81 233 ASP A C 1
ATOM 1812 O O . ASP A 1 233 ? 5.422 -21.359 -17.156 1 91.81 233 ASP A O 1
ATOM 1816 N N . PRO A 1 234 ? 4.895 -22.812 -18.766 1 92.19 234 PRO A N 1
ATOM 1817 C CA . PRO A 1 234 ? 3.879 -23.516 -17.984 1 92.19 234 PRO A CA 1
ATOM 1818 C C . PRO A 1 234 ? 4.387 -23.922 -16.609 1 92.19 234 PRO A C 1
ATOM 1820 O O . PRO A 1 234 ? 3.629 -23.891 -15.625 1 92.19 234 PRO A O 1
ATOM 1823 N N . LYS A 1 235 ? 5.621 -24.219 -16.469 1 93.56 235 LYS A N 1
ATOM 1824 C CA . LYS A 1 235 ? 6.152 -24.656 -15.18 1 93.56 235 LYS A CA 1
ATOM 1825 C C . LYS A 1 235 ? 6.613 -23.469 -14.344 1 93.56 235 LYS A C 1
ATOM 1827 O O . LYS A 1 235 ? 6.984 -23.641 -13.18 1 93.56 235 LYS A O 1
ATOM 1832 N N . ARG A 1 236 ? 6.461 -22.25 -14.953 1 93.12 236 ARG A N 1
ATOM 1833 C CA . ARG A 1 236 ? 6.953 -21.047 -14.281 1 93.12 236 ARG A CA 1
ATOM 1834 C C . ARG A 1 236 ? 5.805 -20.109 -13.922 1 93.12 236 ARG A C 1
ATOM 1836 O O . ARG A 1 236 ? 6.027 -18.938 -13.617 1 93.12 236 ARG A O 1
ATOM 1843 N N . ARG A 1 237 ? 4.621 -20.672 -13.984 1 95.75 237 ARG A N 1
ATOM 1844 C CA . ARG A 1 237 ? 3.471 -19.875 -13.555 1 95.75 237 ARG A CA 1
ATOM 1845 C C . ARG A 1 237 ? 3.344 -19.891 -12.031 1 95.75 237 ARG A C 1
ATOM 1847 O O . ARG A 1 237 ? 2.678 -20.75 -11.469 1 95.75 237 ARG A O 1
ATOM 1854 N N . ILE A 1 238 ? 3.961 -18.875 -11.445 1 97.19 238 ILE A N 1
ATOM 1855 C CA . ILE A 1 238 ? 4.133 -18.859 -9.992 1 97.19 238 ILE A CA 1
ATOM 1856 C C . ILE A 1 238 ? 3.373 -17.672 -9.406 1 97.19 238 ILE A C 1
ATOM 1858 O O . ILE A 1 238 ? 3.506 -16.531 -9.883 1 97.19 238 ILE A O 1
ATOM 1862 N N . LEU A 1 239 ? 2.566 -17.953 -8.469 1 98.25 239 LEU A N 1
ATOM 1863 C CA . LEU A 1 239 ? 1.919 -16.938 -7.648 1 98.25 239 LEU A CA 1
ATOM 1864 C C . LEU A 1 239 ? 2.613 -16.797 -6.297 1 98.25 239 LEU A C 1
ATOM 1866 O O . LEU A 1 239 ? 2.816 -17.797 -5.598 1 98.25 239 LEU A O 1
ATOM 1870 N N . ILE A 1 240 ? 3.049 -15.609 -6.004 1 97.88 240 ILE A N 1
ATOM 1871 C CA . ILE A 1 240 ? 3.635 -15.312 -4.699 1 97.88 240 ILE A CA 1
ATOM 1872 C C . ILE A 1 240 ? 2.57 -14.727 -3.777 1 97.88 240 ILE A C 1
ATOM 1874 O O . ILE A 1 240 ? 1.903 -13.75 -4.129 1 97.88 240 ILE A O 1
ATOM 1878 N N . SER A 1 241 ? 2.385 -15.352 -2.629 1 97.94 241 SER A N 1
ATOM 1879 C CA . SER A 1 241 ? 1.348 -14.891 -1.712 1 97.94 241 SER A CA 1
ATOM 1880 C C . SER A 1 241 ? 1.913 -14.641 -0.318 1 97.94 241 SER A C 1
ATOM 1882 O O . SER A 1 241 ? 2.777 -15.383 0.151 1 97.94 241 SER A O 1
ATOM 1884 N N . GLN A 1 242 ? 1.424 -13.57 0.251 1 96.81 242 GLN A N 1
ATOM 1885 C CA . GLN A 1 242 ? 1.707 -13.352 1.666 1 96.81 242 GLN A CA 1
ATOM 1886 C C . GLN A 1 242 ? 0.42 -13.148 2.459 1 96.81 242 GLN A C 1
ATOM 1888 O O . GLN A 1 242 ? -0.41 -12.312 2.102 1 96.81 242 GLN A O 1
ATOM 1893 N N . ASN A 1 243 ? 0.241 -13.969 3.508 1 94.19 243 ASN A N 1
ATOM 1894 C CA . ASN A 1 243 ? -0.854 -13.906 4.469 1 94.19 243 ASN A CA 1
ATOM 1895 C C . ASN A 1 243 ? -0.347 -13.609 5.879 1 94.19 243 ASN A C 1
ATOM 1897 O O . ASN A 1 243 ? -0.032 -14.531 6.633 1 94.19 243 ASN A O 1
ATOM 1901 N N . GLY A 1 244 ? -0.4 -12.328 6.223 1 91.25 244 GLY A N 1
ATOM 1902 C CA . GLY A 1 244 ? 0.235 -11.969 7.48 1 91.25 244 GLY A CA 1
ATOM 1903 C C . GLY A 1 244 ? 1.72 -12.273 7.508 1 91.25 244 GLY A C 1
ATOM 1904 O O . GLY A 1 244 ? 2.475 -11.797 6.66 1 91.25 244 GLY A O 1
ATOM 1905 N N . ILE A 1 245 ? 2.098 -13.172 8.375 1 94 245 ILE A N 1
ATOM 1906 C CA . ILE A 1 245 ? 3.521 -13.453 8.531 1 94 245 ILE A CA 1
ATOM 1907 C C . ILE A 1 245 ? 3.904 -14.656 7.664 1 94 245 ILE A C 1
ATOM 1909 O O . ILE A 1 245 ? 5.055 -15.102 7.684 1 94 245 ILE A O 1
ATOM 1913 N N . GLU A 1 246 ? 2.926 -15.164 6.879 1 96.56 246 GLU A N 1
ATOM 1914 C CA . GLU A 1 246 ? 3.125 -16.391 6.109 1 96.56 246 GLU A CA 1
ATOM 1915 C C . GLU A 1 246 ? 3.33 -16.094 4.629 1 96.56 246 GLU A C 1
ATOM 1917 O O . GLU A 1 246 ? 2.545 -15.352 4.027 1 96.56 246 GLU A O 1
ATOM 1922 N N . LEU A 1 247 ? 4.398 -16.656 4.07 1 98.06 247 LEU A N 1
ATOM 1923 C CA . LEU A 1 247 ? 4.629 -16.562 2.635 1 98.06 247 LEU A CA 1
ATOM 1924 C C . LEU A 1 247 ? 4.422 -17.906 1.959 1 98.06 247 LEU A C 1
ATOM 1926 O O . LEU A 1 247 ? 4.77 -18.953 2.521 1 98.06 247 LEU A O 1
ATOM 1930 N N . TYR A 1 248 ? 3.855 -17.875 0.757 1 98.25 248 TYR A N 1
ATOM 1931 C CA . TYR A 1 248 ? 3.59 -19.078 -0.025 1 98.25 248 TYR A CA 1
ATOM 1932 C C . TYR A 1 248 ? 4.023 -18.891 -1.475 1 98.25 248 TYR A C 1
ATOM 1934 O O . TYR A 1 248 ? 4.016 -17.766 -1.993 1 98.25 248 TYR A O 1
ATOM 1942 N N . LEU A 1 249 ? 4.438 -19.938 -2.062 1 98.19 249 LEU A N 1
ATOM 1943 C CA . LEU A 1 249 ? 4.602 -20.047 -3.508 1 98.19 249 LEU A CA 1
ATOM 1944 C C . LEU A 1 249 ? 3.631 -21.062 -4.094 1 98.19 249 LEU A C 1
ATOM 1946 O O . LEU A 1 249 ? 3.582 -22.219 -3.643 1 98.19 249 LEU A O 1
ATOM 1950 N N . THR A 1 250 ? 2.846 -20.594 -5.02 1 98.38 250 THR A N 1
ATOM 1951 C CA . THR A 1 250 ? 1.899 -21.484 -5.688 1 98.38 250 THR A CA 1
ATOM 1952 C C . THR A 1 250 ? 2.268 -21.656 -7.16 1 98.38 250 THR A C 1
ATOM 1954 O O . THR A 1 250 ? 2.354 -20.672 -7.902 1 98.38 250 THR A O 1
ATOM 1957 N N . PHE A 1 251 ? 2.486 -22.859 -7.547 1 97.88 251 PHE A N 1
ATOM 1958 C CA . PHE A 1 251 ? 2.758 -23.203 -8.938 1 97.88 251 PHE A CA 1
ATOM 1959 C C . PHE A 1 251 ? 1.502 -23.734 -9.617 1 97.88 251 PHE A C 1
ATOM 1961 O O . PHE A 1 251 ? 0.939 -24.75 -9.203 1 97.88 251 PHE A O 1
ATOM 1968 N N . ALA A 1 252 ? 1.082 -22.984 -10.625 1 97.38 252 ALA A N 1
ATOM 1969 C CA . ALA A 1 252 ? -0.119 -23.375 -11.359 1 97.38 252 ALA A CA 1
ATOM 1970 C C . ALA A 1 252 ? 0.229 -24.281 -12.539 1 97.38 252 ALA A C 1
ATOM 1972 O O . ALA A 1 252 ? 0.736 -23.797 -13.562 1 97.38 252 ALA A O 1
ATOM 1973 N N . LEU A 1 253 ? -0.071 -25.531 -12.422 1 96.31 253 LEU A N 1
ATOM 1974 C CA . LEU A 1 253 ? 0.116 -26.484 -13.516 1 96.31 253 LEU A CA 1
ATOM 1975 C C . LEU A 1 253 ? -1.218 -26.828 -14.172 1 96.31 253 LEU A C 1
ATOM 1977 O O . LEU A 1 253 ? -2.176 -27.188 -13.484 1 96.31 253 LEU A O 1
ATOM 1981 N N . CYS A 1 254 ? -1.226 -26.688 -15.453 1 95.62 254 CYS A N 1
ATOM 1982 C CA . CYS A 1 254 ? -2.463 -26.922 -16.188 1 95.62 254 CYS A CA 1
ATOM 1983 C C . CYS A 1 254 ? -2.367 -28.172 -17.031 1 95.62 254 CYS A C 1
ATOM 1985 O O . CYS A 1 254 ? -1.321 -28.453 -17.625 1 95.62 254 CYS A O 1
ATOM 1987 N N . GLY A 1 255 ? -3.453 -28.859 -17.016 1 93.88 255 GLY A N 1
ATOM 1988 C CA . GLY A 1 255 ? -3.551 -29.938 -17.984 1 93.88 255 GLY A CA 1
ATOM 1989 C C . GLY A 1 255 ? -3.627 -29.453 -19.422 1 93.88 255 GLY A C 1
ATOM 1990 O O . GLY A 1 255 ? -4.031 -28.312 -19.672 1 93.88 255 GLY A O 1
ATOM 1991 N N . ASP A 1 256 ? -3.393 -30.328 -20.359 1 90.44 256 ASP A N 1
ATOM 1992 C CA . ASP A 1 256 ? -3.277 -29.969 -21.766 1 90.44 256 ASP A CA 1
ATOM 1993 C C . ASP A 1 256 ? -4.605 -29.453 -22.312 1 90.44 256 ASP A C 1
ATOM 1995 O O . ASP A 1 256 ? -4.629 -28.609 -23.219 1 90.44 256 ASP A O 1
ATOM 1999 N N . ASP A 1 257 ? -5.668 -29.875 -21.688 1 91.75 257 ASP A N 1
ATOM 2000 C CA . ASP A 1 257 ? -6.98 -29.547 -22.25 1 91.75 257 ASP A CA 1
ATOM 2001 C C . ASP A 1 257 ? -7.645 -28.438 -21.438 1 91.75 257 ASP A C 1
ATOM 2003 O O . ASP A 1 257 ? -8.742 -27.984 -21.781 1 91.75 257 ASP A O 1
ATOM 2007 N N . TRP A 1 258 ? -7.043 -28 -20.438 1 94.62 258 TRP A N 1
ATOM 2008 C CA . TRP A 1 258 ? -7.73 -27.125 -19.5 1 94.62 258 TRP A CA 1
ATOM 2009 C C . TRP A 1 258 ? -8.016 -25.766 -20.141 1 94.62 258 TRP A C 1
ATOM 2011 O O . TRP A 1 258 ? -9.164 -25.328 -20.188 1 94.62 258 TRP A O 1
ATOM 2021 N N . MET A 1 259 ? -7.051 -25.125 -20.672 1 90.19 259 MET A N 1
ATOM 2022 C CA . MET A 1 259 ? -7.234 -23.781 -21.188 1 90.19 259 MET A CA 1
ATOM 2023 C C . MET A 1 259 ? -8.016 -23.797 -22.5 1 90.19 259 MET A C 1
ATOM 2025 O O . MET A 1 259 ? -9.086 -23.188 -22.594 1 90.19 259 MET A O 1
ATOM 2029 N N . THR A 1 260 ? -7.613 -24.469 -23.453 1 87.88 260 THR A N 1
ATOM 2030 C CA . THR A 1 260 ? -8.188 -24.422 -24.797 1 87.88 260 THR A CA 1
ATOM 2031 C C . THR A 1 260 ? -9.523 -25.156 -24.844 1 87.88 260 THR A C 1
ATOM 2033 O O . THR A 1 260 ? -10.547 -24.562 -25.188 1 87.88 260 THR A O 1
ATOM 2036 N N . SER A 1 261 ? -9.516 -26.344 -24.359 1 89.44 261 SER A N 1
ATOM 2037 C CA . SER A 1 261 ? -10.703 -27.172 -24.5 1 89.44 261 SER A CA 1
ATOM 2038 C C . SER A 1 261 ? -11.758 -26.812 -23.453 1 89.44 261 SER A C 1
ATOM 2040 O O . SER A 1 261 ? -12.93 -26.641 -23.781 1 89.44 261 SER A O 1
ATOM 2042 N N . TYR A 1 262 ? -11.344 -26.641 -22.266 1 90.44 262 TYR A N 1
ATOM 2043 C CA . TYR A 1 262 ? -12.312 -26.422 -21.188 1 90.44 262 TYR A CA 1
ATOM 2044 C C . TYR A 1 262 ? -12.633 -24.938 -21.047 1 90.44 262 TYR A C 1
ATOM 2046 O O . TYR A 1 262 ? -13.781 -24.531 -21.234 1 90.44 262 TYR A O 1
ATOM 2054 N N . VAL A 1 263 ? -11.688 -24.141 -20.891 1 88.69 263 VAL A N 1
ATOM 2055 C CA . VAL A 1 263 ? -11.914 -22.734 -20.547 1 88.69 263 VAL A CA 1
ATOM 2056 C C . VAL A 1 263 ? -12.43 -21.984 -21.781 1 88.69 263 VAL A C 1
ATOM 2058 O O . VAL A 1 263 ? -13.43 -21.266 -21.703 1 88.69 263 VAL A O 1
ATOM 2061 N N . GLU A 1 264 ? -11.82 -22.219 -22.906 1 86.56 264 GLU A N 1
ATOM 2062 C CA . GLU A 1 264 ? -12.148 -21.438 -24.094 1 86.56 264 GLU A CA 1
ATOM 2063 C C . GLU A 1 264 ? -13.32 -22.047 -24.859 1 86.56 264 GLU A C 1
ATOM 2065 O O . GLU A 1 264 ? -14.234 -21.328 -25.266 1 86.56 264 GLU A O 1
ATOM 2070 N N . GLU A 1 265 ? -13.312 -23.344 -25.016 1 88.5 265 GLU A N 1
ATOM 2071 C CA . GLU A 1 265 ? -14.297 -23.969 -25.891 1 88.5 265 GLU A CA 1
ATOM 2072 C C . GLU A 1 265 ? -15.508 -24.469 -25.109 1 88.5 265 GLU A C 1
ATOM 2074 O O . GLU A 1 265 ? -16.578 -24.688 -25.672 1 88.5 265 GLU A O 1
ATOM 2079 N N . GLY A 1 266 ? -15.305 -24.75 -23.875 1 89.62 266 GLY A N 1
ATOM 2080 C CA . GLY A 1 266 ? -16.438 -25.125 -23.047 1 89.62 266 GLY A CA 1
ATOM 2081 C C . GLY A 1 266 ? -16.688 -26.625 -23.031 1 89.62 266 GLY A C 1
ATOM 2082 O O . GLY A 1 266 ? -17.797 -27.062 -22.719 1 89.62 266 GLY A O 1
ATOM 2083 N N . ASN A 1 267 ? -15.648 -27.359 -23.359 1 91.44 267 ASN A N 1
ATOM 2084 C CA . ASN A 1 267 ? -15.758 -28.812 -23.234 1 91.44 267 ASN A CA 1
ATOM 2085 C C . ASN A 1 267 ? -15.75 -29.25 -21.781 1 91.44 267 ASN A C 1
ATOM 2087 O O . ASN A 1 267 ? -14.773 -29.031 -21.062 1 91.44 267 ASN A O 1
ATOM 2091 N N . THR A 1 268 ? -16.797 -30.031 -21.375 1 92.38 268 THR A N 1
ATOM 2092 C CA . THR A 1 268 ? -16.969 -30.266 -19.953 1 92.38 268 THR A CA 1
ATOM 2093 C C . THR A 1 268 ? -16.562 -31.703 -19.594 1 92.38 268 THR A C 1
ATOM 2095 O O . THR A 1 268 ? -16.906 -32.188 -18.516 1 92.38 268 THR A O 1
ATOM 2098 N N . GLU A 1 269 ? -15.891 -32.344 -20.484 1 92.38 269 GLU A N 1
ATOM 2099 C CA . GLU A 1 269 ? -15.391 -33.656 -20.141 1 92.38 269 GLU A CA 1
ATOM 2100 C C . GLU A 1 269 ? -14.422 -33.594 -18.969 1 92.38 269 GLU A C 1
ATOM 2102 O O . GLU A 1 269 ? -13.547 -32.719 -18.922 1 92.38 269 GLU A O 1
ATOM 2107 N N . VAL A 1 270 ? -14.664 -34.562 -18 1 93.06 270 VAL A N 1
ATOM 2108 C CA . VAL A 1 270 ? -13.844 -34.562 -16.797 1 93.06 270 VAL A CA 1
ATOM 2109 C C . VAL A 1 270 ? -12.742 -35.594 -16.906 1 93.06 270 VAL A C 1
ATOM 2111 O O . VAL A 1 270 ? -13.016 -36.812 -16.953 1 93.06 270 VAL A O 1
ATOM 2114 N N . ASN A 1 271 ? -11.578 -35.094 -16.969 1 92.12 271 ASN A N 1
ATOM 2115 C CA . ASN A 1 271 ? -10.375 -35.938 -16.906 1 92.12 271 ASN A CA 1
ATOM 2116 C C . ASN A 1 271 ? -9.203 -35.156 -16.281 1 92.12 271 ASN A C 1
ATOM 2118 O O . ASN A 1 271 ? -9.344 -34 -15.914 1 92.12 271 ASN A O 1
ATOM 2122 N N . ASP A 1 272 ? -8.07 -35.781 -16.188 1 91.88 272 ASP A N 1
ATOM 2123 C CA . ASP A 1 272 ? -6.914 -35.188 -15.523 1 91.88 272 ASP A CA 1
ATOM 2124 C C . ASP A 1 272 ? -6.438 -33.938 -16.25 1 91.88 272 ASP A C 1
ATOM 2126 O O . ASP A 1 272 ? -5.961 -33 -15.633 1 91.88 272 ASP A O 1
ATOM 2130 N N . ASP A 1 273 ? -6.641 -33.906 -17.516 1 93.88 273 ASP A N 1
ATOM 2131 C CA . ASP A 1 273 ? -6.109 -32.844 -18.359 1 93.88 273 ASP A CA 1
ATOM 2132 C C . ASP A 1 273 ? -7.047 -31.641 -18.359 1 93.88 273 ASP A C 1
ATOM 2134 O O . ASP A 1 273 ? -6.707 -30.594 -18.906 1 93.88 273 ASP A O 1
ATOM 2138 N N . SER A 1 274 ? -8.156 -31.781 -17.75 1 95.56 274 SER A N 1
ATOM 2139 C CA . SER A 1 274 ? -9.141 -30.719 -17.828 1 95.56 274 SER A CA 1
ATOM 2140 C C . SER A 1 274 ? -9.086 -29.828 -16.594 1 95.56 274 SER A C 1
ATOM 2142 O O . SER A 1 274 ? -10.023 -29.062 -16.328 1 95.56 274 SER A O 1
ATOM 2144 N N . PHE A 1 275 ? -7.93 -29.938 -15.805 1 97.56 275 PHE A N 1
ATOM 2145 C CA . PHE A 1 275 ? -7.848 -29.188 -14.555 1 97.56 275 PHE A CA 1
ATOM 2146 C C . PHE A 1 275 ? -6.574 -28.359 -14.508 1 97.56 275 PHE A C 1
ATOM 2148 O O . PHE A 1 275 ? -5.574 -28.703 -15.141 1 97.56 275 PHE A O 1
ATOM 2155 N N . MET A 1 276 ? -6.695 -27.266 -13.781 1 97.12 276 MET A N 1
ATOM 2156 C CA . MET A 1 276 ? -5.52 -26.578 -13.25 1 97.12 276 MET A CA 1
ATOM 2157 C C . MET A 1 276 ? -5.246 -27.016 -11.812 1 97.12 276 MET A C 1
ATOM 2159 O O . MET A 1 276 ? -6.16 -27.047 -10.984 1 97.12 276 MET A O 1
ATOM 2163 N N . THR A 1 277 ? -4.027 -27.359 -11.516 1 97.88 277 THR A N 1
ATOM 2164 C CA . THR A 1 277 ? -3.656 -27.703 -10.148 1 97.88 277 THR A CA 1
ATOM 2165 C C . THR A 1 277 ? -2.729 -26.656 -9.555 1 97.88 277 THR A C 1
ATOM 2167 O O . THR A 1 277 ? -1.677 -26.344 -10.117 1 97.88 277 THR A O 1
ATOM 2170 N N . MET A 1 278 ? -3.146 -26.078 -8.469 1 98.12 278 MET A N 1
ATOM 2171 C CA . MET A 1 278 ? -2.318 -25.172 -7.676 1 98.12 278 MET A CA 1
ATOM 2172 C C . MET A 1 278 ? -1.471 -25.953 -6.672 1 98.12 278 MET A C 1
ATOM 2174 O O . MET A 1 278 ? -1.988 -26.469 -5.676 1 98.12 278 MET A O 1
ATOM 2178 N N . HIS A 1 279 ? -0.249 -26.031 -6.977 1 98.06 279 HIS A N 1
ATOM 2179 C CA . HIS A 1 279 ? 0.694 -26.609 -6.02 1 98.06 279 HIS A CA 1
ATOM 2180 C C . HIS A 1 279 ? 1.25 -25.531 -5.094 1 98.06 279 HIS A C 1
ATOM 2182 O O . HIS A 1 279 ? 2.199 -24.828 -5.449 1 98.06 279 HIS A O 1
ATOM 2188 N N . ARG A 1 280 ? 0.74 -25.484 -3.908 1 97.75 280 ARG A N 1
ATOM 2189 C CA . ARG A 1 280 ? 1.131 -24.438 -2.971 1 97.75 280 ARG A CA 1
ATOM 2190 C C . ARG A 1 280 ? 2.148 -24.969 -1.962 1 97.75 280 ARG A C 1
ATOM 2192 O O . ARG A 1 280 ? 1.922 -25.984 -1.314 1 97.75 280 ARG A O 1
ATOM 2199 N N . TYR A 1 281 ? 3.188 -24.281 -1.842 1 98.12 281 TYR A N 1
ATOM 2200 C CA . TYR A 1 281 ? 4.215 -24.594 -0.852 1 98.12 281 TYR A CA 1
ATOM 2201 C C . TYR A 1 281 ? 4.316 -23.5 0.194 1 98.12 281 TYR A C 1
ATOM 2203 O O . TYR A 1 281 ? 4.223 -22.312 -0.133 1 98.12 281 TYR A O 1
ATOM 2211 N N . GLY A 1 282 ? 4.598 -23.859 1.391 1 97.31 282 GLY A N 1
ATOM 2212 C CA . GLY A 1 282 ? 4.676 -22.938 2.52 1 97.31 282 GLY A CA 1
ATOM 2213 C C . GLY A 1 282 ? 3.977 -23.469 3.76 1 97.31 282 GLY A C 1
ATOM 2214 O O . GLY A 1 282 ? 3.545 -24.625 3.795 1 97.31 282 GLY A O 1
ATOM 2215 N N . PRO A 1 283 ? 3.857 -22.656 4.762 1 97.19 283 PRO A N 1
ATOM 2216 C CA . PRO A 1 283 ? 4.301 -21.266 4.836 1 97.19 283 PRO A CA 1
ATOM 2217 C C . PRO A 1 283 ? 5.789 -21.141 5.152 1 97.19 283 PRO A C 1
ATOM 2219 O O . PRO A 1 283 ? 6.336 -21.938 5.91 1 97.19 283 PRO A O 1
ATOM 2222 N N . TRP A 1 284 ? 6.477 -20.281 4.469 1 98.12 284 TRP A N 1
ATOM 2223 C CA . TRP A 1 284 ? 7.699 -19.688 4.98 1 98.12 284 TRP A CA 1
ATOM 2224 C C . TRP A 1 284 ? 7.383 -18.5 5.883 1 98.12 284 TRP A C 1
ATOM 2226 O O . TRP A 1 284 ? 6.746 -17.531 5.449 1 98.12 284 TRP A O 1
ATOM 2236 N N . LEU A 1 285 ? 7.801 -18.562 7.09 1 97.06 285 LEU A N 1
ATOM 2237 C CA . LEU A 1 285 ? 7.496 -17.5 8.047 1 97.06 285 LEU A CA 1
ATOM 2238 C C . LEU A 1 285 ? 8.516 -16.375 7.953 1 97.06 285 LEU A C 1
ATOM 2240 O O . LEU A 1 285 ? 9.727 -16.625 7.93 1 97.06 285 LEU A O 1
ATOM 2244 N N . ILE A 1 286 ? 8.039 -15.133 7.957 1 96.88 286 ILE A N 1
ATOM 2245 C CA . ILE A 1 286 ? 8.922 -14 7.734 1 96.88 286 ILE A CA 1
ATOM 2246 C C . ILE A 1 286 ? 9.766 -13.742 8.984 1 96.88 286 ILE A C 1
ATOM 2248 O O . ILE A 1 286 ? 10.75 -13 8.938 1 96.88 286 ILE A O 1
ATOM 2252 N N . ASN A 1 287 ? 9.344 -14.289 10.156 1 96.31 287 ASN A N 1
ATOM 2253 C CA . ASN A 1 287 ? 10.133 -14.125 11.367 1 96.31 287 ASN A CA 1
ATOM 2254 C C . ASN A 1 287 ? 11.062 -15.312 11.609 1 96.31 287 ASN A C 1
ATOM 2256 O O . ASN A 1 287 ? 11.555 -15.508 12.719 1 96.31 287 ASN A O 1
ATOM 2260 N N . ASN A 1 288 ? 11.273 -16.141 10.641 1 97.62 288 ASN A N 1
ATOM 2261 C CA . ASN A 1 288 ? 12.188 -17.266 10.664 1 97.62 288 ASN A CA 1
ATOM 2262 C C . ASN A 1 288 ? 13.289 -17.125 9.617 1 97.62 288 ASN A C 1
ATOM 2264 O O . ASN A 1 288 ? 13.039 -17.234 8.422 1 97.62 288 ASN A O 1
ATOM 2268 N N . ALA A 1 289 ? 14.523 -17.016 10.125 1 97.88 289 ALA A N 1
ATOM 2269 C CA . ALA A 1 289 ? 15.648 -16.703 9.25 1 97.88 289 ALA A CA 1
ATOM 2270 C C . ALA A 1 289 ? 15.914 -17.844 8.273 1 97.88 289 ALA A C 1
ATOM 2272 O O . ALA A 1 289 ? 16.281 -17.609 7.121 1 97.88 289 ALA A O 1
ATOM 2273 N N . GLU A 1 290 ? 15.773 -19.016 8.695 1 97.38 290 GLU A N 1
ATOM 2274 C CA . GLU A 1 290 ? 15.992 -20.156 7.812 1 97.38 290 GLU A CA 1
ATOM 2275 C C . GLU A 1 290 ? 14.953 -20.203 6.695 1 97.38 290 GLU A C 1
ATOM 2277 O O . GLU A 1 290 ? 15.289 -20.5 5.543 1 97.38 290 GLU A O 1
ATOM 2282 N N . HIS A 1 291 ? 13.719 -19.906 7.027 1 98.06 291 HIS A N 1
ATOM 2283 C CA . HIS A 1 291 ? 12.664 -19.812 6.031 1 98.06 291 HIS A CA 1
ATOM 2284 C C . HIS A 1 291 ? 12.977 -18.734 4.996 1 98.06 291 HIS A C 1
ATOM 2286 O O . HIS A 1 291 ? 12.836 -18.969 3.793 1 98.06 291 HIS A O 1
ATOM 2292 N N . MET A 1 292 ? 13.406 -17.609 5.48 1 97.81 292 MET A N 1
ATOM 2293 C CA . MET A 1 292 ? 13.672 -16.484 4.586 1 97.81 292 MET A CA 1
ATOM 2294 C C . MET A 1 292 ? 14.867 -16.781 3.678 1 97.81 292 MET A C 1
ATOM 2296 O O . MET A 1 292 ? 14.875 -16.391 2.508 1 97.81 292 MET A O 1
ATOM 2300 N N . GLU A 1 293 ? 15.836 -17.453 4.246 1 97.44 293 GLU A N 1
ATOM 2301 C CA . GLU A 1 293 ? 17 -17.812 3.445 1 97.44 293 GLU A CA 1
ATOM 2302 C C . GLU A 1 293 ? 16.594 -18.75 2.299 1 97.44 293 GLU A C 1
ATOM 2304 O O . GLU A 1 293 ? 17.016 -18.547 1.158 1 97.44 293 GLU A O 1
ATOM 2309 N N . GLU A 1 294 ? 15.812 -19.688 2.613 1 96.81 294 GLU A N 1
ATOM 2310 C CA . GLU A 1 294 ? 15.359 -20.656 1.61 1 96.81 294 GLU A CA 1
ATOM 2311 C C . GLU A 1 294 ? 14.477 -19.969 0.562 1 96.81 294 GLU A C 1
ATOM 2313 O O . GLU A 1 294 ? 14.695 -20.141 -0.64 1 96.81 294 GLU A O 1
ATOM 2318 N N . LEU A 1 295 ? 13.578 -19.234 0.986 1 97.62 295 LEU A N 1
ATOM 2319 C CA . LEU A 1 295 ? 12.625 -18.578 0.089 1 97.62 295 LEU A CA 1
ATOM 2320 C C . LEU A 1 295 ? 13.328 -17.578 -0.82 1 97.62 295 LEU A C 1
ATOM 2322 O O . LEU A 1 295 ? 12.984 -17.453 -1.997 1 97.62 295 LEU A O 1
ATOM 2326 N N . ALA A 1 296 ? 14.273 -16.859 -0.259 1 96.25 296 ALA A N 1
ATOM 2327 C CA . ALA A 1 296 ? 15.008 -15.867 -1.038 1 96.25 296 ALA A CA 1
ATOM 2328 C C . ALA A 1 296 ? 15.695 -16.5 -2.236 1 96.25 296 ALA A C 1
ATOM 2330 O O . ALA A 1 296 ? 15.711 -15.938 -3.332 1 96.25 296 ALA A O 1
ATOM 2331 N N . ALA A 1 297 ? 16.234 -17.656 -2.025 1 95.38 297 ALA A N 1
ATOM 2332 C CA . ALA A 1 297 ? 16.906 -18.359 -3.117 1 95.38 297 ALA A CA 1
ATOM 2333 C C . ALA A 1 297 ? 15.914 -18.719 -4.219 1 95.38 297 ALA A C 1
ATOM 2335 O O . ALA A 1 297 ? 16.219 -18.594 -5.406 1 95.38 297 ALA A O 1
ATOM 2336 N N . ILE A 1 298 ? 14.773 -19.156 -3.844 1 95.38 298 ILE A N 1
ATOM 2337 C CA . ILE A 1 298 ? 13.75 -19.531 -4.812 1 95.38 298 ILE A CA 1
ATOM 2338 C C . ILE A 1 298 ? 13.258 -18.281 -5.547 1 95.38 298 ILE A C 1
ATOM 2340 O O . ILE A 1 298 ? 13.133 -18.281 -6.773 1 95.38 298 ILE A O 1
ATOM 2344 N N . MET A 1 299 ? 13.039 -17.203 -4.82 1 93 299 MET A N 1
ATOM 2345 C CA . MET A 1 299 ? 12.547 -15.969 -5.414 1 93 299 MET A CA 1
ATOM 2346 C C . MET A 1 299 ? 13.555 -15.406 -6.414 1 93 299 MET A C 1
ATOM 2348 O O . MET A 1 299 ? 13.172 -14.945 -7.492 1 93 299 MET A O 1
ATOM 2352 N N . LEU A 1 300 ? 14.789 -15.43 -6.012 1 92.88 300 LEU A N 1
ATOM 2353 C CA . LEU A 1 300 ? 15.82 -14.953 -6.918 1 92.88 300 LEU A CA 1
ATOM 2354 C C . LEU A 1 300 ? 15.883 -15.805 -8.18 1 92.88 300 LEU A C 1
ATOM 2356 O O . LEU A 1 300 ? 16.047 -15.281 -9.281 1 92.88 300 LEU A O 1
ATOM 2360 N N . ALA A 1 301 ? 15.688 -17.078 -8.016 1 91.44 301 ALA A N 1
ATOM 2361 C CA . ALA A 1 301 ? 15.68 -18 -9.141 1 91.44 301 ALA A CA 1
ATOM 2362 C C . ALA A 1 301 ? 14.547 -17.688 -10.109 1 91.44 301 ALA A C 1
ATOM 2364 O O . ALA A 1 301 ? 14.719 -17.75 -11.328 1 91.44 301 ALA A O 1
ATOM 2365 N N . ILE A 1 302 ? 13.422 -17.312 -9.625 1 85.94 302 ILE A N 1
ATOM 2366 C CA . ILE A 1 302 ? 12.242 -16.984 -10.414 1 85.94 302 ILE A CA 1
ATOM 2367 C C . ILE A 1 302 ? 12.5 -15.734 -11.242 1 85.94 302 ILE A C 1
ATOM 2369 O O . ILE A 1 302 ? 11.938 -15.57 -12.328 1 85.94 302 ILE A O 1
ATOM 2373 N N . SER A 1 303 ? 13.406 -14.93 -10.828 1 84.12 303 SER A N 1
ATOM 2374 C CA . SER A 1 303 ? 13.664 -13.656 -11.492 1 84.12 303 SER A CA 1
ATOM 2375 C C . SER A 1 303 ? 14.641 -13.828 -12.648 1 84.12 303 SER A C 1
ATOM 2377 O O . SER A 1 303 ? 14.828 -12.906 -13.445 1 84.12 303 SER A O 1
ATOM 2379 N N . PHE A 1 304 ? 15.258 -15 -12.695 1 82.06 304 PHE A N 1
ATOM 2380 C CA . PHE A 1 304 ? 16.188 -15.258 -13.789 1 82.06 304 PHE A CA 1
ATOM 2381 C C . PHE A 1 304 ? 15.438 -15.453 -15.102 1 82.06 304 PHE A C 1
ATOM 2383 O O . PHE A 1 304 ? 15.906 -15.031 -16.156 1 82.06 304 PHE A O 1
ATOM 2390 N N . MET B 1 1 ? -31.031 18.078 -6.215 1 27.86 1 MET B N 1
ATOM 2391 C CA . MET B 1 1 ? -30.609 19.469 -6.305 1 27.86 1 MET B CA 1
ATOM 2392 C C . MET B 1 1 ? -29.078 19.562 -6.363 1 27.86 1 MET B C 1
ATOM 2394 O O . MET B 1 1 ? -28.375 18.828 -5.672 1 27.86 1 MET B O 1
ATOM 2398 N N . ALA B 1 2 ? -28.469 19.984 -7.332 1 38.59 2 ALA B N 1
ATOM 2399 C CA . ALA B 1 2 ? -27.031 20.078 -7.578 1 38.59 2 ALA B CA 1
ATOM 2400 C C . ALA B 1 2 ? -26.312 20.703 -6.383 1 38.59 2 ALA B C 1
ATOM 2402 O O . ALA B 1 2 ? -26.703 21.766 -5.895 1 38.59 2 ALA B O 1
ATOM 2403 N N . GLU B 1 3 ? -25.734 20.016 -5.434 1 54.06 3 GLU B N 1
ATOM 2404 C CA . GLU B 1 3 ? -25.141 20.547 -4.215 1 54.06 3 GLU B CA 1
ATOM 2405 C C . GLU B 1 3 ? -24.375 21.828 -4.496 1 54.06 3 GLU B C 1
ATOM 2407 O O . GLU B 1 3 ? -23.5 21.859 -5.363 1 54.06 3 GLU B O 1
ATOM 2412 N N . THR B 1 4 ? -24.906 22.984 -4.336 1 66.69 4 THR B N 1
ATOM 2413 C CA . THR B 1 4 ? -24.328 24.312 -4.527 1 66.69 4 THR B CA 1
ATOM 2414 C C . THR B 1 4 ? -22.922 24.391 -3.928 1 66.69 4 THR B C 1
ATOM 2416 O O . THR B 1 4 ? -22.734 24.094 -2.744 1 66.69 4 THR B O 1
ATOM 2419 N N . SER B 1 5 ? -21.969 24.609 -4.801 1 89 5 SER B N 1
ATOM 2420 C CA . SER B 1 5 ? -20.578 24.766 -4.41 1 89 5 SER B CA 1
ATOM 2421 C C . SER B 1 5 ? -20.359 26.031 -3.572 1 89 5 S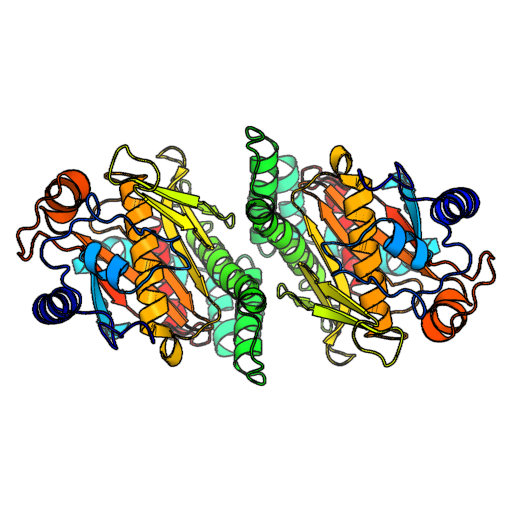ER B C 1
ATOM 2423 O O . SER B 1 5 ? -20.797 27.109 -3.961 1 89 5 SER B O 1
ATOM 2425 N N . LEU B 1 6 ? -19.938 25.984 -2.332 1 95.12 6 LEU B N 1
ATOM 2426 C CA . LEU B 1 6 ? -19.703 27.094 -1.417 1 95.12 6 LEU B CA 1
ATOM 2427 C C . LEU B 1 6 ? -18.438 27.859 -1.812 1 95.12 6 LEU B C 1
ATOM 2429 O O . LEU B 1 6 ? -18.344 29.062 -1.544 1 95.12 6 LEU B O 1
ATOM 2433 N N . PHE B 1 7 ? -17.547 27.188 -2.348 1 95.69 7 PHE B N 1
ATOM 2434 C CA . PHE B 1 7 ? -16.297 27.812 -2.766 1 95.69 7 PHE B CA 1
ATOM 2435 C C . PHE B 1 7 ? -15.648 27.016 -3.893 1 95.69 7 PHE B C 1
ATOM 2437 O O . PHE B 1 7 ? -15.844 25.797 -4 1 95.69 7 PHE B O 1
ATOM 2444 N N . GLU B 1 8 ? -14.852 27.672 -4.711 1 92.75 8 GLU B N 1
ATOM 2445 C CA . GLU B 1 8 ? -14.078 27.047 -5.77 1 92.75 8 GLU B CA 1
ATOM 2446 C C . GLU B 1 8 ? -12.719 26.562 -5.25 1 92.75 8 GLU B C 1
ATOM 2448 O O . GLU B 1 8 ? -12.242 25.5 -5.645 1 92.75 8 GLU B O 1
ATOM 2453 N N . LYS B 1 9 ? -12.203 27.422 -4.469 1 94.81 9 LYS B N 1
ATOM 2454 C CA . LYS B 1 9 ? -10.969 27.109 -3.75 1 94.81 9 LYS B CA 1
ATOM 2455 C C . LYS B 1 9 ? -11.164 27.25 -2.244 1 94.81 9 LYS B C 1
ATOM 2457 O O . LYS B 1 9 ? -11.891 28.141 -1.786 1 94.81 9 LYS B O 1
ATOM 2462 N N . CYS B 1 10 ? -10.484 26.375 -1.521 1 97.19 10 CYS B N 1
ATOM 2463 C CA . CYS B 1 10 ? -10.609 26.469 -0.071 1 97.19 10 CYS B CA 1
ATOM 2464 C C . CYS B 1 10 ? -10.195 27.859 0.417 1 97.19 10 CYS B C 1
ATOM 2466 O O . CYS B 1 10 ? -9.227 28.438 -0.078 1 97.19 10 CYS B O 1
ATOM 2468 N N . PRO B 1 11 ? -10.953 28.406 1.321 1 98.06 11 PRO B N 1
ATOM 2469 C CA . PRO B 1 11 ? -10.633 29.75 1.805 1 98.06 11 PRO B CA 1
ATOM 2470 C C . PRO B 1 11 ? -9.25 29.844 2.434 1 98.06 11 PRO B C 1
ATOM 2472 O O . PRO B 1 11 ? -8.852 28.953 3.195 1 98.06 11 PRO B O 1
ATOM 2475 N N . GLY B 1 12 ? -8.57 30.938 2.102 1 97.88 12 GLY B N 1
ATOM 2476 C CA . GLY B 1 12 ? -7.254 31.188 2.67 1 97.88 12 GLY B CA 1
ATOM 2477 C C . GLY B 1 12 ? -7.254 32.312 3.688 1 97.88 12 GLY B C 1
ATOM 2478 O O . GLY B 1 12 ? -6.273 32.5 4.414 1 97.88 12 GLY B O 1
ATOM 2479 N N . THR B 1 13 ? -8.336 33.062 3.693 1 97.56 13 THR B N 1
ATOM 2480 C CA . THR B 1 13 ? -8.5 34.188 4.633 1 97.56 13 THR B CA 1
ATOM 2481 C C . THR B 1 13 ? -9.82 34.062 5.379 1 97.56 13 THR B C 1
ATOM 2483 O O . THR B 1 13 ? -10.711 33.312 4.969 1 97.56 13 THR B O 1
ATOM 2486 N N . ILE B 1 14 ? -9.852 34.812 6.461 1 97.5 14 ILE B N 1
ATOM 2487 C CA . ILE B 1 14 ? -11.07 34.812 7.258 1 97.5 14 ILE B CA 1
ATOM 2488 C C . ILE B 1 14 ? -12.219 35.406 6.441 1 97.5 14 ILE B C 1
ATOM 2490 O O . ILE B 1 14 ? -13.367 34.938 6.543 1 97.5 14 ILE B O 1
ATOM 2494 N N . GLU B 1 15 ? -11.914 36.312 5.609 1 97.5 15 GLU B N 1
ATOM 2495 C CA . GLU B 1 15 ? -12.922 36.938 4.754 1 97.5 15 GLU B CA 1
ATOM 2496 C C . GLU B 1 15 ? -13.508 35.906 3.773 1 97.5 15 GLU B C 1
ATOM 2498 O O . GLU B 1 15 ? -14.727 35.844 3.613 1 97.5 15 GLU B O 1
ATOM 2503 N N . GLU B 1 16 ? -12.625 35.219 3.16 1 97.81 16 GLU B N 1
ATOM 2504 C CA . GLU B 1 16 ? -13.07 34.188 2.221 1 97.81 16 GLU B CA 1
ATOM 2505 C C . GLU B 1 16 ? -13.914 33.125 2.924 1 97.81 16 GLU B C 1
ATOM 2507 O O . GLU B 1 16 ? -14.906 32.656 2.377 1 97.81 16 GLU B O 1
ATOM 2512 N N . TRP B 1 17 ? -13.43 32.781 4.043 1 98.06 17 TRP B N 1
ATOM 2513 C CA . TRP B 1 17 ? -14.18 31.797 4.82 1 98.06 17 TRP B CA 1
ATOM 2514 C C . TRP B 1 17 ? -15.562 32.312 5.176 1 98.06 17 TRP B C 1
ATOM 2516 O O . TRP B 1 17 ? -16.562 31.609 5.043 1 98.06 17 TRP B O 1
ATOM 2526 N N . THR B 1 18 ? -15.672 33.531 5.676 1 97.75 18 THR B N 1
ATOM 2527 C CA . THR B 1 18 ? -16.922 34.156 6.078 1 97.75 18 THR B CA 1
ATOM 2528 C C . THR B 1 18 ? -17.906 34.188 4.914 1 97.75 18 THR B C 1
ATOM 2530 O O . THR B 1 18 ? -19.109 33.969 5.098 1 97.75 18 THR B O 1
ATOM 2533 N N . ASP B 1 19 ? -17.422 34.469 3.77 1 97.5 19 ASP B N 1
ATOM 2534 C CA . ASP B 1 19 ? -18.266 34.469 2.578 1 97.5 19 ASP B CA 1
ATOM 2535 C C . ASP B 1 19 ? -18.859 33.094 2.326 1 97.5 19 ASP B C 1
ATOM 2537 O O . ASP B 1 19 ? -20.062 32.969 2.094 1 97.5 19 ASP B O 1
ATOM 2541 N N . ALA B 1 20 ? -18.016 32.156 2.379 1 97.5 20 ALA B N 1
ATOM 2542 C CA . ALA B 1 20 ? -18.469 30.781 2.146 1 97.5 20 ALA B CA 1
ATOM 2543 C C . ALA B 1 20 ? -19.438 30.328 3.236 1 97.5 20 ALA B C 1
ATOM 2545 O O . ALA B 1 20 ? -20.453 29.688 2.949 1 97.5 20 ALA B O 1
ATOM 2546 N N . ALA B 1 21 ? -19.047 30.609 4.453 1 97.5 21 ALA B N 1
ATOM 2547 C CA . ALA B 1 21 ? -19.891 30.25 5.59 1 97.5 21 ALA B CA 1
ATOM 2548 C C . ALA B 1 21 ? -21.266 30.906 5.5 1 97.5 21 ALA B C 1
ATOM 2550 O O . ALA B 1 21 ? -22.281 30.281 5.844 1 97.5 21 ALA B O 1
ATOM 2551 N N . SER B 1 22 ? -21.297 32.094 5.125 1 96.75 22 SER B N 1
ATOM 2552 C CA . SER B 1 22 ? -22.562 32.812 4.957 1 96.75 22 SER B CA 1
ATOM 2553 C C . SER B 1 22 ? -23.406 32.188 3.855 1 96.75 22 SER B C 1
ATOM 2555 O O . SER B 1 22 ? -24.609 32 4.02 1 96.75 22 SER B O 1
ATOM 2557 N N . LYS B 1 23 ? -22.719 31.906 2.805 1 95.75 23 LYS B N 1
ATOM 2558 C CA . LYS B 1 23 ? -23.406 31.281 1.677 1 95.75 23 LYS B CA 1
ATOM 2559 C C . LYS B 1 23 ? -24.062 29.984 2.094 1 95.75 23 LYS B C 1
ATOM 2561 O O . LYS B 1 23 ? -25.156 29.641 1.612 1 95.75 23 LYS B O 1
ATOM 2566 N N . GLY B 1 24 ? -23.422 29.297 2.959 1 95.69 24 GLY B N 1
ATOM 2567 C CA . GLY B 1 24 ? -23.922 28 3.393 1 95.69 24 GLY B CA 1
ATOM 2568 C C . GLY B 1 24 ? -24.734 28.078 4.676 1 95.69 24 GLY B C 1
ATOM 2569 O O . GLY B 1 24 ? -25.188 27.047 5.184 1 95.69 24 GLY B O 1
ATOM 2570 N N . GLU B 1 25 ? -24.906 29.234 5.242 1 95.19 25 GLU B N 1
ATOM 2571 C CA . GLU B 1 25 ? -25.594 29.453 6.512 1 95.19 25 GLU B CA 1
ATOM 2572 C C . GLU B 1 25 ? -24.938 28.656 7.637 1 95.19 25 GLU B C 1
ATOM 2574 O O . GLU B 1 25 ? -25.609 27.969 8.398 1 95.19 25 GLU B O 1
ATOM 2579 N N . LEU B 1 26 ? -23.625 28.812 7.695 1 96 26 LEU B N 1
ATOM 2580 C CA . LEU B 1 26 ? -22.859 28 8.625 1 96 26 LEU B CA 1
ATOM 2581 C C . LEU B 1 26 ? -22.078 28.875 9.602 1 96 26 LEU B C 1
ATOM 2583 O O . LEU B 1 26 ? -21.219 28.375 10.344 1 96 26 LEU B O 1
ATOM 2587 N N . LEU B 1 27 ? -22.297 30.094 9.617 1 95.06 27 LEU B N 1
ATOM 2588 C CA . LEU B 1 27 ? -21.531 31.031 10.422 1 95.06 27 LEU B CA 1
ATOM 2589 C C . LEU B 1 27 ? -21.641 30.688 11.906 1 95.06 27 LEU B C 1
ATOM 2591 O O . LEU B 1 27 ? -20.672 30.828 12.648 1 95.06 27 LEU B O 1
ATOM 2595 N N . ALA B 1 28 ? -22.766 30.188 12.32 1 93.19 28 ALA B N 1
ATOM 2596 C CA . ALA B 1 28 ? -23 29.953 13.742 1 93.19 28 ALA B CA 1
ATOM 2597 C C . ALA B 1 28 ? -23.078 28.453 14.039 1 93.19 28 ALA B C 1
ATOM 2599 O O . ALA B 1 28 ? -23.734 28.031 14.992 1 93.19 28 ALA B O 1
ATOM 2600 N N . VAL B 1 29 ? -22.438 27.734 13.227 1 93.31 29 VAL B N 1
ATOM 2601 C CA . VAL B 1 29 ? -22.484 26.297 13.398 1 93.31 29 VAL B CA 1
ATOM 2602 C C . VAL B 1 29 ? -21.094 25.781 13.781 1 93.31 29 VAL B C 1
ATOM 2604 O O . VAL B 1 29 ? -20.125 26 13.055 1 93.31 29 VAL B O 1
ATOM 2607 N N . SER B 1 30 ? -21.047 25.141 14.922 1 92.44 30 SER B N 1
ATOM 2608 C CA . SER B 1 30 ? -19.812 24.5 15.359 1 92.44 30 SER B CA 1
ATOM 2609 C C . SER B 1 30 ? -19.828 23.016 15.016 1 92.44 30 SER B C 1
ATOM 2611 O O . SER B 1 30 ? -20.859 22.453 14.664 1 92.44 30 SER B O 1
ATOM 2613 N N . PRO B 1 31 ? -18.609 22.375 15.078 1 92.81 31 PRO B N 1
ATOM 2614 C CA . PRO B 1 31 ? -18.562 20.938 14.82 1 92.81 31 PRO B CA 1
ATOM 2615 C C . PRO B 1 31 ? -19.469 20.156 15.766 1 92.81 31 PRO B C 1
ATOM 2617 O O . PRO B 1 31 ? -19.984 19.094 15.391 1 92.81 31 PRO B O 1
ATOM 2620 N N . LYS B 1 32 ? -19.672 20.625 16.906 1 89.5 32 LYS B N 1
ATOM 2621 C CA . LYS B 1 32 ? -20.531 19.969 17.891 1 89.5 32 LYS B CA 1
ATOM 2622 C C . LYS B 1 32 ? -21.984 20 17.438 1 89.5 32 LYS B C 1
ATOM 2624 O O . LYS B 1 32 ? -22.75 19.062 17.734 1 89.5 32 LYS B O 1
ATOM 2629 N N . ASP B 1 33 ? -22.312 21.031 16.75 1 87.88 33 ASP B N 1
ATOM 2630 C CA . ASP B 1 33 ? -23.688 21.234 16.328 1 87.88 33 ASP B CA 1
ATOM 2631 C C . ASP B 1 33 ? -23.953 20.625 14.953 1 87.88 33 ASP B C 1
ATOM 2633 O O . ASP B 1 33 ? -25.109 20.406 14.57 1 87.88 33 ASP B O 1
ATOM 2637 N N . TYR B 1 34 ? -22.906 20.438 14.297 1 91.31 34 TYR B N 1
ATOM 2638 C CA . TYR B 1 34 ? -23.031 19.922 12.945 1 91.31 34 TYR B CA 1
ATOM 2639 C C . TYR B 1 34 ? -23.438 18.453 12.961 1 91.31 34 TYR B C 1
ATOM 2641 O O . TYR B 1 34 ? -22.906 17.656 13.734 1 91.31 34 TYR B O 1
ATOM 2649 N N . THR B 1 35 ? -24.391 17.969 12.156 1 86.56 35 THR B N 1
ATOM 2650 C CA . THR B 1 35 ? -24.969 16.641 12.281 1 86.56 35 THR B CA 1
ATOM 2651 C C . THR B 1 35 ? -24.656 15.789 11.062 1 86.56 35 THR B C 1
ATOM 2653 O O . THR B 1 35 ? -25 14.609 11.008 1 86.56 35 THR B O 1
ATOM 2656 N N . ASP B 1 36 ? -24.016 16.297 10.148 1 90.62 36 ASP B N 1
ATOM 2657 C CA . ASP B 1 36 ? -23.781 15.562 8.914 1 90.62 36 ASP B CA 1
ATOM 2658 C C . ASP B 1 36 ? -22.297 15.328 8.68 1 90.62 36 ASP B C 1
ATOM 2660 O O . ASP B 1 36 ? -21.766 15.648 7.605 1 90.62 36 ASP B O 1
ATOM 2664 N N . HIS B 1 37 ? -21.703 14.797 9.703 1 93.56 37 HIS B N 1
ATOM 2665 C CA . HIS B 1 37 ? -20.281 14.477 9.555 1 93.56 37 HIS B CA 1
ATOM 2666 C C . HIS B 1 37 ? -20.094 13.258 8.656 1 93.56 37 HIS B C 1
ATOM 2668 O O . HIS B 1 37 ? -20.688 12.203 8.898 1 93.56 37 HIS B O 1
ATOM 2674 N N . LYS B 1 38 ? -19.344 13.453 7.625 1 93.44 38 LYS B N 1
ATOM 2675 C CA . LYS B 1 38 ? -18.953 12.352 6.746 1 93.44 38 LYS B CA 1
ATOM 2676 C C . LYS B 1 38 ? -17.516 11.906 7.031 1 93.44 38 LYS B C 1
ATOM 2678 O O . LYS B 1 38 ? -16.734 12.664 7.613 1 93.44 38 LYS B O 1
ATOM 2683 N N . HIS B 1 39 ? -17.203 10.688 6.586 1 92.75 39 HIS B N 1
ATOM 2684 C CA . HIS B 1 39 ? -15.836 10.219 6.664 1 92.75 39 HIS B CA 1
ATOM 2685 C C . HIS B 1 39 ? -14.875 11.18 5.973 1 92.75 39 HIS B C 1
ATOM 2687 O O . HIS B 1 39 ? -15.25 11.836 4.992 1 92.75 39 HIS B O 1
ATOM 2693 N N . GLY B 1 40 ? -13.727 11.25 6.551 1 92.31 40 GLY B N 1
ATOM 2694 C CA . GLY B 1 40 ? -12.734 12.188 6.039 1 92.31 40 GLY B CA 1
ATOM 2695 C C . GLY B 1 40 ? -12.578 12.109 4.531 1 92.31 40 GLY B C 1
ATOM 2696 O O . GLY B 1 40 ? -12.422 13.141 3.869 1 92.31 40 GLY B O 1
ATOM 2697 N N . SER B 1 41 ? -12.641 10.93 3.988 1 90 41 SER B N 1
ATOM 2698 C CA . SER B 1 41 ? -12.445 10.742 2.555 1 90 41 SER B CA 1
ATOM 2699 C C . SER B 1 41 ? -13.641 11.266 1.761 1 90 41 SER B C 1
ATOM 2701 O O . SER B 1 41 ? -13.547 11.469 0.548 1 90 41 SER B O 1
ATOM 2703 N N . LYS B 1 42 ? -14.766 11.539 2.41 1 93.75 42 LYS B N 1
ATOM 2704 C CA . LYS B 1 42 ? -15.984 12.008 1.756 1 93.75 42 LYS B CA 1
ATOM 2705 C C . LYS B 1 42 ? -16.422 13.359 2.311 1 93.75 42 LYS B C 1
ATOM 2707 O O . LYS B 1 42 ? -17.594 13.727 2.207 1 93.75 42 LYS B O 1
ATOM 2712 N N . ILE B 1 43 ? -15.5 14.008 2.855 1 95.69 43 ILE B N 1
ATOM 2713 C CA . ILE B 1 43 ? -15.82 15.281 3.486 1 95.69 43 ILE B CA 1
ATOM 2714 C C . ILE B 1 43 ? -16.469 16.219 2.465 1 95.69 43 ILE B C 1
ATOM 2716 O O . ILE B 1 43 ? -16.062 16.25 1.302 1 95.69 43 ILE B O 1
ATOM 2720 N N . THR B 1 44 ? -17.422 16.969 2.99 1 96.06 44 THR B N 1
ATOM 2721 C CA . THR B 1 44 ? -18.141 17.938 2.146 1 96.06 44 THR B CA 1
ATOM 2722 C C . THR B 1 44 ? -17.688 19.359 2.443 1 96.06 44 THR B C 1
ATOM 2724 O O . THR B 1 44 ? -17 19.609 3.441 1 96.06 44 THR B O 1
ATOM 2727 N N . GLN B 1 45 ? -18.094 20.266 1.551 1 97.25 45 GLN B N 1
ATOM 2728 C CA . GLN B 1 45 ? -17.703 21.672 1.74 1 97.25 45 GLN B CA 1
ATOM 2729 C C . GLN B 1 45 ? -18.297 22.234 3.023 1 97.25 45 GLN B C 1
ATOM 2731 O O . GLN B 1 45 ? -17.609 22.906 3.793 1 97.25 45 GLN B O 1
ATOM 2736 N N . PRO B 1 46 ? -19.562 21.953 3.309 1 96.81 46 PRO B N 1
ATOM 2737 C CA . PRO B 1 46 ? -20.109 22.453 4.574 1 96.81 46 PRO B CA 1
ATOM 2738 C C . PRO B 1 46 ? -19.344 21.938 5.789 1 96.81 46 PRO B C 1
ATOM 2740 O O . PRO B 1 46 ? -19.047 22.703 6.715 1 96.81 46 PRO B O 1
ATOM 2743 N N . GLN B 1 47 ? -19.016 20.75 5.738 1 95.94 47 GLN B N 1
ATOM 2744 C CA . GLN B 1 47 ? -18.25 20.172 6.84 1 95.94 47 GLN B CA 1
ATOM 2745 C C . GLN B 1 47 ? -16.891 20.844 6.969 1 95.94 47 GLN B C 1
ATOM 2747 O O . GLN B 1 47 ? -16.422 21.109 8.078 1 95.94 47 GLN B O 1
ATOM 2752 N N . PHE B 1 48 ? -16.281 21.125 5.883 1 97.56 48 PHE B N 1
ATOM 2753 C CA . PHE B 1 48 ? -15.008 21.812 5.883 1 97.56 48 PHE B CA 1
ATOM 2754 C C . PHE B 1 48 ? -15.141 23.203 6.52 1 97.56 48 PHE B C 1
ATOM 2756 O O . PHE B 1 48 ? -14.297 23.594 7.324 1 97.56 48 PHE B O 1
ATOM 2763 N N . ILE B 1 49 ? -16.141 23.859 6.152 1 97.5 49 ILE B N 1
ATOM 2764 C CA . ILE B 1 49 ? -16.375 25.203 6.66 1 97.5 49 ILE B CA 1
ATOM 2765 C C . ILE B 1 49 ? -16.594 25.156 8.172 1 97.5 49 ILE B C 1
ATOM 2767 O O . ILE B 1 49 ? -16.094 26 8.906 1 97.5 49 ILE B O 1
ATOM 2771 N N . VAL B 1 50 ? -17.219 24.156 8.617 1 96.44 50 VAL B N 1
ATOM 2772 C CA . VAL B 1 50 ? -17.562 24.031 10.031 1 96.44 50 VAL B CA 1
ATOM 2773 C C . VAL B 1 50 ? -16.297 23.734 10.836 1 96.44 50 VAL B C 1
ATOM 2775 O O . VAL B 1 50 ? -16.234 24.016 12.039 1 96.44 50 VAL B O 1
ATOM 2778 N N . LEU B 1 51 ? -15.273 23.266 10.203 1 96.56 51 LEU B N 1
ATOM 2779 C CA . LEU B 1 51 ? -14.023 22.969 10.898 1 96.56 51 LEU B CA 1
ATOM 2780 C C . LEU B 1 51 ? -13.188 24.234 11.078 1 96.56 51 LEU B C 1
ATOM 2782 O O . LEU B 1 51 ? -12.164 24.203 11.781 1 96.56 51 LEU B O 1
ATOM 2786 N N . ARG B 1 52 ? -13.531 25.328 10.469 1 97.19 52 ARG B N 1
ATOM 2787 C CA . ARG B 1 52 ? -12.852 26.609 10.523 1 97.19 52 ARG B CA 1
ATOM 2788 C C . ARG B 1 52 ? -11.359 26.453 10.227 1 97.19 52 ARG B C 1
ATOM 2790 O O . ARG B 1 52 ? -10.516 26.859 11.023 1 97.19 52 ARG B O 1
ATOM 2797 N N . THR B 1 53 ? -11.164 25.984 9.047 1 97.19 53 THR B N 1
ATOM 2798 C CA . THR B 1 53 ? -9.812 25.766 8.539 1 97.19 53 THR B CA 1
ATOM 2799 C C . THR B 1 53 ? -9.516 26.719 7.387 1 97.19 53 THR B C 1
ATOM 2801 O O . THR B 1 53 ? -10.359 26.953 6.52 1 97.19 53 THR B O 1
ATOM 2804 N N . LEU B 1 54 ? -8.383 27.344 7.457 1 98.31 54 LEU B N 1
ATOM 2805 C CA . LEU B 1 54 ? -7.863 28.156 6.363 1 98.31 54 LEU B CA 1
ATOM 2806 C C . LEU B 1 54 ? -6.695 27.469 5.676 1 98.31 54 LEU B C 1
ATOM 2808 O O . LEU B 1 54 ? -5.883 26.812 6.332 1 98.31 54 LEU B O 1
ATOM 2812 N N . VAL B 1 55 ? -6.633 27.594 4.352 1 98.31 55 VAL B N 1
ATOM 2813 C CA . VAL B 1 55 ? -5.559 26.969 3.594 1 98.31 55 VAL B CA 1
ATOM 2814 C C . VAL B 1 55 ? -4.699 28.031 2.922 1 98.31 55 VAL B C 1
ATOM 2816 O O . VAL B 1 55 ? -5.18 28.781 2.072 1 98.31 55 VAL B O 1
ATOM 2819 N N . GLN B 1 56 ? -3.498 28.109 3.297 1 97.5 56 GLN B N 1
ATOM 2820 C CA . GLN B 1 56 ? -2.512 28.984 2.67 1 97.5 56 GLN B CA 1
ATOM 2821 C C . GLN B 1 56 ? -1.405 28.188 2.002 1 97.5 56 GLN B C 1
ATOM 2823 O O . GLN B 1 56 ? -0.797 27.312 2.631 1 97.5 56 GLN B O 1
ATOM 2828 N N . SER B 1 57 ? -1.227 28.406 0.79 1 96.12 57 SER B N 1
ATOM 2829 C CA . SER B 1 57 ? -0.265 27.625 0.017 1 96.12 57 SER B CA 1
ATOM 2830 C C . SER B 1 57 ? 0.877 28.5 -0.488 1 96.12 57 SER B C 1
ATOM 2832 O O . SER B 1 57 ? 0.665 29.672 -0.857 1 96.12 57 SER B O 1
ATOM 2834 N N . ALA B 1 58 ? 2.025 28.031 -0.453 1 96.88 58 ALA B N 1
ATOM 2835 C CA . ALA B 1 58 ? 3.213 28.703 -0.98 1 96.88 58 ALA B CA 1
ATOM 2836 C C . ALA B 1 58 ? 4.188 27.688 -1.578 1 96.88 58 ALA B C 1
ATOM 2838 O O . ALA B 1 58 ? 4.102 26.5 -1.301 1 96.88 58 ALA B O 1
ATOM 2839 N N . GLY B 1 59 ? 5.066 28.172 -2.42 1 96.44 59 GLY B N 1
ATOM 2840 C CA . GLY B 1 59 ? 6.09 27.312 -2.986 1 96.44 59 GLY B CA 1
ATOM 2841 C C . GLY B 1 59 ? 7.195 26.969 -2.004 1 96.44 59 GLY B C 1
ATOM 2842 O O . GLY B 1 59 ? 7.262 27.547 -0.915 1 96.44 59 GLY B O 1
ATOM 2843 N N . PRO B 1 60 ? 7.992 26 -2.436 1 96.31 60 PRO B N 1
ATOM 2844 C CA . PRO B 1 60 ? 9.094 25.594 -1.559 1 96.31 60 PRO B CA 1
ATOM 2845 C C . PRO B 1 60 ? 10.016 26.75 -1.192 1 96.31 60 PRO B C 1
ATOM 2847 O O . PRO B 1 60 ? 10.562 26.781 -0.089 1 96.31 60 PRO B O 1
ATOM 2850 N N . GLU B 1 61 ? 10.133 27.734 -2.045 1 95.06 61 GLU B N 1
ATOM 2851 C CA . GLU B 1 61 ? 11.039 28.859 -1.849 1 95.06 61 GLU B CA 1
ATOM 2852 C C . GLU B 1 61 ? 10.57 29.75 -0.706 1 95.06 61 GLU B C 1
ATOM 2854 O O . GLU B 1 61 ? 11.367 30.5 -0.13 1 95.06 61 GLU B O 1
ATOM 2859 N N . SER B 1 62 ? 9.367 29.672 -0.357 1 96 62 SER B N 1
ATOM 2860 C CA . SER B 1 62 ? 8.789 30.531 0.676 1 96 62 SER B CA 1
ATOM 2861 C C . SER B 1 62 ? 8.859 29.859 2.047 1 96 62 SER B C 1
ATOM 2863 O O . SER B 1 62 ? 8.484 30.469 3.055 1 96 62 SER B O 1
ATOM 2865 N N . PHE B 1 63 ? 9.344 28.625 2.082 1 95.94 63 PHE B N 1
ATOM 2866 C CA . PHE B 1 63 ? 9.414 27.906 3.35 1 95.94 63 PHE B CA 1
ATOM 2867 C C . PHE B 1 63 ? 10.438 28.547 4.281 1 95.94 63 PHE B C 1
ATOM 2869 O O . PHE B 1 63 ? 11.609 28.688 3.926 1 95.94 63 PHE B O 1
ATOM 2876 N N . ASP B 1 64 ? 9.938 29.016 5.441 1 93.81 64 ASP B N 1
ATOM 2877 C CA . ASP B 1 64 ? 10.781 29.609 6.473 1 93.81 64 ASP B CA 1
ATOM 2878 C C . ASP B 1 64 ? 10.836 28.719 7.719 1 93.81 64 ASP B C 1
ATOM 2880 O O . ASP B 1 64 ? 9.914 28.75 8.539 1 93.81 64 ASP B O 1
ATOM 2884 N N . PRO B 1 65 ? 11.953 28.031 7.922 1 94.62 65 PRO B N 1
ATOM 2885 C CA . PRO B 1 65 ? 12.062 27.109 9.047 1 94.62 65 PRO B CA 1
ATOM 2886 C C . PRO B 1 65 ? 11.93 27.812 10.398 1 94.62 65 PRO B C 1
ATOM 2888 O O . PRO B 1 65 ? 11.562 27.172 11.391 1 94.62 65 PRO B O 1
ATOM 2891 N N . ILE B 1 66 ? 12.234 29.047 10.492 1 94 66 ILE B N 1
ATOM 2892 C CA . ILE B 1 66 ? 12.188 29.797 11.734 1 94 66 ILE B CA 1
ATOM 2893 C C . ILE B 1 66 ? 10.75 29.875 12.242 1 94 66 ILE B C 1
ATOM 2895 O O . ILE B 1 66 ? 10.5 29.797 13.445 1 94 66 ILE B O 1
ATOM 2899 N N . LEU B 1 67 ? 9.844 29.953 11.32 1 93.19 67 LEU B N 1
ATOM 2900 C CA . LEU B 1 67 ? 8.43 30.062 11.664 1 93.19 67 LEU B CA 1
ATOM 2901 C C . LEU B 1 67 ? 7.961 28.812 12.406 1 93.19 67 LEU B C 1
ATOM 2903 O O . LEU B 1 67 ? 6.992 28.859 13.164 1 93.19 67 LEU B O 1
ATOM 2907 N N . PHE B 1 68 ? 8.695 27.75 12.281 1 94.88 68 PHE B N 1
ATOM 2908 C CA . PHE B 1 68 ? 8.227 26.469 12.805 1 94.88 68 PHE B CA 1
ATOM 2909 C C . PHE B 1 68 ? 9.25 25.875 13.758 1 94.88 68 PHE B C 1
ATOM 2911 O O . PHE B 1 68 ? 9.18 24.688 14.078 1 94.88 68 PHE B O 1
ATOM 2918 N N . ASP B 1 69 ? 10.273 26.656 14.109 1 93.44 69 ASP B N 1
ATOM 2919 C CA . ASP B 1 69 ? 11.312 26.25 15.055 1 93.44 69 ASP B CA 1
ATOM 2920 C C . ASP B 1 69 ? 12.078 25.047 14.523 1 93.44 69 ASP B C 1
ATOM 2922 O O . ASP B 1 69 ? 12.336 24.094 15.273 1 93.44 69 ASP B O 1
ATOM 2926 N N . LEU B 1 70 ? 12.336 25.031 13.164 1 95.06 70 LEU B N 1
ATOM 2927 C CA . LEU B 1 70 ? 13.016 23.891 12.547 1 95.06 70 LEU B CA 1
ATOM 2928 C C . LEU B 1 70 ? 14.43 24.281 12.109 1 95.06 70 LEU B C 1
ATOM 2930 O O . LEU B 1 70 ? 15.195 23.422 11.648 1 95.06 70 LEU B O 1
ATOM 2934 N N . GLU B 1 71 ? 14.758 25.562 12.266 1 95.44 71 GLU B N 1
ATOM 2935 C CA . GLU B 1 71 ? 16.016 26.078 11.719 1 95.44 71 GLU B CA 1
ATOM 2936 C C . GLU B 1 71 ? 17.203 25.297 12.242 1 95.44 71 GLU B C 1
ATOM 2938 O O . GLU B 1 71 ? 18.047 24.828 11.461 1 95.44 71 GLU B O 1
ATOM 2943 N N . ASN B 1 72 ? 17.281 25.078 13.547 1 94.75 72 ASN B N 1
ATOM 2944 C CA . ASN B 1 72 ? 18.406 24.359 14.141 1 94.75 72 ASN B CA 1
ATOM 2945 C C . ASN B 1 72 ? 18.422 22.891 13.727 1 94.75 72 ASN B C 1
ATOM 2947 O O . ASN B 1 72 ? 19.5 22.328 13.484 1 94.75 72 ASN B O 1
ATOM 2951 N N . ASP B 1 73 ? 17.266 22.297 13.664 1 92.62 73 ASP B N 1
ATOM 2952 C CA . ASP B 1 73 ? 17.156 20.906 13.281 1 92.62 73 ASP B CA 1
ATOM 2953 C C . ASP B 1 73 ? 17.578 20.688 11.828 1 92.62 73 ASP B C 1
ATOM 2955 O O . ASP B 1 73 ? 18.234 19.688 11.5 1 92.62 73 ASP B O 1
ATOM 2959 N N . ILE B 1 74 ? 17.281 21.609 11.008 1 95.12 74 ILE B N 1
ATOM 2960 C CA . ILE B 1 74 ? 17.625 21.5 9.602 1 95.12 74 ILE B CA 1
ATOM 2961 C C . ILE B 1 74 ? 19.125 21.688 9.422 1 95.12 74 ILE B C 1
ATOM 2963 O O . ILE B 1 74 ? 19.75 20.984 8.617 1 95.12 74 ILE B O 1
ATOM 2967 N N . GLU B 1 75 ? 19.688 22.609 10.125 1 94.5 75 GLU B N 1
ATOM 2968 C CA . GLU B 1 75 ? 21.125 22.828 10.078 1 94.5 75 GLU B CA 1
ATOM 2969 C C . GLU B 1 75 ? 21.891 21.578 10.516 1 94.5 75 GLU B C 1
ATOM 2971 O O . GLU B 1 75 ? 22.969 21.297 10.008 1 94.5 75 GLU B O 1
ATOM 2976 N N . ARG B 1 76 ? 21.312 20.828 11.359 1 92.12 76 ARG B N 1
ATOM 2977 C CA . ARG B 1 76 ? 21.906 19.562 11.805 1 92.12 76 ARG B CA 1
ATOM 2978 C C . ARG B 1 76 ? 21.688 18.469 10.773 1 92.12 76 ARG B C 1
ATOM 2980 O O . ARG B 1 76 ? 22.547 17.625 10.57 1 92.12 76 ARG B O 1
ATOM 2987 N N . ALA B 1 77 ? 20.562 18.453 10.125 1 93.06 77 ALA B N 1
ATOM 2988 C CA . ALA B 1 77 ? 20.156 17.406 9.195 1 93.06 77 ALA B CA 1
ATOM 2989 C C . ALA B 1 77 ? 20.969 17.469 7.902 1 93.06 77 ALA B C 1
ATOM 2991 O O . ALA B 1 77 ? 21.359 16.438 7.355 1 93.06 77 ALA B O 1
ATOM 2992 N N . ARG B 1 78 ? 21.297 18.656 7.465 1 93.94 78 ARG B N 1
ATOM 2993 C CA . ARG B 1 78 ? 21.891 18.859 6.148 1 93.94 78 ARG B CA 1
ATOM 2994 C C . ARG B 1 78 ? 23.234 18.172 6.043 1 93.94 78 ARG B C 1
ATOM 2996 O O . ARG B 1 78 ? 23.484 17.406 5.098 1 93.94 78 ARG B O 1
ATOM 3003 N N . PRO B 1 79 ? 24.125 18.328 6.996 1 92.81 79 PRO B N 1
ATOM 3004 C CA . PRO B 1 79 ? 25.422 17.656 6.879 1 92.81 79 PRO B CA 1
ATOM 3005 C C . PRO B 1 79 ? 25.312 16.141 6.953 1 92.81 79 PRO B C 1
ATOM 3007 O O . PRO B 1 79 ? 26.094 15.43 6.32 1 92.81 79 PRO B O 1
ATOM 3010 N N . LEU B 1 80 ? 24.391 15.656 7.68 1 91.19 80 LEU B N 1
ATOM 3011 C CA . LEU B 1 80 ? 24.188 14.211 7.773 1 91.19 80 LEU B CA 1
ATOM 3012 C C . LEU B 1 80 ? 23.828 13.625 6.418 1 91.19 80 LEU B C 1
ATOM 3014 O O . LEU B 1 80 ? 24.344 12.578 6.027 1 91.19 80 LEU B O 1
ATOM 3018 N N . LEU B 1 81 ? 22.969 14.312 5.719 1 93.19 81 LEU B N 1
ATOM 3019 C CA . LEU B 1 81 ? 22.547 13.859 4.395 1 93.19 81 LEU B CA 1
ATOM 3020 C C . LEU B 1 81 ? 23.672 14.023 3.379 1 93.19 81 LEU B C 1
ATOM 3022 O O . LEU B 1 81 ? 23.922 13.117 2.584 1 93.19 81 LEU B O 1
ATOM 3026 N N . GLN B 1 82 ? 24.359 15.117 3.451 1 91.81 82 GLN B N 1
ATOM 3027 C CA . GLN B 1 82 ? 25.406 15.422 2.482 1 91.81 82 GLN B CA 1
ATOM 3028 C C . GLN B 1 82 ? 26.578 14.453 2.611 1 91.81 82 GLN B C 1
ATOM 3030 O O . GLN B 1 82 ? 27.234 14.133 1.62 1 91.81 82 GLN B O 1
ATOM 3035 N N . ASP B 1 83 ? 26.75 13.922 3.76 1 91.69 83 ASP B N 1
ATOM 3036 C CA . ASP B 1 83 ? 27.859 13.023 4.016 1 91.69 83 ASP B CA 1
ATOM 3037 C C . ASP B 1 83 ? 27.484 11.578 3.717 1 91.69 83 ASP B C 1
ATOM 3039 O O . ASP B 1 83 ? 28.328 10.688 3.742 1 91.69 83 ASP B O 1
ATOM 3043 N N . SER B 1 84 ? 26.297 11.375 3.373 1 91.94 84 SER B N 1
ATOM 3044 C CA . SER B 1 84 ? 25.797 10.023 3.133 1 91.94 84 SER B CA 1
ATOM 3045 C C . SER B 1 84 ? 25.969 9.625 1.671 1 91.94 84 SER B C 1
ATOM 3047 O O . SER B 1 84 ? 25.375 10.227 0.781 1 91.94 84 SER B O 1
ATOM 3049 N N . ALA B 1 85 ? 26.75 8.578 1.454 1 93.25 85 ALA B N 1
ATOM 3050 C CA . ALA B 1 85 ? 26.922 8.055 0.102 1 93.25 85 ALA B CA 1
ATOM 3051 C C . ALA B 1 85 ? 25.594 7.547 -0.465 1 93.25 85 ALA B C 1
ATOM 3053 O O . ALA B 1 85 ? 25.328 7.684 -1.661 1 93.25 85 ALA B O 1
ATOM 3054 N N . ALA B 1 86 ? 24.828 6.969 0.379 1 92.06 86 ALA B N 1
ATOM 3055 C CA . ALA B 1 86 ? 23.516 6.457 -0.031 1 92.06 86 ALA B CA 1
ATOM 3056 C C . ALA B 1 86 ? 22.625 7.582 -0.524 1 92.06 86 ALA B C 1
ATOM 3058 O O . ALA B 1 86 ? 21.922 7.434 -1.53 1 92.06 86 ALA B O 1
ATOM 3059 N N . PHE B 1 87 ? 22.688 8.727 0.145 1 95.25 87 PHE B N 1
ATOM 3060 C CA . PHE B 1 87 ? 21.859 9.859 -0.234 1 95.25 87 PHE B CA 1
ATOM 3061 C C . PHE B 1 87 ? 22.328 10.469 -1.544 1 95.25 87 PHE B C 1
ATOM 3063 O O . PHE B 1 87 ? 21.531 10.883 -2.377 1 95.25 87 PHE B O 1
ATOM 3070 N N . LYS B 1 88 ? 23.609 10.484 -1.687 1 96.31 88 LYS B N 1
ATOM 3071 C CA . LYS B 1 88 ? 24.156 10.969 -2.953 1 96.31 88 LYS B CA 1
ATOM 3072 C C . LYS B 1 88 ? 23.719 10.086 -4.113 1 96.31 88 LYS B C 1
ATOM 3074 O O . LYS B 1 88 ? 23.359 10.578 -5.184 1 96.31 88 LYS B O 1
ATOM 3079 N N . SER B 1 89 ? 23.781 8.852 -3.83 1 95.94 89 SER B N 1
ATOM 3080 C CA . SER B 1 89 ? 23.328 7.898 -4.84 1 95.94 89 SER B CA 1
ATOM 3081 C C . SER B 1 89 ? 21.859 8.109 -5.172 1 95.94 89 SER B C 1
ATOM 3083 O O . SER B 1 89 ? 21.453 8 -6.332 1 95.94 89 SER B O 1
ATOM 3085 N N . TYR B 1 90 ? 21.141 8.367 -4.203 1 96.62 90 TYR B N 1
ATOM 3086 C CA . TYR B 1 90 ? 19.719 8.633 -4.375 1 96.62 90 TYR B CA 1
ATOM 3087 C C . TYR B 1 90 ? 19.484 9.852 -5.258 1 96.62 90 TYR B C 1
ATOM 3089 O O . TYR B 1 90 ? 18.688 9.805 -6.199 1 96.62 90 TYR B O 1
ATOM 3097 N N . LEU B 1 91 ? 20.172 10.906 -5.004 1 97.88 91 LEU B N 1
ATOM 3098 C CA . LEU B 1 91 ? 20.031 12.125 -5.797 1 97.88 91 LEU B CA 1
ATOM 3099 C C . LEU B 1 91 ? 20.438 11.883 -7.242 1 97.88 91 LEU B C 1
ATOM 3101 O O . LEU B 1 91 ? 19.812 12.406 -8.172 1 97.88 91 LEU B O 1
ATOM 3105 N N . ASP B 1 92 ? 21.422 11.109 -7.387 1 97.38 92 ASP B N 1
ATOM 3106 C CA . ASP B 1 92 ? 21.859 10.766 -8.734 1 97.38 92 ASP B CA 1
ATOM 3107 C C . ASP B 1 92 ? 20.781 9.977 -9.477 1 97.38 92 ASP B C 1
ATOM 3109 O O . ASP B 1 92 ? 20.547 10.188 -10.664 1 97.38 92 ASP B O 1
ATOM 3113 N N . ALA B 1 93 ? 20.203 9.062 -8.742 1 95.38 93 ALA B N 1
ATOM 3114 C CA . ALA B 1 93 ? 19.109 8.289 -9.336 1 95.38 93 ALA B CA 1
ATOM 3115 C C . ALA B 1 93 ? 17.953 9.188 -9.734 1 95.38 93 ALA B C 1
ATOM 3117 O O . ALA B 1 93 ? 17.312 8.969 -10.773 1 95.38 93 ALA B O 1
ATOM 3118 N N . VAL B 1 94 ? 17.656 10.195 -8.93 1 96.69 94 VAL B N 1
ATOM 3119 C CA . VAL B 1 94 ? 16.594 11.141 -9.242 1 96.69 94 VAL B CA 1
ATOM 3120 C C . VAL B 1 94 ? 16.953 11.938 -10.492 1 96.69 94 VAL B C 1
ATOM 3122 O O . VAL B 1 94 ? 16.125 12.117 -11.383 1 96.69 94 VAL B O 1
ATOM 3125 N N . ARG B 1 95 ? 18.188 12.359 -10.594 1 96.56 95 ARG B N 1
ATOM 3126 C CA . ARG B 1 95 ? 18.656 13.148 -11.727 1 96.56 95 ARG B CA 1
ATOM 3127 C C . ARG B 1 95 ? 18.547 12.352 -13.023 1 96.56 95 ARG B C 1
ATOM 3129 O O . ARG B 1 95 ? 18.141 12.891 -14.055 1 96.56 95 ARG B O 1
ATOM 3136 N N . SER B 1 96 ? 18.828 11.086 -12.922 1 94.19 96 SER B N 1
ATOM 3137 C CA . SER B 1 96 ? 18.859 10.25 -14.125 1 94.19 96 SER B CA 1
ATOM 3138 C C . SER B 1 96 ? 17.516 9.57 -14.359 1 94.19 96 SER B C 1
ATOM 3140 O O . SER B 1 96 ? 17.328 8.898 -15.375 1 94.19 96 SER B O 1
ATOM 3142 N N . ASN B 1 97 ? 16.656 9.695 -13.406 1 89.06 97 ASN B N 1
ATOM 3143 C CA . ASN B 1 97 ? 15.383 8.984 -13.469 1 89.06 97 ASN B CA 1
ATOM 3144 C C . ASN B 1 97 ? 15.586 7.488 -13.703 1 89.06 97 ASN B C 1
ATOM 3146 O O . ASN B 1 97 ? 14.93 6.895 -14.562 1 89.06 97 ASN B O 1
ATOM 3150 N N . SER B 1 98 ? 16.484 6.91 -12.953 1 86.06 98 SER B N 1
ATOM 3151 C CA . SER B 1 98 ? 16.828 5.504 -13.164 1 86.06 98 SER B CA 1
ATOM 3152 C C . SER B 1 98 ? 16.062 4.602 -12.203 1 86.06 98 SER B C 1
ATOM 3154 O O . SER B 1 98 ? 15.867 3.414 -12.477 1 86.06 98 SER B O 1
ATOM 3156 N N . GLY B 1 99 ? 15.688 5.172 -11.117 1 86.44 99 GLY B N 1
ATOM 3157 C CA . GLY B 1 99 ? 15.047 4.371 -10.086 1 86.44 99 GLY B CA 1
ATOM 3158 C C . GLY B 1 99 ? 16 3.426 -9.383 1 86.44 99 GLY B C 1
ATOM 3159 O O . GLY B 1 99 ? 15.578 2.465 -8.734 1 86.44 99 GLY B O 1
ATOM 3160 N N . ARG B 1 100 ? 17.312 3.707 -9.531 1 86.5 100 ARG B N 1
ATOM 3161 C CA . ARG B 1 100 ? 18.297 2.762 -9.023 1 86.5 100 ARG B CA 1
ATOM 3162 C C . ARG B 1 100 ? 19.234 3.428 -8.016 1 86.5 100 ARG B C 1
ATOM 3164 O O . ARG B 1 100 ? 20.422 3.594 -8.273 1 86.5 100 ARG B O 1
ATOM 3171 N N . ALA B 1 101 ? 18.688 3.766 -6.902 1 91.69 101 ALA B N 1
ATOM 3172 C CA . ALA B 1 101 ? 19.516 4.23 -5.793 1 91.69 101 ALA B CA 1
ATOM 3173 C C . ALA B 1 101 ? 20.078 3.059 -5.004 1 91.69 101 ALA B C 1
ATOM 3175 O O . ALA B 1 101 ? 19.547 1.944 -5.066 1 91.69 101 ALA B O 1
ATOM 3176 N N . GLU B 1 102 ? 21.109 3.285 -4.383 1 87.44 102 GLU B N 1
ATOM 3177 C CA . GLU B 1 102 ? 21.781 2.229 -3.625 1 87.44 102 GLU B CA 1
ATOM 3178 C C . GLU B 1 102 ? 21.312 2.225 -2.17 1 87.44 102 GLU B C 1
ATOM 3180 O O . GLU B 1 102 ? 20.625 3.146 -1.728 1 87.44 102 GLU B O 1
ATOM 3185 N N . ASP B 1 103 ? 21.594 1.145 -1.577 1 88.88 103 ASP B N 1
ATOM 3186 C CA . ASP B 1 103 ? 21.453 0.977 -0.134 1 88.88 103 ASP B CA 1
ATOM 3187 C C . ASP B 1 103 ? 20.016 1.226 0.312 1 88.88 103 ASP B C 1
ATOM 3189 O O . ASP B 1 103 ? 19.078 0.727 -0.307 1 88.88 103 ASP B O 1
ATOM 3193 N N . HIS B 1 104 ? 19.828 1.925 1.394 1 89.44 104 HIS B N 1
ATOM 3194 C CA . HIS B 1 104 ? 18.531 2.016 2.033 1 89.44 104 HIS B CA 1
ATOM 3195 C C . HIS B 1 104 ? 17.609 2.963 1.271 1 89.44 104 HIS B C 1
ATOM 3197 O O . HIS B 1 104 ? 16.422 3.086 1.601 1 89.44 104 HIS B O 1
ATOM 3203 N N . PHE B 1 105 ? 18.078 3.594 0.17 1 93.31 105 PHE B N 1
ATOM 3204 C CA . PHE B 1 105 ? 17.219 4.445 -0.647 1 93.31 105 PHE B CA 1
ATOM 3205 C C . PHE B 1 105 ? 16.703 3.682 -1.856 1 93.31 105 PHE B C 1
ATOM 3207 O O . PHE B 1 105 ? 15.914 4.219 -2.646 1 93.31 105 PHE B O 1
ATOM 3214 N N . SER B 1 106 ? 17.078 2.439 -1.957 1 91 106 SER B N 1
ATOM 3215 C CA . SER B 1 106 ? 16.75 1.663 -3.146 1 91 106 SER B CA 1
ATOM 3216 C C . SER B 1 106 ? 15.234 1.553 -3.33 1 91 106 SER B C 1
ATOM 3218 O O . SER B 1 106 ? 14.711 1.799 -4.422 1 91 106 SER B O 1
ATOM 3220 N N . ALA B 1 107 ? 14.531 1.174 -2.307 1 91.38 107 ALA B N 1
ATOM 3221 C CA . ALA B 1 107 ? 13.078 1.012 -2.398 1 91.38 107 ALA B CA 1
ATOM 3222 C C . ALA B 1 107 ? 12.398 2.34 -2.717 1 91.38 107 ALA B C 1
ATOM 3224 O O . ALA B 1 107 ? 11.516 2.4 -3.576 1 91.38 107 ALA B O 1
ATOM 3225 N N . ALA B 1 108 ? 12.828 3.379 -2.031 1 94.19 108 ALA B N 1
ATOM 3226 C CA . ALA B 1 108 ? 12.258 4.699 -2.277 1 94.19 108 ALA B CA 1
ATOM 3227 C C . ALA B 1 108 ? 12.422 5.105 -3.74 1 94.19 108 ALA B C 1
ATOM 3229 O O . ALA B 1 108 ? 11.477 5.574 -4.371 1 94.19 108 ALA B O 1
ATOM 3230 N N . SER B 1 109 ? 13.594 4.898 -4.215 1 94.19 109 SER B N 1
ATOM 3231 C CA . SER B 1 109 ? 13.914 5.273 -5.59 1 94.19 109 SER B CA 1
ATOM 3232 C C . SER B 1 109 ? 13.055 4.496 -6.582 1 94.19 109 SER B C 1
ATOM 3234 O O . SER B 1 109 ? 12.547 5.062 -7.551 1 94.19 109 SER B O 1
ATOM 3236 N N . MET B 1 110 ? 12.891 3.303 -6.324 1 90.12 110 MET B N 1
ATOM 3237 C CA . MET B 1 110 ? 12.141 2.449 -7.242 1 90.12 110 MET B CA 1
ATOM 3238 C C . MET B 1 110 ? 1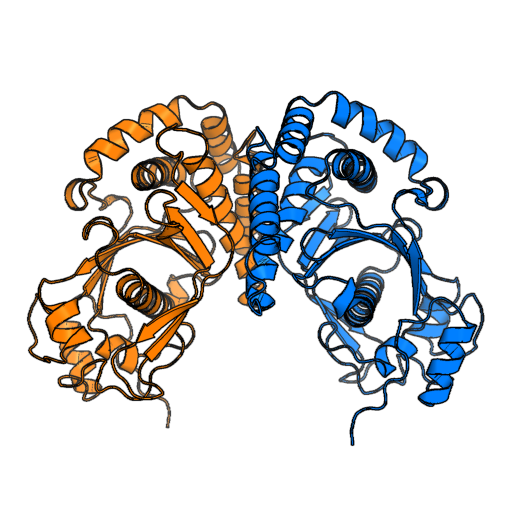0.664 2.832 -7.254 1 90.12 110 MET B C 1
ATOM 3240 O O . MET B 1 110 ? 10.039 2.889 -8.32 1 90.12 110 MET B O 1
ATOM 3244 N N . PHE B 1 111 ? 10.109 3.021 -6.121 1 92.81 111 PHE B N 1
ATOM 3245 C CA . PHE B 1 111 ? 8.695 3.363 -6.066 1 92.81 111 PHE B CA 1
ATOM 3246 C C . PHE B 1 111 ? 8.453 4.754 -6.641 1 92.81 111 PHE B C 1
ATOM 3248 O O . PHE B 1 111 ? 7.414 5.004 -7.262 1 92.81 111 PHE B O 1
ATOM 3255 N N . GLN B 1 112 ? 9.398 5.633 -6.426 1 94.31 112 GLN B N 1
ATOM 3256 C CA . GLN B 1 112 ? 9.289 6.938 -7.066 1 94.31 112 GLN B CA 1
ATOM 3257 C C . GLN B 1 112 ? 9.336 6.809 -8.586 1 94.31 112 GLN B C 1
ATOM 3259 O O . GLN B 1 112 ? 8.594 7.496 -9.297 1 94.31 112 GLN B O 1
ATOM 3264 N N . PHE B 1 113 ? 10.164 5.941 -8.992 1 91.19 113 PHE B N 1
ATOM 3265 C CA . PHE B 1 113 ? 10.242 5.676 -10.422 1 91.19 113 PHE B CA 1
ATOM 3266 C C . PHE B 1 113 ? 8.906 5.184 -10.961 1 91.19 113 PHE B C 1
ATOM 3268 O O . PHE B 1 113 ? 8.469 5.609 -12.031 1 91.19 113 PHE B O 1
ATOM 3275 N N . GLU B 1 114 ? 8.32 4.297 -10.242 1 88.38 114 GLU B N 1
ATOM 3276 C CA . GLU B 1 114 ? 7.016 3.775 -10.648 1 88.38 114 GLU B CA 1
ATOM 3277 C C . GLU B 1 114 ? 5.977 4.891 -10.719 1 88.38 114 GLU B C 1
ATOM 3279 O O . GLU B 1 114 ? 5.184 4.945 -11.664 1 88.38 114 GLU B O 1
ATOM 3284 N N . VAL B 1 115 ? 5.969 5.754 -9.766 1 91.06 115 VAL B N 1
ATOM 3285 C CA . VAL B 1 115 ? 5.02 6.859 -9.719 1 91.06 115 VAL B CA 1
ATOM 3286 C C . VAL B 1 115 ? 5.246 7.785 -10.914 1 91.06 115 VAL B C 1
ATOM 3288 O O . VAL B 1 115 ? 4.289 8.234 -11.547 1 91.06 115 VAL B O 1
ATOM 3291 N N . ILE B 1 116 ? 6.508 8.055 -11.195 1 91.25 116 ILE B N 1
ATOM 3292 C CA . ILE B 1 116 ? 6.863 8.93 -12.305 1 91.25 116 ILE B CA 1
ATOM 3293 C C . ILE B 1 116 ? 6.441 8.289 -13.625 1 91.25 116 ILE B C 1
ATOM 3295 O O . ILE B 1 116 ? 5.891 8.969 -14.5 1 91.25 116 ILE B O 1
ATOM 3299 N N . ASP B 1 117 ? 6.715 7.016 -13.742 1 84.81 117 ASP B N 1
ATOM 3300 C CA . ASP B 1 117 ? 6.328 6.27 -14.93 1 84.81 117 ASP B CA 1
ATOM 3301 C C . ASP B 1 117 ? 4.82 6.324 -15.148 1 84.81 117 ASP B C 1
ATOM 3303 O O . ASP B 1 117 ? 4.355 6.484 -16.281 1 84.81 117 ASP B O 1
ATOM 3307 N N . ASP B 1 118 ? 4.117 6.137 -14.141 1 80.62 118 ASP B N 1
ATOM 3308 C CA . ASP B 1 118 ? 2.662 6.191 -14.211 1 80.62 118 ASP B CA 1
ATOM 3309 C C . ASP B 1 118 ? 2.184 7.586 -14.609 1 80.62 118 ASP B C 1
ATOM 3311 O O . ASP B 1 118 ? 1.165 7.727 -15.289 1 80.62 118 ASP B O 1
ATOM 3315 N N . HIS B 1 119 ? 2.854 8.516 -14.117 1 79.5 119 HIS B N 1
ATOM 3316 C CA . HIS B 1 119 ? 2.523 9.906 -14.406 1 79.5 119 HIS B CA 1
ATOM 3317 C C . HIS B 1 119 ? 2.736 10.227 -15.883 1 79.5 119 HIS B C 1
ATOM 3319 O O . HIS B 1 119 ? 1.96 10.977 -16.469 1 79.5 119 HIS B O 1
ATOM 3325 N N . GLU B 1 120 ? 3.766 9.734 -16.453 1 76.12 120 GLU B N 1
ATOM 3326 C CA . GLU B 1 120 ? 4.117 10.016 -17.844 1 76.12 120 GLU B CA 1
ATOM 3327 C C . GLU B 1 120 ? 3.291 9.172 -18.812 1 76.12 120 GLU B C 1
ATOM 3329 O O . GLU B 1 120 ? 3.137 9.531 -19.984 1 76.12 120 GLU B O 1
ATOM 3334 N N . GLY B 1 121 ? 2.924 8.016 -18.359 1 63.31 121 GLY B N 1
ATOM 3335 C CA . GLY B 1 121 ? 2.148 7.164 -19.25 1 63.31 121 GLY B CA 1
ATOM 3336 C C . GLY B 1 121 ? 0.754 7.695 -19.516 1 63.31 121 GLY B C 1
ATOM 3337 O O . GLY B 1 121 ? 0.376 8.75 -19 1 63.31 121 GLY B O 1
ATOM 3338 N N . PRO B 1 122 ? 0.192 7.184 -20.547 1 52.25 122 PRO B N 1
ATOM 3339 C CA . PRO B 1 122 ? -1.146 7.672 -20.891 1 52.25 122 PRO B CA 1
ATOM 3340 C C . PRO B 1 122 ? -2.094 7.68 -19.688 1 52.25 122 PRO B C 1
ATOM 3342 O O . PRO B 1 122 ? -1.978 6.836 -18.797 1 52.25 122 PRO B O 1
ATOM 3345 N N . LEU B 1 123 ? -2.549 8.867 -19.453 1 45.88 123 LEU B N 1
ATOM 3346 C CA . LEU B 1 123 ? -3.502 9.156 -18.391 1 45.88 123 LEU B CA 1
ATOM 3347 C C . LEU B 1 123 ? -4.613 8.109 -18.344 1 45.88 123 LEU B C 1
ATOM 3349 O O . LEU B 1 123 ? -5.527 8.141 -19.172 1 45.88 123 LEU B O 1
ATOM 3353 N N . GLN B 1 124 ? -4.395 6.938 -18.438 1 45.72 124 GLN B N 1
ATOM 3354 C CA . GLN B 1 124 ? -5.645 6.191 -18.312 1 45.72 124 GLN B CA 1
ATOM 3355 C C . GLN B 1 124 ? -6.277 6.414 -16.938 1 45.72 124 GLN B C 1
ATOM 3357 O O . GLN B 1 124 ? -5.578 6.699 -15.961 1 45.72 124 GLN B O 1
ATOM 3362 N N . PRO B 1 125 ? -7.641 6.879 -17.094 1 43.62 125 PRO B N 1
ATOM 3363 C CA . PRO B 1 125 ? -8.383 6.949 -15.836 1 43.62 125 PRO B CA 1
ATOM 3364 C C . PRO B 1 125 ? -7.926 5.895 -14.828 1 43.62 125 PRO B C 1
ATOM 3366 O O . PRO B 1 125 ? -7.902 4.703 -15.141 1 43.62 125 PRO B O 1
ATOM 3369 N N . ARG B 1 126 ? -6.883 6.211 -14.133 1 47.75 126 ARG B N 1
ATOM 3370 C CA . ARG B 1 126 ? -6.352 5.242 -13.18 1 47.75 126 ARG B CA 1
ATOM 3371 C C . ARG B 1 126 ? -7.25 5.121 -11.953 1 47.75 126 ARG B C 1
ATOM 3373 O O . ARG B 1 126 ? -7.91 6.086 -11.562 1 47.75 126 ARG B O 1
ATOM 3380 N N . ASP B 1 127 ? -7.793 4.105 -11.859 1 55.81 127 ASP B N 1
ATOM 3381 C CA . ASP B 1 127 ? -8.438 3.822 -10.578 1 55.81 127 ASP B CA 1
ATOM 3382 C C . ASP B 1 127 ? -7.625 4.383 -9.422 1 55.81 127 ASP B C 1
ATOM 3384 O O . ASP B 1 127 ? -6.453 4.031 -9.25 1 55.81 127 ASP B O 1
ATOM 3388 N N . GLU B 1 128 ? -8.102 5.578 -8.883 1 57.38 128 GLU B N 1
ATOM 3389 C CA . GLU B 1 128 ? -7.465 6.242 -7.75 1 57.38 128 GLU B CA 1
ATOM 3390 C C . GLU B 1 128 ? -6.844 5.23 -6.793 1 57.38 128 GLU B C 1
ATOM 3392 O O . GLU B 1 128 ? -5.742 5.441 -6.289 1 57.38 128 GLU B O 1
ATOM 3397 N N . GLU B 1 129 ? -7.496 4.199 -6.668 1 58.66 129 GLU B N 1
ATOM 3398 C CA . GLU B 1 129 ? -7.004 3.227 -5.699 1 58.66 129 GLU B CA 1
ATOM 3399 C C . GLU B 1 129 ? -5.758 2.51 -6.219 1 58.66 129 GLU B C 1
ATOM 3401 O O . GLU B 1 129 ? -4.863 2.172 -5.441 1 58.66 129 GLU B O 1
ATOM 3406 N N . LEU B 1 130 ? -5.758 2.529 -7.539 1 58.28 130 LEU B N 1
ATOM 3407 C CA . LEU B 1 130 ? -4.676 1.762 -8.141 1 58.28 130 LEU B CA 1
ATOM 3408 C C . LEU B 1 130 ? -3.344 2.492 -8 1 58.28 130 LEU B C 1
ATOM 3410 O O . LEU B 1 130 ? -2.318 1.873 -7.703 1 58.28 130 LEU B O 1
ATOM 3414 N N . GLY B 1 131 ? -3.449 3.713 -8.086 1 65.5 131 GLY B N 1
ATOM 3415 C CA . GLY B 1 131 ? -2.207 4.469 -8.062 1 65.5 131 GLY B CA 1
ATOM 3416 C C . GLY B 1 131 ? -1.795 4.891 -6.664 1 65.5 131 GLY B C 1
ATOM 3417 O O . GLY B 1 131 ? -0.625 5.188 -6.418 1 65.5 131 GLY B O 1
ATOM 3418 N N . LYS B 1 132 ? -2.672 4.699 -5.816 1 81.62 132 LYS B N 1
ATOM 3419 C CA . LYS B 1 132 ? -2.443 5.211 -4.469 1 81.62 132 LYS B CA 1
ATOM 3420 C C . LYS B 1 132 ? -1.392 4.383 -3.734 1 81.62 132 LYS B C 1
ATOM 3422 O O . LYS B 1 132 ? -0.625 4.918 -2.93 1 81.62 132 LYS B O 1
ATOM 3427 N N . ARG B 1 133 ? -1.283 3.174 -4.074 1 82.75 133 ARG B N 1
ATOM 3428 C CA . ARG B 1 133 ? -0.369 2.293 -3.355 1 82.75 133 ARG B CA 1
ATOM 3429 C C . ARG B 1 133 ? 1.083 2.645 -3.66 1 82.75 133 ARG B C 1
ATOM 3431 O O . ARG B 1 133 ? 1.904 2.762 -2.748 1 82.75 133 ARG B O 1
ATOM 3438 N N . ALA B 1 134 ? 1.311 2.885 -4.902 1 87.25 134 ALA B N 1
ATOM 3439 C CA . ALA B 1 134 ? 2.674 3.232 -5.297 1 87.25 134 ALA B CA 1
ATOM 3440 C C . ALA B 1 134 ? 3.082 4.586 -4.723 1 87.25 134 ALA B C 1
ATOM 3442 O O . ALA B 1 134 ? 4.23 4.77 -4.309 1 87.25 134 ALA B O 1
ATOM 3443 N N . VAL B 1 135 ? 2.148 5.441 -4.684 1 92.19 135 VAL B N 1
ATOM 3444 C CA . VAL B 1 135 ? 2.424 6.777 -4.172 1 92.19 135 VAL B CA 1
ATOM 3445 C C . VAL B 1 135 ? 2.729 6.707 -2.678 1 92.19 135 VAL B C 1
ATOM 3447 O O . VAL B 1 135 ? 3.707 7.293 -2.209 1 92.19 135 VAL B O 1
ATOM 3450 N N . SER B 1 136 ? 1.965 5.945 -1.97 1 91.94 136 SER B N 1
ATOM 3451 C CA . SER B 1 136 ? 2.174 5.805 -0.533 1 91.94 136 SER B CA 1
ATOM 3452 C C . SER B 1 136 ? 3.5 5.113 -0.233 1 91.94 136 SER B C 1
ATOM 3454 O O . SER B 1 136 ? 4.215 5.504 0.693 1 91.94 136 SER B O 1
ATOM 3456 N N . ALA B 1 137 ? 3.773 4.141 -1.021 1 91.69 137 ALA B N 1
ATOM 3457 C CA . ALA B 1 137 ? 5.043 3.441 -0.831 1 91.69 137 ALA B CA 1
ATOM 3458 C C . ALA B 1 137 ? 6.227 4.367 -1.093 1 91.69 137 ALA B C 1
ATOM 3460 O O . ALA B 1 137 ? 7.242 4.297 -0.398 1 91.69 137 ALA B O 1
ATOM 3461 N N . SER B 1 138 ? 6.055 5.156 -2.092 1 94.62 138 SER B N 1
ATOM 3462 C CA . SER B 1 138 ? 7.109 6.094 -2.461 1 94.62 138 SER B CA 1
ATOM 3463 C C . SER B 1 138 ? 7.469 7.008 -1.293 1 94.62 138 SER B C 1
ATOM 3465 O O . SER B 1 138 ? 8.641 7.113 -0.916 1 94.62 138 SER B O 1
ATOM 3467 N N . VAL B 1 139 ? 6.52 7.57 -0.687 1 96.12 139 VAL B N 1
ATOM 3468 C CA . VAL B 1 139 ? 6.797 8.555 0.355 1 96.12 139 VAL B CA 1
ATOM 3469 C C . VAL B 1 139 ? 7.188 7.84 1.647 1 96.12 139 VAL B C 1
ATOM 3471 O O . VAL B 1 139 ? 8.07 8.297 2.375 1 96.12 139 VAL B O 1
ATOM 3474 N N . ILE B 1 140 ? 6.613 6.746 1.966 1 93.75 140 ILE B N 1
ATOM 3475 C CA . ILE B 1 140 ? 6.91 6.039 3.207 1 93.75 140 ILE B CA 1
ATOM 3476 C C . ILE B 1 140 ? 8.328 5.48 3.156 1 93.75 140 ILE B C 1
ATOM 3478 O O . ILE B 1 140 ? 9.078 5.57 4.137 1 93.75 140 ILE B O 1
ATOM 3482 N N . CYS B 1 141 ? 8.695 4.938 2.01 1 94 141 CYS B N 1
ATOM 3483 C CA . CYS B 1 141 ? 10.055 4.418 1.884 1 94 141 CYS B CA 1
ATOM 3484 C C . CYS B 1 141 ? 11.078 5.547 1.946 1 94 141 CYS B C 1
ATOM 3486 O O . CYS B 1 141 ? 12.18 5.363 2.465 1 94 141 CYS B O 1
ATOM 3488 N N . LEU B 1 142 ? 10.695 6.652 1.398 1 95.5 142 LEU B N 1
ATOM 3489 C CA . LEU B 1 142 ? 11.578 7.805 1.499 1 95.5 142 LEU B CA 1
ATOM 3490 C C . LEU B 1 142 ? 11.758 8.227 2.953 1 95.5 142 LEU B C 1
ATOM 3492 O O . LEU B 1 142 ? 12.883 8.484 3.396 1 95.5 142 LEU B O 1
ATOM 3496 N N . LEU B 1 143 ? 10.656 8.297 3.646 1 93.38 143 LEU B N 1
ATOM 3497 C CA . LEU B 1 143 ? 10.703 8.656 5.059 1 93.38 143 LEU B CA 1
ATOM 3498 C C . LEU B 1 143 ? 11.531 7.648 5.848 1 93.38 143 LEU B C 1
ATOM 3500 O O . LEU B 1 143 ? 12.328 8.031 6.711 1 93.38 143 LEU B O 1
ATOM 3504 N N . LEU B 1 144 ? 11.375 6.449 5.508 1 89.81 144 LEU B N 1
ATOM 3505 C CA . LEU B 1 144 ? 12.141 5.398 6.168 1 89.81 144 LEU B CA 1
ATOM 3506 C C . LEU B 1 144 ? 13.633 5.566 5.902 1 89.81 144 LEU B C 1
ATOM 3508 O O . LEU B 1 144 ? 14.453 5.426 6.82 1 89.81 144 LEU B O 1
ATOM 3512 N N . ALA B 1 145 ? 13.922 5.816 4.699 1 91.31 145 ALA B N 1
ATOM 3513 C CA . ALA B 1 145 ? 15.328 5.949 4.305 1 91.31 145 ALA B CA 1
ATOM 3514 C C . ALA B 1 145 ? 15.977 7.145 4.988 1 91.31 145 ALA B C 1
ATOM 3516 O O . ALA B 1 145 ? 17.156 7.098 5.344 1 91.31 145 ALA B O 1
ATOM 3517 N N . ILE B 1 146 ? 15.172 8.109 5.184 1 90.75 146 ILE B N 1
ATOM 3518 C CA . ILE B 1 146 ? 15.703 9.359 5.723 1 90.75 146 ILE B CA 1
ATOM 3519 C C . ILE B 1 146 ? 15.695 9.305 7.246 1 90.75 146 ILE B C 1
ATOM 3521 O O . ILE B 1 146 ? 16.656 9.711 7.895 1 90.75 146 ILE B O 1
ATOM 3525 N N . CYS B 1 147 ? 14.703 8.758 7.824 1 81.88 147 CYS B N 1
ATOM 3526 C CA . CYS B 1 147 ? 14.484 8.883 9.258 1 81.88 147 CYS B CA 1
ATOM 3527 C C . CYS B 1 147 ? 15.102 7.711 10.016 1 81.88 147 CYS B C 1
ATOM 3529 O O . CYS B 1 147 ? 15.344 7.801 11.219 1 81.88 147 CYS B O 1
ATOM 3531 N N . SER B 1 148 ? 15.414 6.676 9.422 1 70.75 148 SER B N 1
ATOM 3532 C CA . SER B 1 148 ? 15.828 5.496 10.18 1 70.75 148 SER B CA 1
ATOM 3533 C C . SER B 1 148 ? 17.328 5.277 10.094 1 70.75 148 SER B C 1
ATOM 3535 O O . SER B 1 148 ? 17.891 4.504 10.875 1 70.75 148 SER B O 1
ATOM 3537 N N . ASN B 1 149 ? 17.953 6.023 9.289 1 65.62 149 ASN B N 1
ATOM 3538 C CA . ASN B 1 149 ? 19.328 5.598 9.047 1 65.62 149 ASN B CA 1
ATOM 3539 C C . ASN B 1 149 ? 20.328 6.684 9.438 1 65.62 149 ASN B C 1
ATOM 3541 O O . ASN B 1 149 ? 21.531 6.504 9.273 1 65.62 149 ASN B O 1
ATOM 3545 N N . PHE B 1 150 ? 19.938 7.75 9.875 1 65.81 150 PHE B N 1
ATOM 3546 C CA . PHE B 1 150 ? 20.906 8.82 10.047 1 65.81 150 PHE B CA 1
ATOM 3547 C C . PHE B 1 150 ? 21.109 9.141 11.523 1 65.81 150 PHE B C 1
ATOM 3549 O O . PHE B 1 150 ? 22.125 9.734 11.906 1 65.81 150 PHE B O 1
ATOM 3556 N N . SER B 1 151 ? 20.234 8.828 12.305 1 58.94 151 SER B N 1
ATOM 3557 C CA . SER B 1 151 ? 20.594 9.359 13.617 1 58.94 151 SER B CA 1
ATOM 3558 C C . SER B 1 151 ? 20.047 8.477 14.734 1 58.94 151 SER B C 1
ATOM 3560 O O . SER B 1 151 ? 19 7.844 14.586 1 58.94 151 SER B O 1
ATOM 3562 N N . ASP B 1 152 ? 20.953 8.281 15.5 1 60.25 152 ASP B N 1
ATOM 3563 C CA . ASP B 1 152 ? 20.531 7.781 16.812 1 60.25 152 ASP B CA 1
ATOM 3564 C C . ASP B 1 152 ? 19.328 8.562 17.328 1 60.25 152 ASP B C 1
ATOM 3566 O O . ASP B 1 152 ? 18.562 8.055 18.141 1 60.25 152 ASP B O 1
ATOM 3570 N N . MET B 1 153 ? 19.297 9.664 16.828 1 50.72 153 MET B N 1
ATOM 3571 C CA . MET B 1 153 ? 18.25 10.578 17.281 1 50.72 153 MET B CA 1
ATOM 3572 C C . MET B 1 153 ? 16.891 10.18 16.719 1 50.72 153 MET B C 1
ATOM 3574 O O . MET B 1 153 ? 15.852 10.625 17.219 1 50.72 153 MET B O 1
ATOM 3578 N N . THR B 1 154 ? 17 9.328 15.766 1 61.53 154 THR B N 1
ATOM 3579 C CA . THR B 1 154 ? 15.734 8.914 15.172 1 61.53 154 THR B CA 1
ATOM 3580 C C . THR B 1 154 ? 15.312 7.539 15.688 1 61.53 154 THR B C 1
ATOM 3582 O O . THR B 1 154 ? 14.391 6.926 15.156 1 61.53 154 THR B O 1
ATOM 3585 N N . SER B 1 155 ? 15.969 7.344 16.734 1 64.81 155 SER B N 1
ATOM 3586 C CA . SER B 1 155 ? 15.773 5.988 17.234 1 64.81 155 SER B CA 1
ATOM 3587 C C . SER B 1 155 ? 14.375 5.812 17.812 1 64.81 155 SER B C 1
ATOM 3589 O O . SER B 1 155 ? 13.867 4.691 17.906 1 64.81 155 SER B O 1
ATOM 3591 N N . ASN B 1 156 ? 13.789 6.891 18.109 1 76.44 156 ASN B N 1
ATOM 3592 C CA . ASN B 1 156 ? 12.477 6.766 18.734 1 76.44 156 ASN B CA 1
ATOM 3593 C C . ASN B 1 156 ? 11.352 6.961 17.719 1 76.44 156 ASN B C 1
ATOM 3595 O O . ASN B 1 156 ? 10.18 7.008 18.094 1 76.44 156 ASN B O 1
ATOM 3599 N N . THR B 1 157 ? 11.789 7.094 16.516 1 83.06 157 THR B N 1
ATOM 3600 C CA . THR B 1 157 ? 10.773 7.332 15.484 1 83.06 157 THR B CA 1
ATOM 3601 C C . THR B 1 157 ? 10.641 6.117 14.57 1 83.06 157 THR B C 1
ATOM 3603 O O . THR B 1 157 ? 11.633 5.469 14.234 1 83.06 157 THR B O 1
ATOM 3606 N N . LEU B 1 158 ? 9.43 5.816 14.328 1 81.69 158 LEU B N 1
ATOM 3607 C CA . LEU B 1 158 ? 9.133 4.703 13.438 1 81.69 158 LEU B CA 1
ATOM 3608 C C . LEU B 1 158 ? 8.156 5.133 12.344 1 81.69 158 LEU B C 1
ATOM 3610 O O . LEU B 1 158 ? 7.164 5.805 12.617 1 81.69 158 LEU B O 1
ATOM 3614 N N . CYS B 1 159 ? 8.57 4.871 11.133 1 87.44 159 CYS B N 1
ATOM 3615 C CA . CYS B 1 159 ? 7.664 5.102 10.016 1 87.44 159 CYS B CA 1
ATOM 3616 C C . CYS B 1 159 ? 6.84 3.854 9.719 1 87.44 159 CYS B C 1
ATOM 3618 O O . CYS B 1 159 ? 7.391 2.779 9.477 1 87.44 159 CYS B O 1
ATOM 3620 N N . ARG B 1 160 ? 5.59 3.99 9.82 1 86.75 160 ARG B N 1
ATOM 3621 C CA . ARG B 1 160 ? 4.703 2.857 9.578 1 86.75 160 ARG B CA 1
ATOM 3622 C C . ARG B 1 160 ? 3.857 3.082 8.328 1 86.75 160 ARG B C 1
ATOM 3624 O O . ARG B 1 160 ? 3.42 4.203 8.062 1 86.75 160 ARG B O 1
ATOM 3631 N N . PHE B 1 161 ? 3.639 1.995 7.688 1 89.19 161 PHE B N 1
ATOM 3632 C CA . PHE B 1 161 ? 2.883 2.025 6.441 1 89.19 161 PHE B CA 1
ATOM 3633 C C . PHE B 1 161 ? 1.407 1.738 6.695 1 89.19 161 PHE B C 1
ATOM 3635 O O . PHE B 1 161 ? 0.554 2.068 5.867 1 89.19 161 PHE B O 1
ATOM 3642 N N . SER B 1 162 ? 1.094 1.166 7.742 1 84 162 SER B N 1
ATOM 3643 C CA . SER B 1 162 ? -0.275 0.77 8.055 1 84 162 SER B CA 1
ATOM 3644 C C . SER B 1 162 ? -1.19 1.983 8.172 1 84 162 SER B C 1
ATOM 3646 O O . SER B 1 162 ? -0.783 3.029 8.68 1 84 162 SER B O 1
ATOM 3648 N N . ARG B 1 163 ? -2.344 1.745 7.719 1 86.19 163 ARG B N 1
ATOM 3649 C CA . ARG B 1 163 ? -3.381 2.764 7.848 1 86.19 163 ARG B CA 1
ATOM 3650 C C . ARG B 1 163 ? -3.902 2.834 9.281 1 86.19 163 ARG B C 1
ATOM 3652 O O . ARG B 1 163 ? -4.082 1.805 9.93 1 86.19 163 ARG B O 1
ATOM 3659 N N . ILE B 1 164 ? -4.02 4.031 9.781 1 88.62 164 ILE B N 1
ATOM 3660 C CA . ILE B 1 164 ? -4.633 4.246 11.094 1 88.62 164 ILE B CA 1
ATOM 3661 C C . ILE B 1 164 ? -5.883 5.109 10.938 1 88.62 164 ILE B C 1
ATOM 3663 O O . ILE B 1 164 ? -5.844 6.156 10.289 1 88.62 164 ILE B O 1
ATOM 3667 N N . ASP B 1 165 ? -7 4.582 11.445 1 91.12 165 ASP B N 1
ATOM 3668 C CA . ASP B 1 165 ? -8.234 5.359 11.5 1 91.12 165 ASP B CA 1
ATOM 3669 C C . ASP B 1 165 ? -8.258 6.254 12.734 1 91.12 165 ASP B C 1
ATOM 3671 O O . ASP B 1 165 ? -8.234 5.766 13.867 1 91.12 165 ASP B O 1
ATOM 3675 N N . LEU B 1 166 ? -8.258 7.508 12.445 1 94.62 166 LEU B N 1
ATOM 3676 C CA . LEU B 1 166 ? -8.336 8.484 13.523 1 94.62 166 LEU B CA 1
ATOM 3677 C C . LEU B 1 166 ? -9.766 8.984 13.703 1 94.62 166 LEU B C 1
ATOM 3679 O O . LEU B 1 166 ? -10.477 9.211 12.727 1 94.62 166 LEU B O 1
ATOM 3683 N N . VAL B 1 167 ? -10.148 9.18 14.945 1 93.69 167 VAL B N 1
ATOM 3684 C CA . VAL B 1 167 ? -11.531 9.531 15.234 1 93.69 167 VAL B CA 1
ATOM 3685 C C . VAL B 1 167 ? -11.586 10.953 15.789 1 93.69 167 VAL B C 1
ATOM 3687 O O . VAL B 1 167 ? -10.875 11.289 16.734 1 93.69 167 VAL B O 1
ATOM 3690 N N . ALA B 1 168 ? -12.375 11.727 15.133 1 94.75 168 ALA B N 1
ATOM 3691 C CA . ALA B 1 168 ? -12.719 13.047 15.656 1 94.75 168 ALA B CA 1
ATOM 3692 C C . ALA B 1 168 ? -14.125 13.039 16.25 1 94.75 168 ALA B C 1
ATOM 3694 O O . ALA B 1 168 ? -15.117 13.031 15.523 1 94.75 168 ALA B O 1
ATOM 3695 N N . LYS B 1 169 ? -14.211 13.211 17.516 1 92.25 169 LYS B N 1
ATOM 3696 C CA . LYS B 1 169 ? -15.492 13.25 18.219 1 92.25 169 LYS B CA 1
ATOM 3697 C C . LYS B 1 169 ? -15.805 14.656 18.719 1 92.25 169 LYS B C 1
ATOM 3699 O O . LYS B 1 169 ? -14.93 15.328 19.281 1 92.25 169 LYS B O 1
ATOM 3704 N N . PHE B 1 170 ? -16.969 15.188 18.531 1 90.25 170 PHE B N 1
ATOM 3705 C CA . PHE B 1 170 ? -17.344 16.531 18.922 1 90.25 170 PHE B CA 1
ATOM 3706 C C . PHE B 1 170 ? -18.453 16.5 19.969 1 90.25 170 PHE B C 1
ATOM 3708 O O . PHE B 1 170 ? -18.797 17.531 20.562 1 90.25 170 PHE B O 1
ATOM 3715 N N . GLY B 1 171 ? -18.906 15.414 20.422 1 77.94 171 GLY B N 1
ATOM 3716 C CA . GLY B 1 171 ? -19.969 15.266 21.406 1 77.94 171 GLY B CA 1
ATOM 3717 C C . GLY B 1 171 ? -20.328 13.82 21.688 1 77.94 171 GLY B C 1
ATOM 3718 O O . GLY B 1 171 ? -19.547 12.914 21.359 1 77.94 171 GLY B O 1
ATOM 3719 N N . SER B 1 172 ? -21.359 13.766 22.438 1 68.75 172 SER B N 1
ATOM 3720 C CA . SER B 1 172 ? -21.703 12.43 22.938 1 68.75 172 SER B CA 1
ATOM 3721 C C . SER B 1 172 ? -22.672 11.727 22 1 68.75 172 SER B C 1
ATOM 3723 O O . SER B 1 172 ? -22.859 10.516 22.078 1 68.75 172 SER B O 1
ATOM 3725 N N . GLY B 1 173 ? -23.156 12.297 21.141 1 62.28 173 GLY B N 1
ATOM 3726 C CA . GLY B 1 173 ? -24.188 11.641 20.359 1 62.28 173 GLY B CA 1
ATOM 3727 C C . GLY B 1 173 ? -23.625 10.875 19.156 1 62.28 173 GLY B C 1
ATOM 3728 O O . GLY B 1 173 ? -22.469 11.07 18.781 1 62.28 173 GLY B O 1
ATOM 3729 N N . LYS B 1 174 ? -24.391 9.891 18.844 1 61.44 174 LYS B N 1
ATOM 3730 C CA . LYS B 1 174 ? -24.094 9.133 17.625 1 61.44 174 LYS B CA 1
ATOM 3731 C C . LYS B 1 174 ? -23.953 10.062 16.422 1 61.44 174 LYS B C 1
ATOM 3733 O O . LYS B 1 174 ? -24.734 11.008 16.266 1 61.44 174 LYS B O 1
ATOM 3738 N N . GLY B 1 175 ? -23.031 9.938 15.734 1 66.94 175 GLY B N 1
ATOM 3739 C CA . GLY B 1 175 ? -22.812 10.75 14.555 1 66.94 175 GLY B CA 1
ATOM 3740 C C . GLY B 1 175 ? -22.078 12.047 14.844 1 66.94 175 GLY B C 1
ATOM 3741 O O . GLY B 1 175 ? -21.875 12.867 13.945 1 66.94 175 GLY B O 1
ATOM 3742 N N . SER B 1 176 ? -21.75 12.133 16 1 82.69 176 SER B N 1
ATOM 3743 C CA . SER B 1 176 ? -21.109 13.375 16.438 1 82.69 176 SER B CA 1
ATOM 3744 C C . SER B 1 176 ? -19.625 13.375 16.125 1 82.69 176 SER B C 1
ATOM 3746 O O . SER B 1 176 ? -18.828 13.938 16.891 1 82.69 176 SER B O 1
ATOM 3748 N N . GLY B 1 177 ? -19.297 12.82 15.016 1 92.31 177 GLY B N 1
ATOM 3749 C CA . GLY B 1 177 ? -17.891 12.82 14.641 1 92.31 177 GLY B CA 1
ATOM 3750 C C . GLY B 1 177 ? -17.625 12.133 13.312 1 92.31 177 GLY B C 1
ATOM 3751 O O . GLY B 1 177 ? -18.562 11.891 12.539 1 92.31 177 GLY B O 1
ATOM 3752 N N . PHE B 1 178 ? -16.375 12.039 13.016 1 94.38 178 PHE B N 1
ATOM 3753 C CA . PHE B 1 178 ? -16 11.359 11.781 1 94.38 178 PHE B CA 1
ATOM 3754 C C . PHE B 1 178 ? -14.656 10.656 11.938 1 94.38 178 PHE B C 1
ATOM 3756 O O . PHE B 1 178 ? -13.969 10.844 12.938 1 94.38 178 PHE B O 1
ATOM 3763 N N . ILE B 1 179 ? -14.445 9.789 10.992 1 94.69 179 ILE B N 1
ATOM 3764 C CA . ILE B 1 179 ? -13.188 9.047 10.922 1 94.69 179 ILE B CA 1
ATOM 3765 C C . ILE B 1 179 ? -12.375 9.523 9.727 1 94.69 179 ILE B C 1
ATOM 3767 O O . ILE B 1 179 ? -12.922 9.758 8.641 1 94.69 179 ILE B O 1
ATOM 3771 N N . ALA B 1 180 ? -11.109 9.789 9.953 1 95.56 180 ALA B N 1
ATOM 3772 C CA . ALA B 1 180 ? -10.148 10.062 8.891 1 95.56 180 ALA B CA 1
ATOM 3773 C C . ALA B 1 180 ? -8.953 9.117 8.984 1 95.56 180 ALA B C 1
ATOM 3775 O O . ALA B 1 180 ? -8.477 8.82 10.078 1 95.56 180 ALA B O 1
ATOM 3776 N N . SER B 1 181 ? -8.484 8.695 7.805 1 92.69 181 SER B N 1
ATOM 3777 C CA . SER B 1 181 ? -7.457 7.664 7.797 1 92.69 181 SER B CA 1
ATOM 3778 C C . SER B 1 181 ? -6.141 8.195 7.23 1 92.69 181 SER B C 1
ATOM 3780 O O . SER B 1 181 ? -6.141 8.977 6.277 1 92.69 181 SER B O 1
ATOM 3782 N N . THR B 1 182 ? -5.09 7.66 7.82 1 93.88 182 THR B N 1
ATOM 3783 C CA . THR B 1 182 ? -3.766 8.016 7.32 1 93.88 182 THR B CA 1
ATOM 3784 C C . THR B 1 182 ? -3.363 7.102 6.168 1 93.88 182 THR B C 1
ATOM 3786 O O . THR B 1 182 ? -3.938 6.023 5.988 1 93.88 182 THR B O 1
ATOM 3789 N N . SER B 1 183 ? -2.467 7.516 5.344 1 91.12 183 SER B N 1
ATOM 3790 C CA . SER B 1 183 ? -1.807 6.668 4.355 1 91.12 183 SER B CA 1
ATOM 3791 C C . SER B 1 183 ? -0.502 6.094 4.902 1 91.12 183 SER B C 1
ATOM 3793 O O . SER B 1 183 ? 0.18 5.332 4.215 1 91.12 183 SER B O 1
ATOM 3795 N N . GLY B 1 184 ? -0.167 6.402 6.027 1 91.19 184 GLY B N 1
ATOM 3796 C CA . GLY B 1 184 ? 1.031 6.125 6.801 1 91.19 184 GLY B CA 1
ATOM 3797 C C . GLY B 1 184 ? 1.345 7.199 7.824 1 91.19 184 GLY B C 1
ATOM 3798 O O . GLY B 1 184 ? 0.589 8.164 7.973 1 91.19 184 GLY B O 1
ATOM 3799 N N . GLN B 1 185 ? 2.365 6.93 8.664 1 92.81 185 GLN B N 1
ATOM 3800 C CA . GLN B 1 185 ? 2.676 7.93 9.68 1 92.81 185 GLN B CA 1
ATOM 3801 C C . GLN B 1 185 ? 4.078 7.719 10.242 1 92.81 185 GLN B C 1
ATOM 3803 O O . GLN B 1 185 ? 4.633 6.625 10.148 1 92.81 185 GLN B O 1
ATOM 3808 N N . VAL B 1 186 ? 4.523 8.797 10.742 1 91.56 186 VAL B N 1
ATOM 3809 C CA . VAL B 1 186 ? 5.684 8.758 11.625 1 91.56 186 VAL B CA 1
ATOM 3810 C C . VAL B 1 186 ? 5.223 8.703 13.086 1 91.56 186 VAL B C 1
ATOM 3812 O O . VAL B 1 186 ? 4.434 9.547 13.523 1 91.56 186 VAL B O 1
ATOM 3815 N N . GLN B 1 187 ? 5.719 7.715 13.766 1 89.94 187 GLN B N 1
ATOM 3816 C CA . GLN B 1 187 ? 5.293 7.539 15.148 1 89.94 187 GLN B CA 1
ATOM 3817 C C . GLN B 1 187 ? 6.469 7.688 16.109 1 89.94 187 GLN B C 1
ATOM 3819 O O . GLN B 1 187 ? 7.617 7.438 15.734 1 89.94 187 GLN B O 1
ATOM 3824 N N . ASP B 1 188 ? 6.055 8.07 17.297 1 88.12 188 ASP B N 1
ATOM 3825 C CA . ASP B 1 188 ? 7.02 8.336 18.359 1 88.12 188 ASP B CA 1
ATOM 3826 C C . ASP B 1 188 ? 6.965 7.25 19.438 1 88.12 188 ASP B C 1
ATOM 3828 O O . ASP B 1 188 ? 6.043 7.23 20.25 1 88.12 188 ASP B O 1
ATOM 3832 N N . LYS B 1 189 ? 8 6.504 19.5 1 82.25 189 LYS B N 1
ATOM 3833 C CA . LYS B 1 189 ? 8.062 5.418 20.469 1 82.25 189 LYS B CA 1
ATOM 3834 C C . LYS B 1 189 ? 8.07 5.957 21.906 1 82.25 189 LYS B C 1
ATOM 3836 O O . LYS B 1 189 ? 7.523 5.328 22.812 1 82.25 189 LYS B O 1
ATOM 3841 N N . SER B 1 190 ? 8.672 7.043 22.078 1 84.12 190 SER B N 1
ATOM 3842 C CA . SER B 1 190 ? 8.797 7.633 23.406 1 84.12 190 SER B CA 1
ATOM 3843 C C . SER B 1 190 ? 7.445 8.125 23.922 1 84.12 190 SER B C 1
ATOM 3845 O O . SER B 1 190 ? 7.277 8.367 25.109 1 84.12 190 SER B O 1
ATOM 3847 N N . ARG B 1 191 ? 6.453 8.227 23.078 1 87.75 191 ARG B N 1
ATOM 3848 C CA . ARG B 1 191 ? 5.109 8.648 23.453 1 87.75 191 ARG B CA 1
ATOM 3849 C C . ARG B 1 191 ? 4.078 7.59 23.078 1 87.75 191 ARG B C 1
ATOM 3851 O O . ARG B 1 191 ? 3.076 7.887 22.422 1 87.75 191 ARG B O 1
ATOM 3858 N N . SER B 1 192 ? 4.402 6.34 23.469 1 87.19 192 SER B N 1
ATOM 3859 C CA . SER B 1 192 ? 3.498 5.215 23.266 1 87.19 192 SER B CA 1
ATOM 3860 C C . SER B 1 192 ? 3.053 5.113 21.812 1 87.19 192 SER B C 1
ATOM 3862 O O . SER B 1 192 ? 1.867 4.918 21.531 1 87.19 192 SER B O 1
ATOM 3864 N N . TRP B 1 193 ? 3.867 5.523 20.891 1 86.94 193 TRP B N 1
ATOM 3865 C CA . TRP B 1 193 ? 3.68 5.352 19.453 1 86.94 193 TRP B CA 1
ATOM 3866 C C . TRP B 1 193 ? 2.615 6.305 18.922 1 86.94 193 TRP B C 1
ATOM 3868 O O . TRP B 1 193 ? 1.919 5.996 17.953 1 86.94 193 TRP B O 1
ATOM 3878 N N . TRP B 1 194 ? 2.527 7.465 19.594 1 93.31 194 TRP B N 1
ATOM 3879 C CA . TRP B 1 194 ? 1.657 8.508 19.062 1 93.31 194 TRP B CA 1
ATOM 3880 C C . TRP B 1 194 ? 2.148 8.984 17.703 1 93.31 194 TRP B C 1
ATOM 3882 O O . TRP B 1 194 ? 3.35 8.953 17.422 1 93.31 194 TRP B O 1
ATOM 3892 N N . ILE B 1 195 ? 1.217 9.359 16.922 1 94.5 195 ILE B N 1
ATOM 3893 C CA . ILE B 1 195 ? 1.57 9.852 15.594 1 94.5 195 ILE B CA 1
ATOM 3894 C C . ILE B 1 195 ? 2.244 11.219 15.711 1 94.5 195 ILE B C 1
ATOM 3896 O O . ILE B 1 195 ? 1.659 12.164 16.25 1 94.5 195 ILE B O 1
ATOM 3900 N N . LYS B 1 196 ? 3.455 11.25 15.266 1 93.62 196 LYS B N 1
ATOM 3901 C CA . LYS B 1 196 ? 4.219 12.492 15.219 1 93.62 196 LYS B CA 1
ATOM 3902 C C . LYS B 1 196 ? 3.889 13.289 13.953 1 93.62 196 LYS B C 1
ATOM 3904 O O . LYS B 1 196 ? 3.785 14.516 14 1 93.62 196 LYS B O 1
ATOM 3909 N N . ALA B 1 197 ? 3.756 12.586 12.867 1 95.19 197 ALA B N 1
ATOM 3910 C CA . ALA B 1 197 ? 3.395 13.188 11.586 1 95.19 197 ALA B CA 1
ATOM 3911 C C . ALA B 1 197 ? 2.592 12.219 10.727 1 95.19 197 ALA B C 1
ATOM 3913 O O . ALA B 1 197 ? 3.094 11.156 10.352 1 95.19 197 ALA B O 1
ATOM 3914 N N . PRO B 1 198 ? 1.342 12.57 10.461 1 97.06 198 PRO B N 1
ATOM 3915 C CA . PRO B 1 198 ? 0.574 11.727 9.539 1 97.06 198 PRO B CA 1
ATOM 3916 C C . PRO B 1 198 ? 0.949 11.961 8.078 1 97.06 198 PRO B C 1
ATOM 3918 O O . PRO B 1 198 ? 1.489 13.008 7.734 1 97.06 198 PRO B O 1
ATOM 3921 N N . VAL B 1 199 ? 0.715 10.961 7.281 1 96.75 199 VAL B N 1
ATOM 3922 C CA . VAL B 1 199 ? 0.959 11.023 5.844 1 96.75 199 VAL B CA 1
ATOM 3923 C C . VAL B 1 199 ? -0.358 10.867 5.09 1 96.75 199 VAL B C 1
ATOM 3925 O O . VAL B 1 199 ? -1.202 10.047 5.461 1 96.75 199 VAL B O 1
ATOM 3928 N N . TYR B 1 200 ? -0.554 11.711 4.113 1 96.94 200 TYR B N 1
ATOM 3929 C CA . TYR B 1 200 ? -1.694 11.602 3.209 1 96.94 200 TYR B CA 1
ATOM 3930 C C . TYR B 1 200 ? -1.233 11.461 1.764 1 96.94 200 TYR B C 1
ATOM 3932 O O . TYR B 1 200 ? -0.423 12.258 1.281 1 96.94 200 TYR B O 1
ATOM 3940 N N . CYS B 1 201 ? -1.794 10.43 1.086 1 94.44 201 CYS B N 1
ATOM 3941 C CA . CYS B 1 201 ? -1.373 10.195 -0.291 1 94.44 201 CYS B CA 1
ATOM 3942 C C . CYS B 1 201 ? -2.578 10.039 -1.21 1 94.44 201 CYS B C 1
ATOM 3944 O O . CYS B 1 201 ? -3.619 9.523 -0.791 1 94.44 201 CYS B O 1
ATOM 3946 N N . THR B 1 202 ? -2.4 10.508 -2.389 1 90.69 202 THR B N 1
ATOM 3947 C CA . THR B 1 202 ? -3.336 10.273 -3.484 1 90.69 202 THR B CA 1
ATOM 3948 C C . THR B 1 202 ? -2.619 10.328 -4.828 1 90.69 202 THR B C 1
ATOM 3950 O O . THR B 1 202 ? -1.529 10.898 -4.938 1 90.69 202 THR B O 1
ATOM 3953 N N . SER B 1 203 ? -3.211 9.664 -5.801 1 87 203 SER B N 1
ATOM 3954 C CA . SER B 1 203 ? -2.646 9.727 -7.145 1 87 203 SER B CA 1
ATOM 3955 C C . SER B 1 203 ? -3.129 10.969 -7.887 1 87 203 SER B C 1
ATOM 3957 O O . SER B 1 203 ? -2.588 11.32 -8.938 1 87 203 SER B O 1
ATOM 3959 N N . ASN B 1 204 ? -4.051 11.625 -7.258 1 84.12 204 ASN B N 1
ATOM 3960 C CA . ASN B 1 204 ? -4.633 12.797 -7.891 1 84.12 204 ASN B CA 1
ATOM 3961 C C . ASN B 1 204 ? -3.742 14.023 -7.727 1 84.12 204 ASN B C 1
ATOM 3963 O O . ASN B 1 204 ? -3.131 14.219 -6.672 1 84.12 204 ASN B O 1
ATOM 3967 N N . GLU B 1 205 ? -3.742 14.758 -8.773 1 83.38 205 GLU B N 1
ATOM 3968 C CA . GLU B 1 205 ? -2.938 15.977 -8.727 1 83.38 205 GLU B CA 1
ATOM 3969 C C . GLU B 1 205 ? -3.756 17.156 -8.227 1 83.38 205 GLU B C 1
ATOM 3971 O O . GLU B 1 205 ? -4.945 17.266 -8.531 1 83.38 205 GLU B O 1
ATOM 3976 N N . ARG B 1 206 ? -3.068 18.031 -7.574 1 89.62 206 ARG B N 1
ATOM 3977 C CA . ARG B 1 206 ? -3.742 19.172 -6.941 1 89.62 206 ARG B CA 1
ATOM 3978 C C . ARG B 1 206 ? -4.273 20.141 -7.984 1 89.62 206 ARG B C 1
ATOM 3980 O O . ARG B 1 206 ? -5.219 20.891 -7.723 1 89.62 206 ARG B O 1
ATOM 3987 N N . GLN B 1 207 ? -3.635 20.156 -9.094 1 84.94 207 GLN B N 1
ATOM 3988 C CA . GLN B 1 207 ? -4.113 21.062 -10.133 1 84.94 207 GLN B CA 1
ATOM 3989 C C . GLN B 1 207 ? -5.582 20.797 -10.461 1 84.94 207 GLN B C 1
ATOM 3991 O O . GLN B 1 207 ? -6.332 21.734 -10.773 1 84.94 207 GLN B O 1
ATOM 3996 N N . VAL B 1 208 ? -5.977 19.578 -10.32 1 82.38 208 VAL B N 1
ATOM 3997 C CA . VAL B 1 208 ? -7.332 19.188 -10.695 1 82.38 208 VAL B CA 1
ATOM 3998 C C . VAL B 1 208 ? -8.18 19.016 -9.438 1 82.38 208 VAL B C 1
ATOM 4000 O O . VAL B 1 208 ? -9.344 19.422 -9.406 1 82.38 208 VAL B O 1
ATOM 4003 N N . TYR B 1 209 ? -7.59 18.516 -8.391 1 88.56 209 TYR B N 1
ATOM 4004 C CA . TYR B 1 209 ? -8.375 18.062 -7.242 1 88.56 209 TYR B CA 1
ATOM 4005 C C . TYR B 1 209 ? -7.988 18.844 -5.988 1 88.56 209 TYR B C 1
ATOM 4007 O O . TYR B 1 209 ? -8.203 18.359 -4.867 1 88.56 209 TYR B O 1
ATOM 4015 N N . GLY B 1 210 ? -7.508 19.969 -6.145 1 91.75 210 GLY B N 1
ATOM 4016 C CA . GLY B 1 210 ? -6.938 20.75 -5.062 1 91.75 210 GLY B CA 1
ATOM 4017 C C . GLY B 1 210 ? -7.875 20.891 -3.877 1 91.75 210 GLY B C 1
ATOM 4018 O O . GLY B 1 210 ? -7.547 20.484 -2.762 1 91.75 210 GLY B O 1
ATOM 4019 N N . PRO B 1 211 ? -9.039 21.422 -4.105 1 93.81 211 PRO B N 1
ATOM 4020 C CA . PRO B 1 211 ? -9.953 21.688 -2.992 1 93.81 211 PRO B CA 1
ATOM 4021 C C . PRO B 1 211 ? -10.367 20.406 -2.264 1 93.81 211 PRO B C 1
ATOM 4023 O O . PRO B 1 211 ? -10.422 20.375 -1.031 1 93.81 211 PRO B O 1
ATOM 4026 N N . VAL B 1 212 ? -10.57 19.375 -2.99 1 94.75 212 VAL B N 1
ATOM 4027 C CA . VAL B 1 212 ? -10.977 18.125 -2.387 1 94.75 212 VAL B CA 1
ATOM 4028 C C . VAL B 1 212 ? -9.844 17.562 -1.53 1 94.75 212 VAL B C 1
ATOM 4030 O O . VAL B 1 212 ? -10.07 17.078 -0.419 1 94.75 212 VAL B O 1
ATOM 4033 N N . ILE B 1 213 ? -8.664 17.656 -2.018 1 95.81 213 ILE B N 1
ATOM 4034 C CA . ILE B 1 213 ? -7.496 17.172 -1.291 1 95.81 213 ILE B CA 1
ATOM 4035 C C . ILE B 1 213 ? -7.297 18 -0.024 1 95.81 213 ILE B C 1
ATOM 4037 O O . ILE B 1 213 ? -7.066 17.453 1.055 1 95.81 213 ILE B O 1
ATOM 4041 N N . ASP B 1 214 ? -7.465 19.281 -0.196 1 97.62 214 ASP B N 1
ATOM 4042 C CA . ASP B 1 214 ? -7.328 20.172 0.954 1 97.62 214 ASP B CA 1
ATOM 4043 C C . ASP B 1 214 ? -8.328 19.812 2.047 1 97.62 214 ASP B C 1
ATOM 4045 O O . ASP B 1 214 ? -7.984 19.766 3.229 1 97.62 214 ASP B O 1
ATOM 4049 N N . MET B 1 215 ? -9.484 19.578 1.666 1 97.94 215 MET B N 1
ATOM 4050 C CA . MET B 1 215 ? -10.539 19.25 2.625 1 97.94 215 MET B CA 1
ATOM 4051 C C . MET B 1 215 ? -10.25 17.938 3.332 1 97.94 215 MET B C 1
ATOM 4053 O O . MET B 1 215 ? -10.438 17.812 4.547 1 97.94 215 MET B O 1
ATOM 4057 N N . ARG B 1 216 ? -9.75 16.984 2.604 1 97.38 216 ARG B N 1
ATOM 4058 C CA . ARG B 1 216 ? -9.422 15.688 3.191 1 97.38 216 ARG B CA 1
ATOM 4059 C C . ARG B 1 216 ? -8.25 15.812 4.152 1 97.38 216 ARG B C 1
ATOM 4061 O O . ARG B 1 216 ? -8.242 15.188 5.219 1 97.38 216 ARG B O 1
ATOM 4068 N N . GLU B 1 217 ? -7.344 16.594 3.791 1 98.12 217 GLU B N 1
ATOM 4069 C CA . GLU B 1 217 ? -6.199 16.844 4.664 1 98.12 217 GLU B CA 1
ATOM 4070 C C . GLU B 1 217 ? -6.625 17.562 5.941 1 98.12 217 GLU B C 1
ATOM 4072 O O . GLU B 1 217 ? -6.129 17.25 7.027 1 98.12 217 GLU B O 1
ATOM 4077 N N . ALA B 1 218 ? -7.531 18.484 5.789 1 98.19 218 ALA B N 1
ATOM 4078 C CA . ALA B 1 218 ? -8.047 19.188 6.961 1 98.19 218 ALA B CA 1
ATOM 4079 C C . ALA B 1 218 ? -8.742 18.219 7.922 1 98.19 218 ALA B C 1
ATOM 4081 O O . ALA B 1 218 ? -8.508 18.266 9.133 1 98.19 218 ALA B O 1
ATOM 4082 N N . ALA B 1 219 ? -9.516 17.391 7.348 1 97.94 219 ALA B N 1
ATOM 4083 C CA . ALA B 1 219 ? -10.195 16.391 8.172 1 97.94 219 ALA B CA 1
ATOM 4084 C C . ALA B 1 219 ? -9.195 15.508 8.914 1 97.94 219 ALA B C 1
ATOM 4086 O O . ALA B 1 219 ? -9.383 15.211 10.102 1 97.94 219 ALA B O 1
ATOM 4087 N N . LEU B 1 220 ? -8.164 15.125 8.242 1 98.12 220 LEU B N 1
ATOM 4088 C CA . LEU B 1 220 ? -7.141 14.289 8.852 1 98.12 220 LEU B CA 1
ATOM 4089 C C . LEU B 1 220 ? -6.438 15.031 9.984 1 98.12 220 LEU B C 1
ATOM 4091 O O . LEU B 1 220 ? -6.227 14.461 11.062 1 98.12 220 LEU B O 1
ATOM 4095 N N . LEU B 1 221 ? -6.168 16.219 9.781 1 97.94 221 LEU B N 1
ATOM 4096 C CA . LEU B 1 221 ? -5.484 17.016 10.797 1 97.94 221 LEU B CA 1
ATOM 4097 C C . LEU B 1 221 ? -6.355 17.188 12.031 1 97.94 221 LEU B C 1
ATOM 4099 O O . LEU B 1 221 ? -5.871 17.062 13.164 1 97.94 221 LEU B O 1
ATOM 4103 N N . VAL B 1 222 ? -7.605 17.422 11.828 1 96.5 222 VAL B N 1
ATOM 4104 C CA . VAL B 1 222 ? -8.516 17.609 12.945 1 96.5 222 VAL B CA 1
ATOM 4105 C C . VAL B 1 222 ? -8.633 16.312 13.742 1 96.5 222 VAL B C 1
ATOM 4107 O O . VAL B 1 222 ? -8.523 16.328 14.969 1 96.5 222 VAL B O 1
ATOM 4110 N N . ALA B 1 223 ? -8.805 15.242 13.016 1 96.81 223 ALA B N 1
ATOM 4111 C CA . ALA B 1 223 ? -8.906 13.953 13.695 1 96.81 223 ALA B CA 1
ATOM 4112 C C . ALA B 1 223 ? -7.629 13.633 14.461 1 96.81 223 ALA B C 1
ATOM 4114 O O . ALA B 1 223 ? -7.688 13.125 15.586 1 96.81 223 ALA B O 1
ATOM 4115 N N . TRP B 1 224 ? -6.539 13.938 13.891 1 97 224 TRP B N 1
ATOM 4116 C CA . TRP B 1 224 ? -5.234 13.695 14.5 1 97 224 TRP B CA 1
ATOM 4117 C C . TRP B 1 224 ? -5.078 14.5 15.781 1 97 224 TRP B C 1
ATOM 4119 O O . TRP B 1 224 ? -4.715 13.945 16.828 1 97 224 TRP B O 1
ATOM 4129 N N . MET B 1 225 ? -5.445 15.711 15.781 1 95.06 225 MET B N 1
ATOM 4130 C CA . MET B 1 225 ? -5.273 16.578 16.938 1 95.06 225 MET B CA 1
ATOM 4131 C C . MET B 1 225 ? -6.27 16.219 18.047 1 95.06 225 MET B C 1
ATOM 4133 O O . MET B 1 225 ? -5.977 16.375 19.234 1 95.06 225 MET B O 1
ATOM 4137 N N . LYS B 1 226 ? -7.363 15.672 17.641 1 93.31 226 LYS B N 1
ATOM 4138 C CA . LYS B 1 226 ? -8.352 15.242 18.625 1 93.31 226 LYS B CA 1
ATOM 4139 C C . LYS B 1 226 ? -7.91 13.969 19.328 1 93.31 226 LYS B C 1
ATOM 4141 O O . LYS B 1 226 ? -8.141 13.797 20.531 1 93.31 226 LYS B O 1
ATOM 4146 N N . GLU B 1 227 ? -7.27 13.18 18.609 1 93.62 227 GLU B N 1
ATOM 4147 C CA . GLU B 1 227 ? -6.867 11.898 19.172 1 93.62 227 GLU B CA 1
ATOM 4148 C C . GLU B 1 227 ? -5.605 12.039 20.016 1 93.62 227 GLU B C 1
ATOM 4150 O O . GLU B 1 227 ? -5.414 11.297 20.984 1 93.62 227 GLU B O 1
ATOM 4155 N N . TYR B 1 228 ? -4.812 12.922 19.578 1 93.25 228 TYR B N 1
ATOM 4156 C CA . TYR B 1 228 ? -3.564 13.125 20.297 1 93.25 228 TYR B CA 1
ATOM 4157 C C . TYR B 1 228 ? -3.441 14.57 20.781 1 93.25 228 TYR B C 1
ATOM 4159 O O . TYR B 1 228 ? -2.555 15.305 20.328 1 93.25 228 TYR B O 1
ATOM 4167 N N . PRO B 1 229 ? -4.215 14.867 21.766 1 88.94 229 PRO B N 1
ATOM 4168 C CA . PRO B 1 229 ? -4.223 16.266 22.219 1 88.94 229 PRO B CA 1
ATOM 4169 C C . PRO B 1 229 ? -2.879 16.703 22.797 1 88.94 229 PRO B C 1
ATOM 4171 O O . PRO B 1 229 ? -2.271 15.961 23.578 1 88.94 229 PRO B O 1
ATOM 4174 N N . GLY B 1 230 ? -2.439 17.828 22.359 1 89.12 230 GLY B N 1
ATOM 4175 C CA . GLY B 1 230 ? -1.234 18.422 22.906 1 89.12 230 GLY B CA 1
ATOM 4176 C C . GLY B 1 230 ? 0.039 17.906 22.266 1 89.12 230 GLY B C 1
ATOM 4177 O O . GLY B 1 230 ? 1.137 18.359 22.594 1 89.12 230 GLY B O 1
ATOM 4178 N N . TYR B 1 231 ? -0.176 16.891 21.438 1 91.5 231 TYR B N 1
ATOM 4179 C CA . TYR B 1 231 ? 0.984 16.312 20.766 1 91.5 231 TYR B CA 1
ATOM 4180 C C . TYR B 1 231 ? 0.785 16.297 19.266 1 91.5 231 TYR B C 1
ATOM 4182 O O . TYR B 1 231 ? -0.309 15.992 18.781 1 91.5 231 TYR B O 1
ATOM 4190 N N . PRO B 1 232 ? 1.885 16.594 18.531 1 91.31 232 PRO B N 1
ATOM 4191 C CA . PRO B 1 232 ? 3.162 17.172 18.969 1 91.31 232 PRO B CA 1
ATOM 4192 C C . PRO B 1 232 ? 3.061 18.656 19.312 1 91.31 232 PRO B C 1
ATOM 4194 O O . PRO B 1 232 ? 1.957 19.172 19.469 1 91.31 232 PRO B O 1
ATOM 4197 N N . ASP B 1 233 ? 4.234 19.312 19.5 1 91.94 233 ASP B N 1
ATOM 4198 C CA . ASP B 1 233 ? 4.262 20.75 19.719 1 91.94 233 ASP B CA 1
ATOM 4199 C C . ASP B 1 233 ? 3.457 21.484 18.656 1 91.94 233 ASP B C 1
ATOM 4201 O O . ASP B 1 233 ? 3.486 21.125 17.469 1 91.94 233 ASP B O 1
ATOM 4205 N N . PRO B 1 234 ? 2.793 22.547 19.031 1 92.19 234 PRO B N 1
ATOM 4206 C CA . PRO B 1 234 ? 1.896 23.266 18.125 1 92.19 234 PRO B CA 1
ATOM 4207 C C . PRO B 1 234 ? 2.582 23.688 16.812 1 92.19 234 PRO B C 1
ATOM 4209 O O . PRO B 1 234 ? 1.947 23.703 15.766 1 92.19 234 PRO B O 1
ATOM 4212 N N . LYS B 1 235 ? 3.824 23.953 16.844 1 93.62 235 LYS B N 1
ATOM 4213 C CA . LYS B 1 235 ? 4.523 24.391 15.641 1 93.62 235 LYS B CA 1
ATOM 4214 C C . LYS B 1 235 ? 5.07 23.203 14.859 1 93.62 235 LYS B C 1
ATOM 4216 O O . LYS B 1 235 ? 5.59 23.359 13.758 1 93.62 235 LYS B O 1
ATOM 4221 N N . ARG B 1 236 ? 4.812 21.969 15.445 1 93.19 236 ARG B N 1
ATOM 4222 C CA . ARG B 1 236 ? 5.371 20.766 14.828 1 93.19 236 ARG B CA 1
ATOM 4223 C C . ARG B 1 236 ? 4.262 19.844 14.32 1 93.19 236 ARG B C 1
ATOM 4225 O O . ARG B 1 236 ? 4.504 18.672 14.055 1 93.19 236 ARG B O 1
ATOM 4232 N N . ARG B 1 237 ? 3.088 20.422 14.234 1 95.81 237 ARG B N 1
ATOM 4233 C CA . ARG B 1 237 ? 1.993 19.656 13.656 1 95.81 237 ARG B CA 1
ATOM 4234 C C . ARG B 1 237 ? 2.07 19.656 12.133 1 95.81 237 ARG B C 1
ATOM 4236 O O . ARG B 1 237 ? 1.499 20.531 11.477 1 95.81 237 ARG B O 1
ATOM 4243 N N . ILE B 1 238 ? 2.752 18.641 11.625 1 97.25 238 ILE B N 1
ATOM 4244 C CA . ILE B 1 238 ? 3.115 18.609 10.219 1 97.25 238 ILE B CA 1
ATOM 4245 C C . ILE B 1 238 ? 2.422 17.438 9.531 1 97.25 238 ILE B C 1
ATOM 4247 O O . ILE B 1 238 ? 2.479 16.312 10.016 1 97.25 238 ILE B O 1
ATOM 4251 N N . LEU B 1 239 ? 1.738 17.734 8.492 1 98.31 239 LEU B N 1
ATOM 4252 C CA . LEU B 1 239 ? 1.187 16.719 7.598 1 98.31 239 LEU B CA 1
ATOM 4253 C C . LEU B 1 239 ? 2.051 16.578 6.348 1 98.31 239 LEU B C 1
ATOM 4255 O O . LEU B 1 239 ? 2.355 17.562 5.68 1 98.31 239 LEU B O 1
ATOM 4259 N N . ILE B 1 240 ? 2.51 15.383 6.117 1 97.94 240 ILE B N 1
ATOM 4260 C CA . ILE B 1 240 ? 3.254 15.078 4.898 1 97.94 240 ILE B CA 1
ATOM 4261 C C . ILE B 1 240 ? 2.309 14.508 3.846 1 97.94 240 ILE B C 1
ATOM 4263 O O . ILE B 1 240 ? 1.584 13.547 4.105 1 97.94 240 ILE B O 1
ATOM 4267 N N . SER B 1 241 ? 2.281 15.133 2.686 1 97.94 241 SER B N 1
ATOM 4268 C CA . SER B 1 241 ? 1.364 14.688 1.642 1 97.94 241 SER B CA 1
ATOM 4269 C C . SER B 1 241 ? 2.104 14.422 0.333 1 97.94 241 SER B C 1
ATOM 4271 O O . SER B 1 241 ? 3.033 15.156 -0.018 1 97.94 241 SER B O 1
ATOM 4273 N N . GLN B 1 242 ? 1.677 13.367 -0.304 1 96.88 242 GLN B N 1
ATOM 4274 C CA . GLN B 1 242 ? 2.139 13.148 -1.671 1 96.88 242 GLN B CA 1
ATOM 4275 C C . GLN B 1 242 ? 0.962 12.961 -2.625 1 96.88 242 GLN B C 1
ATOM 4277 O O . GLN B 1 242 ? 0.079 12.141 -2.381 1 96.88 242 GLN B O 1
ATOM 4282 N N . ASN B 1 243 ? 0.939 13.789 -3.68 1 94.25 243 ASN B N 1
ATOM 4283 C CA . ASN B 1 243 ? -0.022 13.742 -4.777 1 94.25 243 ASN B CA 1
ATOM 4284 C C . ASN B 1 243 ? 0.659 13.438 -6.109 1 94.25 243 ASN B C 1
ATOM 4286 O O . ASN B 1 243 ? 1.084 14.352 -6.816 1 94.25 243 ASN B O 1
ATOM 4290 N N . GLY B 1 244 ? 0.636 12.156 -6.453 1 91.44 244 GLY B N 1
ATOM 4291 C CA . GLY B 1 244 ? 1.423 11.773 -7.617 1 91.44 244 GLY B CA 1
ATOM 4292 C C . GLY B 1 244 ? 2.904 12.055 -7.453 1 91.44 244 GLY B C 1
ATOM 4293 O O . GLY B 1 244 ? 3.533 11.562 -6.516 1 91.44 244 GLY B O 1
ATOM 4294 N N . ILE B 1 245 ? 3.396 12.953 -8.266 1 94 245 ILE B N 1
ATOM 4295 C CA . ILE B 1 245 ? 4.832 13.211 -8.234 1 94 245 ILE B CA 1
ATOM 4296 C C . ILE B 1 245 ? 5.121 14.406 -7.324 1 94 245 ILE B C 1
ATOM 4298 O O . ILE B 1 245 ? 6.27 14.828 -7.191 1 94 245 ILE B O 1
ATOM 4302 N N . GLU B 1 246 ? 4.059 14.938 -6.68 1 96.62 246 GLU B N 1
ATOM 4303 C CA . GLU B 1 246 ? 4.176 16.156 -5.887 1 96.62 246 GLU B CA 1
ATOM 4304 C C . GLU B 1 246 ? 4.188 15.844 -4.395 1 96.62 246 GLU B C 1
ATOM 4306 O O . GLU B 1 246 ? 3.33 15.102 -3.902 1 96.62 246 GLU B O 1
ATOM 4311 N N . LEU B 1 247 ? 5.18 16.406 -3.689 1 98.06 247 LEU B N 1
ATOM 4312 C CA . LEU B 1 247 ? 5.223 16.312 -2.234 1 98.06 247 LEU B CA 1
ATOM 4313 C C . LEU B 1 247 ? 4.949 17.656 -1.588 1 98.06 247 LEU B C 1
ATOM 4315 O O . LEU B 1 247 ? 5.387 18.703 -2.096 1 98.06 247 LEU B O 1
ATOM 4319 N N . TYR B 1 248 ? 4.227 17.641 -0.475 1 98.31 248 TYR B N 1
ATOM 4320 C CA . TYR B 1 248 ? 3.881 18.844 0.268 1 98.31 248 TYR B CA 1
ATOM 4321 C C . TYR B 1 248 ? 4.117 18.656 1.762 1 98.31 248 TYR B C 1
ATOM 4323 O O . TYR B 1 248 ? 4.02 17.531 2.271 1 98.31 248 TYR B O 1
ATOM 4331 N N . LEU B 1 249 ? 4.469 19.688 2.406 1 98.19 249 LEU B N 1
ATOM 4332 C CA . LEU B 1 249 ? 4.441 19.797 3.861 1 98.19 249 LEU B CA 1
ATOM 4333 C C . LEU B 1 249 ? 3.418 20.828 4.312 1 98.19 249 LEU B C 1
ATOM 4335 O O . LEU B 1 249 ? 3.451 21.984 3.867 1 98.19 249 LEU B O 1
ATOM 4339 N N . THR B 1 250 ? 2.512 20.375 5.121 1 98.44 250 THR B N 1
ATOM 4340 C CA . THR B 1 250 ? 1.501 21.281 5.66 1 98.44 250 THR B CA 1
ATOM 4341 C C . THR B 1 250 ? 1.676 21.453 7.168 1 98.44 250 THR B C 1
ATOM 4343 O O . THR B 1 250 ? 1.643 20.469 7.914 1 98.44 250 THR B O 1
ATOM 4346 N N . PHE B 1 251 ? 1.874 22.656 7.578 1 97.88 251 PHE B N 1
ATOM 4347 C CA . PHE B 1 251 ? 1.966 22.984 8.992 1 97.88 251 PHE B CA 1
ATOM 4348 C C . PHE B 1 251 ? 0.638 23.531 9.508 1 97.88 251 PHE B C 1
ATOM 4350 O O . PHE B 1 251 ? 0.151 24.562 9.016 1 97.88 251 PHE B O 1
ATOM 4357 N N . ALA B 1 252 ? 0.078 22.797 10.445 1 97.31 252 ALA B N 1
ATOM 4358 C CA . ALA B 1 252 ? -1.2 23.219 11.016 1 97.31 252 ALA B CA 1
ATOM 4359 C C . ALA B 1 252 ? -0.992 24.109 12.234 1 97.31 252 ALA B C 1
ATOM 4361 O O . ALA B 1 252 ? -0.613 23.625 13.305 1 97.31 252 ALA B O 1
ATOM 4362 N N . LEU B 1 253 ? -1.26 25.375 12.086 1 96.31 253 LEU B N 1
ATOM 4363 C CA . LEU B 1 253 ? -1.203 26.312 13.195 1 96.31 253 LEU B CA 1
ATOM 4364 C C . LEU B 1 253 ? -2.605 26.672 13.672 1 96.31 253 LEU B C 1
ATOM 4366 O O . LEU B 1 253 ? -3.459 27.047 12.867 1 96.31 253 LEU B O 1
ATOM 4370 N N . CYS B 1 254 ? -2.787 26.531 14.945 1 95.62 254 CYS B N 1
ATOM 4371 C CA . CYS B 1 254 ? -4.105 26.781 15.516 1 95.62 254 CYS B CA 1
ATOM 4372 C C . CYS B 1 254 ? -4.102 28.031 16.375 1 95.62 254 CYS B C 1
ATOM 4374 O O . CYS B 1 254 ? -3.139 28.297 17.094 1 95.62 254 CYS B O 1
ATOM 4376 N N . GLY B 1 255 ? -5.156 28.734 16.219 1 93.94 255 GLY B N 1
ATOM 4377 C CA . GLY B 1 255 ? -5.363 29.828 17.172 1 93.94 255 GLY B CA 1
ATOM 4378 C C . GLY B 1 255 ? -5.633 29.328 18.578 1 93.94 255 GLY B C 1
ATOM 4379 O O . GLY B 1 255 ? -6.082 28.203 18.766 1 93.94 255 GLY B O 1
ATOM 4380 N N . ASP B 1 256 ? -5.504 30.219 19.547 1 90.44 256 ASP B N 1
ATOM 4381 C CA . ASP B 1 256 ? -5.582 29.844 20.953 1 90.44 256 ASP B CA 1
ATOM 4382 C C . ASP B 1 256 ? -6.98 29.344 21.328 1 90.44 256 ASP B C 1
ATOM 4384 O O . ASP B 1 256 ? -7.133 28.5 22.203 1 90.44 256 ASP B O 1
ATOM 4388 N N . ASP B 1 257 ? -7.945 29.797 20.562 1 91.44 257 ASP B N 1
ATOM 4389 C CA . ASP B 1 257 ? -9.32 29.484 20.922 1 91.44 257 ASP B CA 1
ATOM 4390 C C . ASP B 1 257 ? -9.891 28.375 20.047 1 91.44 257 ASP B C 1
ATOM 4392 O O . ASP B 1 257 ? -11.031 27.953 20.234 1 91.44 257 ASP B O 1
ATOM 4396 N N . TRP B 1 258 ? -9.172 27.922 19.141 1 94.5 258 TRP B N 1
ATOM 4397 C CA . TRP B 1 258 ? -9.742 27.062 18.109 1 94.5 258 TRP B CA 1
ATOM 4398 C C . TRP B 1 258 ? -10.125 25.703 18.703 1 94.5 258 TRP B C 1
ATOM 4400 O O . TRP B 1 258 ? -11.273 25.281 18.594 1 94.5 258 TRP B O 1
ATOM 4410 N N . MET B 1 259 ? -9.258 25.062 19.344 1 90 259 MET B N 1
ATOM 4411 C CA . MET B 1 259 ? -9.523 23.703 19.828 1 90 259 MET B CA 1
ATOM 4412 C C . MET B 1 259 ? -10.469 23.734 21.031 1 90 259 MET B C 1
ATOM 4414 O O . MET B 1 259 ? -11.555 23.156 20.984 1 90 259 MET B O 1
ATOM 4418 N N . THR B 1 260 ? -10.18 24.406 22.047 1 87.69 260 THR B N 1
ATOM 4419 C CA . THR B 1 260 ? -10.93 24.344 23.297 1 87.69 260 THR B CA 1
ATOM 4420 C C . THR B 1 260 ? -12.25 25.094 23.172 1 87.69 260 THR B C 1
ATOM 4422 O O . THR B 1 260 ? -13.32 24.531 23.391 1 87.69 260 THR B O 1
ATOM 4425 N N . SER B 1 261 ? -12.156 26.297 22.703 1 89.06 261 SER B N 1
ATOM 4426 C CA . SER B 1 261 ? -13.344 27.141 22.688 1 89.06 261 SER B CA 1
ATOM 4427 C C . SER B 1 261 ? -14.25 26.797 21.516 1 89.06 261 SER B C 1
ATOM 4429 O O . SER B 1 261 ? -15.461 26.641 21.688 1 89.06 261 SER B O 1
ATOM 4431 N N . TYR B 1 262 ? -13.703 26.625 20.375 1 90.19 262 TYR B N 1
ATOM 4432 C CA . TYR B 1 262 ? -14.523 26.422 19.188 1 90.19 262 TYR B CA 1
ATOM 4433 C C . TYR B 1 262 ? -14.844 24.953 19 1 90.19 262 TYR B C 1
ATOM 4435 O O . TYR B 1 262 ? -16 24.547 19.047 1 90.19 262 TYR B O 1
ATOM 4443 N N . VAL B 1 263 ? -13.891 24.125 18.969 1 88.62 263 VAL B N 1
ATOM 4444 C CA . VAL B 1 263 ? -14.094 22.734 18.594 1 88.62 263 VAL B CA 1
ATOM 4445 C C . VAL B 1 263 ? -14.773 21.984 19.75 1 88.62 263 VAL B C 1
ATOM 4447 O O . VAL B 1 263 ? -15.758 21.281 19.531 1 88.62 263 VAL B O 1
ATOM 4450 N N . GLU B 1 264 ? -14.305 22.203 20.938 1 86.31 264 GLU B N 1
ATOM 4451 C CA . GLU B 1 264 ? -14.797 21.422 22.062 1 86.31 264 GLU B CA 1
ATOM 4452 C C . GLU B 1 264 ? -16.047 22.047 22.672 1 86.31 264 GLU B C 1
ATOM 4454 O O . GLU B 1 264 ? -17.016 21.344 22.969 1 86.31 264 GLU B O 1
ATOM 4459 N N . GLU B 1 265 ? -16.047 23.359 22.828 1 88.25 265 GLU B N 1
ATOM 4460 C CA . GLU B 1 265 ? -17.125 24 23.562 1 88.25 265 GLU B CA 1
ATOM 4461 C C . GLU B 1 265 ? -18.219 24.516 22.641 1 88.25 265 GLU B C 1
ATOM 4463 O O . GLU B 1 265 ? -19.344 24.766 23.062 1 88.25 265 GLU B O 1
ATOM 4468 N N . GLY B 1 266 ? -17.859 24.812 21.438 1 89.56 266 GLY B N 1
ATOM 4469 C CA . GLY B 1 266 ? -18.875 25.219 20.484 1 89.56 266 GLY B CA 1
ATOM 4470 C C . GLY B 1 266 ? -19.078 26.719 20.422 1 89.56 266 GLY B C 1
ATOM 4471 O O . GLY B 1 266 ? -20.141 27.188 19.984 1 89.56 266 GLY B O 1
ATOM 4472 N N . ASN B 1 267 ? -18.078 27.438 20.906 1 91.25 267 ASN B N 1
ATOM 4473 C CA . ASN B 1 267 ? -18.156 28.891 20.781 1 91.25 267 ASN B CA 1
ATOM 4474 C C . ASN B 1 267 ? -17.953 29.328 19.328 1 91.25 267 ASN B C 1
ATOM 4476 O O . ASN B 1 267 ? -16.906 29.094 18.734 1 91.25 267 ASN B O 1
ATOM 4480 N N . THR B 1 268 ? -18.906 30.141 18.812 1 92.31 268 THR B N 1
ATOM 4481 C CA . THR B 1 268 ? -18.891 30.375 17.375 1 92.31 268 THR B CA 1
ATOM 4482 C C . THR B 1 268 ? -18.438 31.797 17.062 1 92.31 268 THR B C 1
ATOM 4484 O O . THR B 1 268 ? -18.625 32.281 15.953 1 92.31 268 THR B O 1
ATOM 4487 N N . GLU B 1 269 ? -17.875 32.438 18.047 1 92.19 269 GLU B N 1
ATOM 4488 C CA . GLU B 1 269 ? -17.312 33.75 17.766 1 92.19 269 GLU B CA 1
ATOM 4489 C C . GLU B 1 269 ? -16.203 33.688 16.719 1 92.19 269 GLU B C 1
ATOM 4491 O O . GLU B 1 269 ? -15.344 32.812 16.797 1 92.19 269 GLU B O 1
ATOM 4496 N N . VAL B 1 270 ? -16.297 34.656 15.742 1 93 270 VAL B N 1
ATOM 4497 C CA . VAL B 1 270 ? -15.336 34.625 14.656 1 93 270 VAL B CA 1
ATOM 4498 C C . VAL B 1 270 ? -14.234 35.656 14.906 1 93 270 VAL B C 1
ATOM 4500 O O . VAL B 1 270 ? -14.492 36.844 14.93 1 93 270 VAL B O 1
ATOM 4503 N N . ASN B 1 271 ? -13.086 35.125 15.109 1 92.12 271 ASN B N 1
ATOM 4504 C CA . ASN B 1 271 ? -11.875 35.938 15.203 1 92.12 271 ASN B CA 1
ATOM 4505 C C . ASN B 1 271 ? -10.641 35.156 14.75 1 92.12 271 ASN B C 1
ATOM 4507 O O . ASN B 1 271 ? -10.75 34 14.352 1 92.12 271 ASN B O 1
ATOM 4511 N N . ASP B 1 272 ? -9.5 35.75 14.82 1 92 272 ASP B N 1
ATOM 4512 C CA . ASP B 1 272 ? -8.281 35.125 14.297 1 92 272 ASP B CA 1
ATOM 4513 C C . ASP B 1 272 ? -7.918 33.875 15.094 1 92 272 ASP B C 1
ATOM 4515 O O . ASP B 1 272 ? -7.371 32.938 14.531 1 92 272 ASP B O 1
ATOM 4519 N N . ASP B 1 273 ? -8.289 33.844 16.297 1 94.06 273 ASP B N 1
ATOM 4520 C CA . ASP B 1 273 ? -7.887 32.75 17.188 1 94.06 273 ASP B CA 1
ATOM 4521 C C . ASP B 1 273 ? -8.844 31.578 17.078 1 94.06 273 ASP B C 1
ATOM 4523 O O . ASP B 1 273 ? -8.609 30.516 17.672 1 94.06 273 ASP B O 1
ATOM 4527 N N . SER B 1 274 ? -9.859 31.734 16.312 1 95.56 274 SER B N 1
ATOM 4528 C CA . SER B 1 274 ? -10.875 30.688 16.266 1 95.56 274 SER B CA 1
ATOM 4529 C C . SER B 1 274 ? -10.672 29.797 15.047 1 95.56 274 SER B C 1
ATOM 4531 O O . SER B 1 274 ? -11.578 29.047 14.664 1 95.56 274 SER B O 1
ATOM 4533 N N . PHE B 1 275 ? -9.422 29.891 14.422 1 97.5 275 PHE B N 1
ATOM 4534 C CA . PHE B 1 275 ? -9.188 29.141 13.195 1 97.5 275 PHE B CA 1
ATOM 4535 C C . PHE B 1 275 ? -7.93 28.281 13.312 1 97.5 275 PHE B C 1
ATOM 4537 O O . PHE B 1 275 ? -7.016 28.625 14.07 1 97.5 275 PHE B O 1
ATOM 4544 N N . MET B 1 276 ? -7.977 27.203 12.578 1 97.06 276 MET B N 1
ATOM 4545 C CA . MET B 1 276 ? -6.75 26.5 12.203 1 97.06 276 MET B CA 1
ATOM 4546 C C . MET B 1 276 ? -6.285 26.922 10.812 1 97.06 276 MET B C 1
ATOM 4548 O O . MET B 1 276 ? -7.082 26.969 9.875 1 97.06 276 MET B O 1
ATOM 4552 N N . THR B 1 277 ? -5.023 27.25 10.68 1 97.88 277 THR B N 1
ATOM 4553 C CA . THR B 1 277 ? -4.473 27.594 9.375 1 97.88 277 THR B CA 1
ATOM 4554 C C . THR B 1 277 ? -3.492 26.516 8.898 1 97.88 277 THR B C 1
ATOM 4556 O O . THR B 1 277 ? -2.529 26.203 9.602 1 97.88 277 THR B O 1
ATOM 4559 N N . MET B 1 278 ? -3.793 25.953 7.77 1 98.06 278 MET B N 1
ATOM 4560 C CA . MET B 1 278 ? -2.885 25.031 7.09 1 98.06 278 MET B CA 1
ATOM 4561 C C . MET B 1 278 ? -1.901 25.797 6.207 1 98.06 278 MET B C 1
ATOM 4563 O O . MET B 1 278 ? -2.277 26.312 5.152 1 98.06 278 MET B O 1
ATOM 4567 N N . HIS B 1 279 ? -0.724 25.859 6.668 1 98.06 279 HIS B N 1
ATOM 4568 C CA . HIS B 1 279 ? 0.344 26.406 5.84 1 98.06 279 HIS B CA 1
ATOM 4569 C C . HIS B 1 279 ? 0.998 25.328 4.992 1 98.06 279 HIS B C 1
ATOM 4571 O O . HIS B 1 279 ? 1.883 24.609 5.465 1 98.06 279 HIS B O 1
ATOM 4577 N N . ARG B 1 280 ? 0.642 25.312 3.752 1 97.81 280 ARG B N 1
ATOM 4578 C CA . ARG B 1 280 ? 1.133 24.25 2.867 1 97.81 280 ARG B CA 1
ATOM 4579 C C . ARG B 1 280 ? 2.285 24.75 2.006 1 97.81 280 ARG B C 1
ATOM 4581 O O . ARG B 1 280 ? 2.166 25.781 1.338 1 97.81 280 ARG B O 1
ATOM 4588 N N . TYR B 1 281 ? 3.326 24.062 2.016 1 98.12 281 TYR B N 1
ATOM 4589 C CA . TYR B 1 281 ? 4.477 24.359 1.171 1 98.12 281 TYR B CA 1
ATOM 4590 C C . TYR B 1 281 ? 4.699 23.25 0.144 1 98.12 281 TYR B C 1
ATOM 4592 O O . TYR B 1 281 ? 4.547 22.078 0.453 1 98.12 281 TYR B O 1
ATOM 4600 N N . GLY B 1 282 ? 5.152 23.625 -0.996 1 97.31 282 GLY B N 1
ATOM 4601 C CA . GLY B 1 282 ? 5.363 22.719 -2.109 1 97.31 282 GLY B CA 1
ATOM 4602 C C . GLY B 1 282 ? 4.84 23.25 -3.428 1 97.31 282 GLY B C 1
ATOM 4603 O O . GLY B 1 282 ? 4.441 24.406 -3.516 1 97.31 282 GLY B O 1
ATOM 4604 N N . PRO B 1 283 ? 4.816 22.422 -4.438 1 97.19 283 PRO B N 1
ATOM 4605 C CA . PRO B 1 283 ? 5.242 21.016 -4.453 1 97.19 283 PRO B CA 1
ATOM 4606 C C . PRO B 1 283 ? 6.758 20.859 -4.578 1 97.19 283 PRO B C 1
ATOM 4608 O O . PRO B 1 283 ? 7.406 21.641 -5.27 1 97.19 283 PRO B O 1
ATOM 4611 N N . TRP B 1 284 ? 7.344 20 -3.811 1 98.19 284 TRP B N 1
ATOM 4612 C CA . TRP B 1 284 ? 8.609 19.375 -4.164 1 98.19 284 TRP B CA 1
ATOM 4613 C C . TRP B 1 284 ? 8.391 18.203 -5.102 1 98.19 284 TRP B C 1
ATOM 4615 O O . TRP B 1 284 ? 7.672 17.25 -4.766 1 98.19 284 TRP B O 1
ATOM 4625 N N . LEU B 1 285 ? 8.984 18.234 -6.238 1 97.12 285 LEU B N 1
ATOM 4626 C CA . LEU B 1 285 ? 8.789 17.188 -7.23 1 97.12 285 LEU B CA 1
ATOM 4627 C C . LEU B 1 285 ? 9.766 16.047 -7.008 1 97.12 285 LEU B C 1
ATOM 4629 O O . LEU B 1 285 ? 10.969 16.266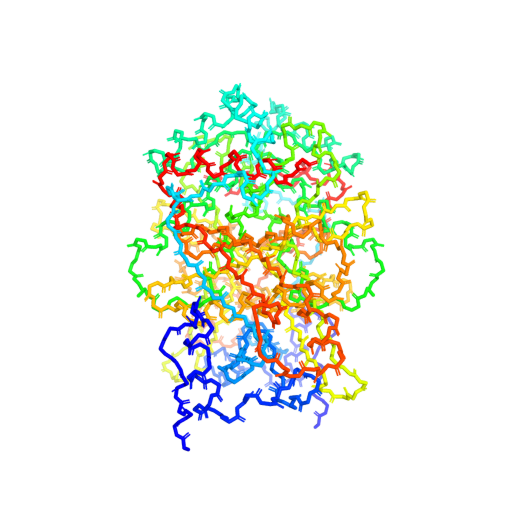 -6.828 1 97.12 285 LEU B O 1
ATOM 4633 N N . ILE B 1 286 ? 9.266 14.82 -7.09 1 96.88 286 ILE B N 1
ATOM 4634 C CA . ILE B 1 286 ? 10.094 13.664 -6.758 1 96.88 286 ILE B CA 1
ATOM 4635 C C . ILE B 1 286 ? 11.078 13.398 -7.895 1 96.88 286 ILE B C 1
ATOM 4637 O O . ILE B 1 286 ? 12.031 12.633 -7.727 1 96.88 286 ILE B O 1
ATOM 4641 N N . ASN B 1 287 ? 10.844 13.961 -9.094 1 96.25 287 ASN B N 1
ATOM 4642 C CA . ASN B 1 287 ? 11.773 13.781 -10.195 1 96.25 287 ASN B CA 1
ATOM 4643 C C . ASN B 1 287 ? 12.75 14.953 -10.305 1 96.25 287 ASN B C 1
ATOM 4645 O O . ASN B 1 287 ? 13.383 15.141 -11.344 1 96.25 287 ASN B O 1
ATOM 4649 N N . ASN B 1 288 ? 12.844 15.781 -9.336 1 97.56 288 ASN B N 1
ATOM 4650 C CA . ASN B 1 288 ? 13.766 16.906 -9.234 1 97.56 288 ASN B CA 1
ATOM 4651 C C . ASN B 1 288 ? 14.727 16.734 -8.055 1 97.56 288 ASN B C 1
ATOM 4653 O O . ASN B 1 288 ? 14.32 16.859 -6.898 1 97.56 288 ASN B O 1
ATOM 4657 N N . ALA B 1 289 ? 16 16.594 -8.383 1 97.88 289 ALA B N 1
ATOM 4658 C CA . ALA B 1 289 ? 17 16.25 -7.375 1 97.88 289 ALA B CA 1
ATOM 4659 C C . ALA B 1 289 ? 17.172 17.391 -6.367 1 97.88 289 ALA B C 1
ATOM 4661 O O . ALA B 1 289 ? 17.375 17.141 -5.176 1 97.88 289 ALA B O 1
ATOM 4662 N N . GLU B 1 290 ? 17.094 18.578 -6.793 1 97.31 290 GLU B N 1
ATOM 4663 C CA . GLU B 1 290 ? 17.219 19.719 -5.887 1 97.31 290 GLU B CA 1
ATOM 4664 C C . GLU B 1 290 ? 16.047 19.781 -4.914 1 97.31 290 GLU B C 1
ATOM 4666 O O . GLU B 1 290 ? 16.234 20.062 -3.729 1 97.31 290 GLU B O 1
ATOM 4671 N N . HIS B 1 291 ? 14.859 19.5 -5.41 1 98.06 291 HIS B N 1
ATOM 4672 C CA . HIS B 1 291 ? 13.68 19.422 -4.559 1 98.06 291 HIS B CA 1
ATOM 4673 C C . HIS B 1 291 ? 13.836 18.344 -3.496 1 98.06 291 HIS B C 1
ATOM 4675 O O . HIS B 1 291 ? 13.547 18.578 -2.32 1 98.06 291 HIS B O 1
ATOM 4681 N N . MET B 1 292 ? 14.305 17.203 -3.92 1 97.81 292 MET B N 1
ATOM 4682 C CA . MET B 1 292 ? 14.43 16.078 -3 1 97.81 292 MET B CA 1
ATOM 4683 C C . MET B 1 292 ? 15.5 16.359 -1.946 1 97.81 292 MET B C 1
ATOM 4685 O O . MET B 1 292 ? 15.352 15.961 -0.788 1 97.81 292 MET B O 1
ATOM 4689 N N . GLU B 1 293 ? 16.547 17 -2.387 1 97.38 293 GLU B N 1
ATOM 4690 C CA . GLU B 1 293 ? 17.594 17.344 -1.437 1 97.38 293 GLU B CA 1
ATOM 4691 C C . GLU B 1 293 ? 17.062 18.281 -0.351 1 97.38 293 GLU B C 1
ATOM 4693 O O . GLU B 1 293 ? 17.328 18.078 0.835 1 97.38 293 GLU B O 1
ATOM 4698 N N . GLU B 1 294 ? 16.359 19.25 -0.759 1 96.81 294 GLU B N 1
ATOM 4699 C CA . GLU B 1 294 ? 15.789 20.219 0.177 1 96.81 294 GLU B CA 1
A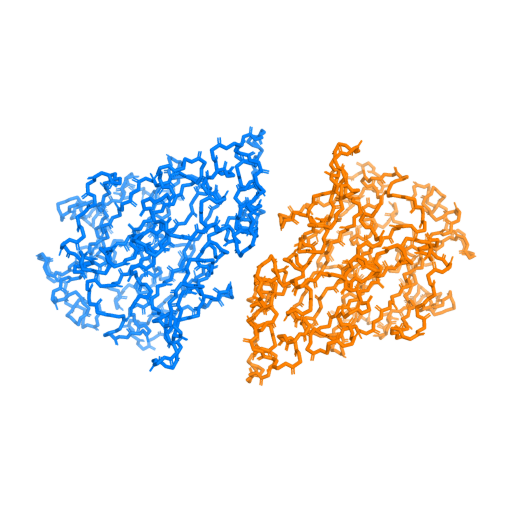TOM 4700 C C . GLU B 1 294 ? 14.766 19.562 1.099 1 96.81 294 GLU B C 1
ATOM 4702 O O . GLU B 1 294 ? 14.82 19.719 2.318 1 96.81 294 GLU B O 1
ATOM 4707 N N . LEU B 1 295 ? 13.914 18.828 0.557 1 97.62 295 LEU B N 1
ATOM 4708 C CA . LEU B 1 295 ? 12.844 18.203 1.32 1 97.62 295 LEU B CA 1
ATOM 4709 C C . LEU B 1 295 ? 13.406 17.188 2.312 1 97.62 295 LEU B C 1
ATOM 4711 O O . LEU B 1 295 ? 12.906 17.062 3.434 1 97.62 295 LEU B O 1
ATOM 4715 N N . ALA B 1 296 ? 14.398 16.453 1.878 1 96.25 296 ALA B N 1
ATOM 4716 C CA . ALA B 1 296 ? 15.008 15.445 2.744 1 96.25 296 ALA B CA 1
ATOM 4717 C C . ALA B 1 296 ? 15.547 16.078 4.023 1 96.25 296 ALA B C 1
ATOM 4719 O O . ALA B 1 296 ? 15.406 15.508 5.109 1 96.25 296 ALA B O 1
ATOM 4720 N N . ALA B 1 297 ? 16.141 17.203 3.891 1 95.38 297 ALA B N 1
ATOM 4721 C CA . ALA B 1 297 ? 16.672 17.906 5.059 1 95.38 297 ALA B CA 1
ATOM 4722 C C . ALA B 1 297 ? 15.555 18.281 6.027 1 95.38 297 ALA B C 1
ATOM 4724 O O . ALA B 1 297 ? 15.703 18.156 7.242 1 95.38 297 ALA B O 1
ATOM 4725 N N . ILE B 1 298 ? 14.469 18.719 5.504 1 95.31 298 ILE B N 1
ATOM 4726 C CA . ILE B 1 298 ? 13.328 19.125 6.332 1 95.31 298 ILE B CA 1
ATOM 4727 C C . ILE B 1 298 ? 12.727 17.891 6.992 1 95.31 298 ILE B C 1
ATOM 4729 O O . ILE B 1 298 ? 12.438 17.891 8.195 1 95.31 298 ILE B O 1
ATOM 4733 N N . MET B 1 299 ? 12.586 16.812 6.246 1 93 299 MET B N 1
ATOM 4734 C CA . MET B 1 299 ? 12 15.586 6.766 1 93 299 MET B CA 1
ATOM 4735 C C . MET B 1 299 ? 12.859 15.008 7.887 1 93 299 MET B C 1
ATOM 4737 O O . MET B 1 299 ? 12.336 14.547 8.898 1 93 299 MET B O 1
ATOM 4741 N N . LEU B 1 300 ? 14.133 15.016 7.652 1 92.81 300 LEU B N 1
ATOM 4742 C CA . LEU B 1 300 ? 15.039 14.516 8.688 1 92.81 300 LEU B CA 1
ATOM 4743 C C . LEU B 1 300 ? 14.945 15.375 9.945 1 92.81 300 LEU B C 1
ATOM 4745 O O . LEU B 1 300 ? 14.961 14.852 11.062 1 92.81 300 LEU B O 1
ATOM 4749 N N . ALA B 1 301 ? 14.789 16.641 9.758 1 91.38 301 ALA B N 1
ATOM 4750 C CA . ALA B 1 301 ? 14.656 17.562 10.883 1 91.38 301 ALA B CA 1
ATOM 4751 C C . ALA B 1 301 ? 13.398 17.266 11.688 1 91.38 301 ALA B C 1
ATOM 4753 O O . ALA B 1 301 ? 13.406 17.344 12.922 1 91.38 301 ALA B O 1
ATOM 4754 N N . ILE B 1 302 ? 12.336 16.906 11.055 1 85.94 302 ILE B N 1
ATOM 4755 C CA . ILE B 1 302 ? 11.055 16.609 11.68 1 85.94 302 ILE B CA 1
ATOM 4756 C C . ILE B 1 302 ? 11.188 15.344 12.539 1 85.94 302 ILE B C 1
ATOM 4758 O O . ILE B 1 302 ? 10.492 15.195 13.547 1 85.94 302 ILE B O 1
ATOM 4762 N N . SER B 1 303 ? 12.117 14.531 12.242 1 84.12 303 SER B N 1
ATOM 4763 C CA . SER B 1 303 ? 12.273 13.25 12.93 1 84.12 303 SER B CA 1
ATOM 4764 C C . SER B 1 303 ? 13.094 13.406 14.211 1 84.12 303 SER B C 1
ATOM 4766 O O . SER B 1 303 ? 13.148 12.492 15.031 1 84.12 303 SER B O 1
ATOM 4768 N N . PHE B 1 304 ? 13.727 14.586 14.336 1 81.94 304 PHE B N 1
ATOM 4769 C CA . PHE B 1 304 ? 14.508 14.828 15.539 1 81.94 304 PHE B CA 1
ATOM 4770 C C . PHE B 1 304 ? 13.586 15.039 16.75 1 81.94 304 PHE B C 1
ATOM 4772 O O . PHE B 1 304 ? 13.906 14.602 17.859 1 81.94 304 PHE B O 1
#